Protein AF-0000000083549547 (afdb_homodimer)

Radius of gyration: 22.33 Å; Cα contacts (8 Å, |Δi|>4): 1405; chains: 2; bounding box: 42×66×58 Å

Structure (mmCIF, N/CA/C/O backbone):
data_AF-0000000083549547-model_v1
#
loop_
_entity.id
_entity.type
_entity.pdbx_description
1 polymer Phosphodiesterase
#
loop_
_atom_site.group_PDB
_atom_site.id
_atom_site.type_symbol
_atom_site.label_atom_id
_atom_site.label_alt_id
_atom_site.label_comp_id
_atom_site.label_asym_id
_atom_site.label_entity_id
_atom_site.label_seq_id
_atom_site.pdbx_PDB_ins_code
_atom_site.Cartn_x
_atom_site.Cartn_y
_atom_site.Cartn_z
_atom_site.occupancy
_atom_site.B_iso_or_equiv
_atom_site.auth_seq_id
_atom_site.auth_comp_id
_atom_site.auth_asym_id
_atom_site.auth_atom_id
_atom_site.pdbx_PDB_model_num
ATOM 1 N N . MET A 1 1 ? 18.062 -7.895 0.42 1 97.94 1 MET A N 1
ATOM 2 C CA . MET A 1 1 ? 17.484 -8.594 -0.729 1 97.94 1 MET A CA 1
ATOM 3 C C . MET A 1 1 ? 16.484 -7.715 -1.467 1 97.94 1 MET A C 1
ATOM 5 O O . MET A 1 1 ? 15.672 -7.035 -0.841 1 97.94 1 MET A O 1
ATOM 9 N N . LYS A 1 2 ? 16.641 -7.633 -2.719 1 98.44 2 LYS A N 1
ATOM 10 C CA . LYS A 1 2 ? 15.719 -6.895 -3.576 1 98.44 2 LYS A CA 1
ATOM 11 C C . LYS A 1 2 ? 14.852 -7.844 -4.398 1 98.44 2 LYS A C 1
ATOM 13 O O . LYS A 1 2 ? 15.367 -8.633 -5.195 1 98.44 2 LYS A O 1
ATOM 18 N N . ILE A 1 3 ? 13.508 -7.703 -4.223 1 98.81 3 ILE A N 1
ATOM 19 C CA . ILE A 1 3 ? 12.531 -8.531 -4.93 1 98.81 3 ILE A CA 1
ATOM 20 C C . ILE A 1 3 ? 11.617 -7.648 -5.773 1 98.81 3 ILE A C 1
ATOM 22 O O . ILE A 1 3 ? 11.141 -6.613 -5.301 1 98.81 3 ILE A O 1
ATOM 26 N N . ILE A 1 4 ? 11.406 -8.008 -7 1 98.88 4 ILE A N 1
ATOM 27 C CA . ILE A 1 4 ? 10.383 -7.371 -7.828 1 98.88 4 ILE A CA 1
ATOM 28 C C . ILE A 1 4 ? 9.133 -8.242 -7.867 1 98.88 4 ILE A C 1
ATOM 30 O O . ILE A 1 4 ? 9.227 -9.461 -8.039 1 98.88 4 ILE A O 1
ATOM 34 N N . GLN A 1 5 ? 8.008 -7.648 -7.656 1 98.88 5 GLN A N 1
ATOM 35 C CA . GLN A 1 5 ? 6.75 -8.383 -7.754 1 98.88 5 GLN A CA 1
ATOM 36 C C . GLN A 1 5 ? 5.945 -7.922 -8.969 1 98.88 5 GLN A C 1
ATOM 38 O O . GLN A 1 5 ? 5.73 -6.727 -9.164 1 98.88 5 GLN A O 1
ATOM 43 N N . LEU A 1 6 ? 5.535 -8.805 -9.797 1 98.81 6 LEU A N 1
ATOM 44 C CA . LEU A 1 6 ? 4.457 -8.672 -10.766 1 98.81 6 LEU A CA 1
ATOM 45 C C . LEU A 1 6 ? 3.275 -9.562 -10.398 1 98.81 6 LEU A C 1
ATOM 47 O O . LEU A 1 6 ? 3.459 -10.641 -9.82 1 98.81 6 LEU A O 1
ATOM 51 N N . THR A 1 7 ? 2.117 -9.148 -10.703 1 98.69 7 THR A N 1
ATOM 52 C CA . THR A 1 7 ? 0.97 -9.984 -10.383 1 98.69 7 THR A CA 1
ATOM 53 C C . THR A 1 7 ? -0.143 -9.797 -11.406 1 98.69 7 THR A C 1
ATOM 55 O O . THR A 1 7 ? -0.254 -8.734 -12.023 1 98.69 7 THR A O 1
ATOM 58 N N . ASP A 1 8 ? -0.901 -10.836 -11.656 1 98.56 8 ASP A N 1
ATOM 59 C CA . ASP A 1 8 ? -2.135 -10.797 -12.438 1 98.56 8 ASP A CA 1
ATOM 60 C C . ASP A 1 8 ? -1.881 -10.242 -13.844 1 98.56 8 ASP A C 1
ATOM 62 O O . ASP A 1 8 ? -2.518 -9.273 -14.258 1 98.56 8 ASP A O 1
ATOM 66 N N . THR A 1 9 ? -1.014 -10.945 -14.539 1 98.56 9 THR A N 1
ATOM 67 C CA . THR A 1 9 ? -0.629 -10.508 -15.875 1 98.56 9 THR A CA 1
ATOM 68 C C . THR A 1 9 ? -1.666 -10.945 -16.906 1 98.56 9 THR A C 1
ATOM 70 O O . THR A 1 9 ? -1.799 -10.328 -17.969 1 98.56 9 THR A O 1
ATOM 73 N N . HIS A 1 10 ? -2.322 -12.086 -16.719 1 98.56 10 HIS A N 1
ATOM 74 C CA . HIS A 1 10 ? -3.465 -12.539 -17.5 1 98.56 10 HIS A CA 1
ATOM 75 C C . HIS A 1 10 ? -3.115 -12.617 -18.984 1 98.56 10 HIS A C 1
ATOM 77 O O . HIS A 1 10 ? -3.896 -12.18 -19.844 1 98.56 10 HIS A O 1
ATOM 83 N N . LEU A 1 11 ? -1.992 -13.148 -19.266 1 98.62 11 LEU A N 1
ATOM 84 C CA . LEU A 1 11 ? -1.595 -13.289 -20.656 1 98.62 11 LEU A CA 1
ATOM 85 C C . LEU A 1 11 ? -2.602 -14.133 -21.438 1 98.62 11 LEU A C 1
ATOM 87 O O . LEU A 1 11 ? -3.119 -15.125 -20.906 1 98.62 11 LEU A O 1
ATOM 91 N N . MET A 1 12 ? -2.842 -13.734 -22.625 1 97.81 12 MET A N 1
ATOM 92 C CA . MET A 1 12 ? -3.596 -14.445 -23.641 1 97.81 12 MET A CA 1
ATOM 93 C C . MET A 1 12 ? -2.682 -14.883 -24.781 1 97.81 12 MET A C 1
ATOM 95 O O . MET A 1 12 ? -1.53 -14.453 -24.859 1 97.81 12 MET A O 1
ATOM 99 N N . PRO A 1 13 ? -3.199 -15.836 -25.562 1 95.06 13 PRO A N 1
ATOM 100 C CA . PRO A 1 13 ? -2.424 -16.016 -26.797 1 95.06 13 PRO A CA 1
ATOM 101 C C . PRO A 1 13 ? -2.123 -14.688 -27.5 1 95.06 13 PRO A C 1
ATOM 103 O O . PRO A 1 13 ? -2.879 -13.727 -27.359 1 95.06 13 PRO A O 1
ATOM 106 N N . PRO A 1 14 ? -1.021 -14.539 -28.219 1 92.5 14 PRO A N 1
ATOM 107 C CA . PRO A 1 14 ? -0.527 -13.266 -28.75 1 92.5 14 PRO A CA 1
ATOM 108 C C . PRO A 1 14 ? -1.604 -12.477 -29.484 1 92.5 14 PRO A C 1
ATOM 110 O O . PRO A 1 14 ? -2.383 -13.055 -30.25 1 92.5 14 PRO A O 1
ATOM 113 N N . GLY A 1 15 ? -1.67 -11.188 -29.172 1 88.5 15 GLY A N 1
ATOM 114 C CA . GLY A 1 15 ? -2.512 -10.258 -29.906 1 88.5 15 GLY A CA 1
ATOM 115 C C . GLY A 1 15 ? -3.93 -10.188 -29.375 1 88.5 15 GLY A C 1
ATOM 116 O O . GLY A 1 15 ? -4.797 -9.555 -29.984 1 88.5 15 GLY A O 1
ATOM 117 N N . THR A 1 16 ? -4.203 -10.758 -28.25 1 94.25 16 THR A N 1
ATOM 118 C CA . THR A 1 16 ? -5.566 -10.812 -27.719 1 94.25 16 THR A CA 1
ATOM 119 C C . THR A 1 16 ? -5.742 -9.828 -26.578 1 94.25 16 THR A C 1
ATOM 121 O O . THR A 1 16 ? -4.887 -9.734 -25.688 1 94.25 16 THR A O 1
ATOM 124 N N . VAL A 1 17 ? -6.816 -9.078 -26.578 1 96.25 17 VAL A N 1
ATOM 125 C CA . VAL A 1 17 ? -7.191 -8.109 -25.547 1 96.25 17 VAL A CA 1
ATOM 126 C C . VAL A 1 17 ? -8.148 -8.758 -24.547 1 96.25 17 VAL A C 1
ATOM 128 O O . VAL A 1 17 ? -9.047 -9.5 -24.938 1 96.25 17 VAL A O 1
ATOM 131 N N . VAL A 1 18 ? -7.918 -8.461 -23.312 1 96.69 18 VAL A N 1
ATOM 132 C CA . VAL A 1 18 ? -8.797 -8.938 -22.25 1 96.69 18 VAL A CA 1
ATOM 133 C C . VAL A 1 18 ? -9.219 -7.773 -21.359 1 96.69 18 VAL A C 1
ATOM 135 O O . VAL A 1 18 ? -8.375 -6.992 -20.922 1 96.69 18 VAL A O 1
ATOM 138 N N . ASN A 1 19 ? -10.477 -7.668 -21.125 1 96.75 19 ASN A N 1
ATOM 139 C CA . ASN A 1 19 ? -11.047 -6.613 -20.297 1 96.75 19 ASN A CA 1
ATOM 140 C C . ASN A 1 19 ? -10.523 -5.234 -20.688 1 96.75 19 ASN A C 1
ATOM 142 O O . ASN A 1 19 ? -10.242 -4.402 -19.828 1 96.75 19 ASN A O 1
ATOM 146 N N . GLY A 1 20 ? -10.297 -5.066 -21.953 1 96.44 20 GLY A N 1
ATOM 147 C CA . GLY A 1 20 ? -9.961 -3.768 -22.516 1 96.44 20 GLY A CA 1
ATOM 148 C C . GLY A 1 20 ? -8.469 -3.49 -22.531 1 96.44 20 GLY A C 1
ATOM 149 O O . GLY A 1 20 ? -8.047 -2.396 -22.906 1 96.44 20 GLY A O 1
ATOM 150 N N . VAL A 1 21 ? -7.637 -4.465 -22.156 1 97.06 21 VAL A N 1
ATOM 151 C CA . VAL A 1 21 ? -6.195 -4.266 -22.078 1 97.06 21 VAL A CA 1
ATOM 152 C C . VAL A 1 21 ? -5.469 -5.371 -22.844 1 97.06 21 VAL A C 1
ATOM 154 O O . VAL A 1 21 ? -5.906 -6.527 -22.828 1 97.06 21 VAL A O 1
ATOM 157 N N . ASP A 1 22 ? -4.414 -5.016 -23.547 1 97.81 22 ASP A N 1
ATOM 158 C CA . ASP A 1 22 ? -3.508 -5.996 -24.141 1 97.81 22 ASP A CA 1
ATOM 159 C C . ASP A 1 22 ? -2.447 -6.445 -23.141 1 97.81 22 ASP A C 1
ATOM 161 O O . ASP A 1 22 ? -1.469 -5.734 -22.906 1 97.81 22 ASP A O 1
ATOM 165 N N . PRO A 1 23 ? -2.617 -7.609 -22.609 1 98.25 23 PRO A N 1
ATOM 166 C CA . PRO A 1 23 ? -1.722 -8.016 -21.531 1 98.25 23 PRO A CA 1
ATOM 167 C C . PRO A 1 23 ? -0.28 -8.211 -21.984 1 98.25 23 PRO A C 1
ATOM 169 O O . PRO A 1 23 ? 0.657 -7.988 -21.219 1 98.25 23 PRO A O 1
ATOM 172 N N . GLU A 1 24 ? -0.091 -8.664 -23.203 1 98.69 24 GLU A N 1
ATOM 173 C CA . GLU A 1 24 ? 1.266 -8.828 -23.719 1 98.69 24 GLU A CA 1
ATOM 174 C C . GLU A 1 24 ? 2.01 -7.5 -23.75 1 98.69 24 GLU A C 1
ATOM 176 O O . GLU A 1 24 ? 3.152 -7.41 -23.297 1 98.69 24 GLU A O 1
ATOM 181 N N . LYS A 1 25 ? 1.345 -6.508 -24.312 1 98.19 25 LYS A N 1
ATOM 182 C CA . LYS A 1 25 ? 1.956 -5.184 -24.375 1 98.19 25 LYS A CA 1
ATOM 183 C C . LYS A 1 25 ? 2.305 -4.676 -22.984 1 98.19 25 LYS A C 1
ATOM 185 O O . LYS A 1 25 ? 3.387 -4.121 -22.766 1 98.19 25 LYS A O 1
ATOM 190 N N . GLN A 1 26 ? 1.407 -4.859 -22.047 1 98.19 26 GLN A N 1
ATOM 191 C CA . GLN A 1 26 ? 1.624 -4.43 -20.672 1 98.19 26 GLN A CA 1
ATOM 192 C C . GLN A 1 26 ? 2.846 -5.113 -20.078 1 98.19 26 GLN A C 1
ATOM 194 O O . GLN A 1 26 ? 3.752 -4.445 -19.562 1 98.19 26 GLN A O 1
ATOM 199 N N . LEU A 1 27 ? 2.881 -6.41 -20.156 1 98.81 27 LEU A N 1
ATOM 200 C CA . LEU A 1 27 ? 3.941 -7.164 -19.5 1 98.81 27 LEU A CA 1
ATOM 201 C C . LEU A 1 27 ? 5.289 -6.906 -20.156 1 98.81 27 LEU A C 1
ATOM 203 O O . LEU A 1 27 ? 6.312 -6.805 -19.484 1 98.81 27 LEU A O 1
ATOM 207 N N . ARG A 1 28 ? 5.352 -6.828 -21.453 1 98.75 28 ARG A N 1
ATOM 208 C CA . ARG A 1 28 ? 6.602 -6.523 -22.156 1 98.75 28 ARG A CA 1
ATOM 209 C C . ARG A 1 28 ? 7.156 -5.176 -21.703 1 98.75 28 ARG A C 1
ATOM 211 O O . ARG A 1 28 ? 8.367 -5.031 -21.5 1 98.75 28 ARG A O 1
ATOM 218 N N . ALA A 1 29 ? 6.277 -4.203 -21.578 1 98.69 29 ALA A N 1
ATOM 219 C CA . ALA A 1 29 ? 6.715 -2.889 -21.125 1 98.69 29 ALA A CA 1
ATOM 220 C C . ALA A 1 29 ? 7.258 -2.957 -19.703 1 98.69 29 ALA A C 1
ATOM 222 O O . ALA A 1 29 ? 8.297 -2.363 -19.391 1 98.69 29 ALA A O 1
ATOM 223 N N . ALA A 1 30 ? 6.574 -3.66 -18.828 1 98.75 30 ALA A N 1
ATOM 224 C CA . ALA A 1 30 ? 7.016 -3.805 -17.453 1 98.75 30 ALA A CA 1
ATOM 225 C C . ALA A 1 30 ? 8.367 -4.508 -17.375 1 98.75 30 ALA A C 1
ATOM 227 O O . ALA A 1 30 ? 9.281 -4.043 -16.688 1 98.75 30 ALA A O 1
ATOM 228 N N . VAL A 1 31 ? 8.5 -5.59 -18.078 1 98.88 31 VAL A N 1
ATOM 229 C CA . VAL A 1 31 ? 9.727 -6.371 -18.062 1 98.88 31 VAL A CA 1
ATOM 230 C C . VAL A 1 31 ? 10.883 -5.539 -18.609 1 98.88 31 VAL A C 1
ATOM 232 O O . VAL A 1 31 ? 11.984 -5.547 -18.062 1 98.88 31 VAL A O 1
ATOM 235 N N . ALA A 1 32 ? 10.617 -4.84 -19.703 1 98.75 32 ALA A N 1
ATOM 236 C CA . ALA A 1 32 ? 11.656 -3.979 -20.266 1 98.75 32 ALA A CA 1
ATOM 237 C C . ALA A 1 32 ? 12.117 -2.936 -19.25 1 98.75 32 ALA A C 1
ATOM 239 O O . ALA A 1 32 ? 13.32 -2.697 -19.094 1 98.75 32 ALA A O 1
ATOM 240 N N . ASP A 1 33 ? 11.203 -2.33 -18.594 1 98.69 33 ASP A N 1
ATOM 241 C CA . ASP A 1 33 ? 11.523 -1.33 -17.578 1 98.69 33 ASP A CA 1
ATOM 242 C C . ASP A 1 33 ? 12.312 -1.948 -16.422 1 98.69 33 ASP A C 1
ATOM 244 O O . ASP A 1 33 ? 13.312 -1.386 -15.977 1 98.69 33 ASP A O 1
ATOM 248 N N . ILE A 1 34 ? 11.906 -3.096 -15.898 1 98.75 34 ILE A N 1
ATOM 249 C CA . ILE A 1 34 ? 12.531 -3.797 -14.789 1 98.75 34 ILE A CA 1
ATOM 250 C C . ILE A 1 34 ? 13.977 -4.141 -15.141 1 98.75 34 ILE A C 1
ATOM 252 O O . ILE A 1 34 ? 14.891 -3.904 -14.352 1 98.75 34 ILE A O 1
ATOM 256 N N . VAL A 1 35 ? 14.172 -4.68 -16.328 1 98.62 35 VAL A N 1
ATOM 257 C CA . VAL A 1 35 ? 15.5 -5.082 -16.75 1 98.62 35 VAL A CA 1
ATOM 258 C C . VAL A 1 35 ? 16.406 -3.852 -16.875 1 98.62 35 VAL A C 1
ATOM 260 O O . VAL A 1 35 ? 17.578 -3.895 -16.516 1 98.62 35 VAL A O 1
ATOM 263 N N . ALA A 1 36 ? 15.875 -2.781 -17.328 1 98.12 36 ALA A N 1
ATOM 264 C CA . ALA A 1 36 ? 16.656 -1.562 -17.547 1 98.12 36 ALA A CA 1
ATOM 265 C C . ALA A 1 36 ? 16.984 -0.883 -16.234 1 98.12 36 ALA A C 1
ATOM 267 O O . ALA A 1 36 ? 18.078 -0.341 -16.062 1 98.12 36 ALA A O 1
ATOM 268 N N . ARG A 1 37 ? 16.141 -0.928 -15.258 1 97.69 37 ARG A N 1
ATOM 269 C CA . ARG A 1 37 ? 16.266 -0.063 -14.094 1 97.69 37 ARG A CA 1
ATOM 270 C C . ARG A 1 37 ? 16.703 -0.86 -12.867 1 97.69 37 ARG A C 1
ATOM 272 O O . ARG A 1 37 ? 17.172 -0.288 -11.883 1 97.69 37 ARG A O 1
ATOM 279 N N . HIS A 1 38 ? 16.469 -2.135 -12.883 1 98.25 38 HIS A N 1
ATOM 280 C CA . HIS A 1 38 ? 16.625 -2.916 -11.664 1 98.25 38 HIS A CA 1
ATOM 281 C C . HIS A 1 38 ? 17.516 -4.133 -11.891 1 98.25 38 HIS A C 1
ATOM 283 O O . HIS A 1 38 ? 17.156 -5.25 -11.516 1 98.25 38 HIS A O 1
ATOM 289 N N . ALA A 1 39 ? 18.625 -3.936 -12.469 1 95.62 39 ALA A N 1
ATOM 290 C CA . ALA A 1 39 ? 19.562 -5.008 -12.773 1 95.62 39 ALA A CA 1
ATOM 291 C C . ALA A 1 39 ? 20.078 -5.668 -11.492 1 95.62 39 ALA A C 1
ATOM 293 O O . ALA A 1 39 ? 20.578 -6.801 -11.531 1 95.62 39 ALA A O 1
ATOM 294 N N . ASP A 1 40 ? 19.922 -5.004 -10.359 1 97.38 40 ASP A N 1
ATOM 295 C CA . ASP A 1 40 ? 20.422 -5.488 -9.078 1 97.38 40 ASP A CA 1
ATOM 296 C C . ASP A 1 40 ? 19.359 -6.312 -8.352 1 97.38 40 ASP A C 1
ATOM 298 O O . ASP A 1 40 ? 19.5 -6.617 -7.168 1 97.38 40 ASP A O 1
ATOM 302 N N . THR A 1 41 ? 18.328 -6.695 -9.039 1 98.5 41 THR A N 1
ATOM 303 C CA . THR A 1 41 ? 17.266 -7.5 -8.453 1 98.5 41 THR A CA 1
ATOM 304 C C . THR A 1 41 ? 17.781 -8.891 -8.086 1 98.5 41 THR A C 1
ATOM 306 O O . THR A 1 41 ? 18.516 -9.508 -8.852 1 98.5 41 THR A O 1
ATOM 309 N N . ASP A 1 42 ? 17.406 -9.359 -6.891 1 98.75 42 ASP A N 1
ATOM 310 C CA . ASP A 1 42 ? 17.797 -10.695 -6.457 1 98.75 42 ASP A CA 1
ATOM 311 C C . ASP A 1 42 ? 16.781 -11.742 -6.918 1 98.75 42 ASP A C 1
ATOM 313 O O . ASP A 1 42 ? 17.141 -12.906 -7.117 1 98.75 42 ASP A O 1
ATOM 317 N N . LEU A 1 43 ? 15.516 -11.312 -7.047 1 98.75 43 LEU A N 1
ATOM 318 C CA . LEU A 1 43 ? 14.438 -12.25 -7.363 1 98.75 43 LEU A CA 1
ATOM 319 C C . LEU A 1 43 ? 13.242 -11.516 -7.969 1 98.75 43 LEU A C 1
ATOM 321 O O . LEU A 1 43 ? 12.836 -10.461 -7.473 1 98.75 43 LEU A O 1
ATOM 325 N N . LEU A 1 44 ? 12.742 -11.969 -9.055 1 98.88 44 LEU A N 1
ATOM 326 C CA . LEU A 1 44 ? 11.445 -11.57 -9.586 1 98.88 44 LEU A CA 1
ATOM 327 C C . LEU A 1 44 ? 10.367 -12.586 -9.211 1 98.88 44 LEU A C 1
ATOM 329 O O . LEU A 1 44 ? 10.523 -13.781 -9.469 1 98.88 44 LEU A O 1
ATOM 333 N N . VAL A 1 45 ? 9.344 -12.156 -8.539 1 98.88 45 VAL A N 1
ATOM 334 C CA . VAL A 1 45 ? 8.227 -13.023 -8.172 1 98.88 45 VAL A CA 1
ATOM 335 C C . VAL A 1 45 ? 6.973 -12.602 -8.922 1 98.88 45 VAL A C 1
ATOM 337 O O . VAL A 1 45 ? 6.574 -11.438 -8.875 1 98.88 45 VAL A O 1
ATOM 340 N N . MET A 1 46 ? 6.344 -13.469 -9.656 1 98.88 46 MET A N 1
ATOM 341 C CA . MET A 1 46 ? 5.012 -13.258 -10.219 1 98.88 46 MET A CA 1
ATOM 342 C C . MET A 1 46 ? 3.961 -14.031 -9.422 1 98.88 46 MET A C 1
ATOM 344 O O . MET A 1 46 ? 3.984 -15.266 -9.383 1 98.88 46 MET A O 1
ATOM 348 N N . THR A 1 47 ? 3.014 -13.297 -8.82 1 98.62 47 THR A N 1
ATOM 349 C CA . THR A 1 47 ? 2.184 -13.883 -7.77 1 98.62 47 THR A CA 1
ATOM 350 C C . THR A 1 47 ? 0.881 -14.43 -8.352 1 98.62 47 THR A C 1
ATOM 352 O O . THR A 1 47 ? -0.173 -14.336 -7.719 1 98.62 47 THR A O 1
ATOM 355 N N . GLY A 1 48 ? 0.875 -14.938 -9.531 1 98.38 48 GLY A N 1
ATOM 356 C CA . GLY A 1 48 ? -0.23 -15.742 -10.031 1 98.38 48 GLY A CA 1
ATOM 357 C C . GLY A 1 48 ? -1.104 -15 -11.023 1 98.38 48 GLY A C 1
ATOM 358 O O . GLY A 1 48 ? -0.881 -13.82 -11.297 1 98.38 48 GLY A O 1
ATOM 359 N N . ASP A 1 49 ? -2.064 -15.836 -11.641 1 98.56 49 ASP A N 1
ATOM 360 C CA . ASP A 1 49 ? -2.852 -15.383 -12.781 1 98.56 49 ASP A CA 1
ATOM 361 C C . ASP A 1 49 ? -1.949 -14.914 -13.922 1 98.56 49 ASP A C 1
ATOM 363 O O . ASP A 1 49 ? -2.127 -13.812 -14.453 1 98.56 49 ASP A O 1
ATOM 367 N N . LEU A 1 50 ? -0.992 -15.797 -14.18 1 98.81 50 LEU A N 1
ATOM 368 C CA . LEU A 1 50 ? -0.02 -15.555 -15.234 1 98.81 50 LEU A CA 1
ATOM 369 C C . LEU A 1 50 ? -0.71 -15.453 -16.594 1 98.81 50 LEU A C 1
ATOM 371 O O . LEU A 1 50 ? -0.396 -14.57 -17.391 1 98.81 50 LEU A O 1
ATOM 375 N N . CYS A 1 51 ? -1.649 -16.375 -16.734 1 97.69 51 CYS A N 1
ATOM 376 C CA . CYS A 1 51 ? -2.469 -16.438 -17.953 1 97.69 51 CYS A CA 1
ATOM 377 C C . CYS A 1 51 ? -3.943 -16.25 -17.609 1 97.69 51 CYS A C 1
ATOM 379 O O . CYS A 1 51 ? -4.348 -16.391 -16.453 1 97.69 51 CYS A O 1
ATOM 381 N N . ASN A 1 52 ? -4.68 -15.898 -18.641 1 97.88 52 ASN A N 1
ATOM 382 C CA . ASN A 1 52 ? -6.098 -15.664 -18.406 1 97.88 52 ASN A CA 1
ATOM 383 C C . ASN A 1 52 ? -6.898 -16.969 -18.453 1 97.88 52 ASN A C 1
ATOM 385 O O . ASN A 1 52 ? -7.895 -17.109 -17.75 1 97.88 52 ASN A O 1
ATOM 389 N N . ASP A 1 53 ? -6.426 -17.969 -19.297 1 96.81 53 ASP A N 1
ATOM 390 C CA . ASP A 1 53 ? -7.195 -19.188 -19.5 1 96.81 53 ASP A CA 1
ATOM 391 C C . ASP A 1 53 ? -6.305 -20.422 -19.375 1 96.81 53 ASP A C 1
ATOM 393 O O . ASP A 1 53 ? -6.707 -21.531 -19.766 1 96.81 53 ASP A O 1
ATOM 397 N N . GLY A 1 54 ? -5.082 -20.234 -18.969 1 96.62 54 GLY A N 1
ATOM 398 C CA . GLY A 1 54 ? -4.152 -21.344 -18.797 1 96.62 54 GLY A CA 1
ATOM 399 C C . GLY A 1 54 ? -3.764 -22 -20.109 1 96.62 54 GLY A C 1
ATOM 400 O O . GLY A 1 54 ? -3.43 -23.188 -20.141 1 96.62 54 GLY A O 1
ATOM 401 N N . ASP A 1 55 ? -3.771 -21.25 -21.203 1 96.44 55 ASP A N 1
ATOM 402 C CA . ASP A 1 55 ? -3.439 -21.75 -22.531 1 96.44 55 ASP A CA 1
ATOM 403 C C . ASP A 1 55 ? -1.938 -22 -22.656 1 96.44 55 ASP A C 1
ATOM 405 O O . ASP A 1 55 ? -1.128 -21.141 -22.297 1 96.44 55 ASP A O 1
ATOM 409 N N . PRO A 1 56 ? -1.598 -23.188 -23.266 1 98 56 PRO A N 1
ATOM 410 C CA . PRO A 1 56 ? -0.173 -23.438 -23.5 1 98 56 PRO A CA 1
ATOM 411 C C . PRO A 1 56 ? 0.509 -22.312 -24.281 1 98 56 PRO A C 1
ATOM 413 O O . PRO A 1 56 ? 1.654 -21.969 -24 1 98 56 PRO A O 1
ATOM 416 N N . ALA A 1 57 ? -0.22 -21.766 -25.219 1 98.12 57 ALA A N 1
ATOM 417 C CA . ALA A 1 57 ? 0.356 -20.703 -26.047 1 98.12 57 ALA A CA 1
ATOM 418 C C . ALA A 1 57 ? 0.656 -19.469 -25.188 1 98.12 57 ALA A C 1
ATOM 420 O O . ALA A 1 57 ? 1.624 -18.75 -25.453 1 98.12 57 ALA A O 1
ATOM 421 N N . ALA A 1 58 ? -0.144 -19.188 -24.219 1 98.44 58 ALA A N 1
ATOM 422 C CA . ALA A 1 58 ? 0.079 -18.062 -23.328 1 98.44 58 ALA A CA 1
ATOM 423 C C . ALA A 1 58 ? 1.301 -18.297 -22.453 1 98.44 58 ALA A C 1
ATOM 425 O O . ALA A 1 58 ? 2.074 -17.359 -22.203 1 98.44 58 ALA A O 1
ATOM 426 N N . TYR A 1 59 ? 1.472 -19.484 -21.969 1 98.56 59 TYR A N 1
ATOM 427 C CA . TYR A 1 59 ? 2.658 -19.812 -21.188 1 98.56 59 TYR A CA 1
ATOM 428 C C . TYR A 1 59 ? 3.92 -19.703 -22.031 1 98.56 59 TYR A C 1
ATOM 430 O O . TYR A 1 59 ? 4.961 -19.25 -21.547 1 98.56 59 TYR A O 1
ATOM 438 N N . ALA A 1 60 ? 3.83 -20.188 -23.266 1 98.38 60 ALA A N 1
ATOM 439 C CA . ALA A 1 60 ? 4.965 -20.047 -24.172 1 98.38 60 ALA A CA 1
ATOM 440 C C . ALA A 1 60 ? 5.32 -18.578 -24.375 1 98.38 60 ALA A C 1
ATOM 442 O O . ALA A 1 60 ? 6.5 -18.219 -24.406 1 98.38 60 ALA A O 1
ATOM 443 N N . LEU A 1 61 ? 4.289 -17.797 -24.578 1 98.62 61 LEU A N 1
ATOM 444 C CA . LEU A 1 61 ? 4.484 -16.359 -24.688 1 98.62 61 LEU A CA 1
ATOM 445 C C . LEU A 1 61 ? 5.156 -15.789 -23.438 1 98.62 61 LEU A C 1
ATOM 447 O O . LEU A 1 61 ? 6.055 -14.953 -23.547 1 98.62 61 LEU A O 1
ATOM 451 N N . LEU A 1 62 ? 4.707 -16.203 -22.281 1 98.81 62 LEU A N 1
ATOM 452 C CA . LEU A 1 62 ? 5.316 -15.773 -21.031 1 98.81 62 LEU A CA 1
ATOM 453 C C . LEU A 1 62 ? 6.805 -16.109 -21 1 98.81 62 LEU A C 1
ATOM 455 O O . LEU A 1 62 ? 7.625 -15.273 -20.609 1 98.81 62 LEU A O 1
ATOM 459 N N . ARG A 1 63 ? 7.129 -17.281 -21.344 1 98.44 63 ARG A N 1
ATOM 460 C CA . ARG A 1 63 ? 8.531 -17.703 -21.406 1 98.44 63 ARG A CA 1
ATOM 461 C C . ARG A 1 63 ? 9.336 -16.766 -22.297 1 98.44 63 ARG A C 1
ATOM 463 O O . ARG A 1 63 ? 10.445 -16.359 -21.938 1 98.44 63 ARG A O 1
ATOM 470 N N . ASP A 1 64 ? 8.773 -16.453 -23.453 1 98.5 64 ASP A N 1
ATOM 471 C CA . ASP A 1 64 ? 9.43 -15.547 -24.391 1 98.5 64 ASP A CA 1
ATOM 472 C C . ASP A 1 64 ? 9.648 -14.172 -23.766 1 98.5 64 ASP A C 1
ATOM 474 O O . ASP A 1 64 ? 10.719 -13.586 -23.906 1 98.5 64 ASP A O 1
ATOM 478 N N . ILE A 1 65 ? 8.633 -13.664 -23.109 1 98.75 65 ILE A N 1
ATOM 479 C CA . ILE A 1 65 ? 8.672 -12.328 -22.531 1 98.75 65 ILE A CA 1
ATOM 480 C C . ILE A 1 65 ? 9.719 -12.273 -21.406 1 98.75 65 ILE A C 1
ATOM 482 O O . ILE A 1 65 ? 10.398 -11.266 -21.234 1 98.75 65 ILE A O 1
ATOM 486 N N . LEU A 1 66 ? 9.898 -13.359 -20.656 1 98.69 66 LEU A N 1
ATOM 487 C CA . LEU A 1 66 ? 10.781 -13.383 -19.484 1 98.69 66 LEU A CA 1
ATOM 488 C C . LEU A 1 66 ? 12.203 -13.742 -19.891 1 98.69 66 LEU A C 1
ATOM 490 O O . LEU A 1 66 ? 13.125 -13.648 -19.078 1 98.69 66 LEU A O 1
ATOM 494 N N . ALA A 1 67 ? 12.422 -14.133 -21.094 1 98.38 67 ALA A N 1
ATOM 495 C CA . ALA A 1 67 ? 13.711 -14.633 -21.578 1 98.38 67 ALA A CA 1
ATOM 496 C C . ALA A 1 67 ? 14.828 -13.633 -21.312 1 98.38 67 ALA A C 1
ATOM 498 O O . ALA A 1 67 ? 15.93 -14.008 -20.906 1 98.38 67 ALA A O 1
ATOM 499 N N . PRO A 1 68 ? 14.555 -12.344 -21.453 1 97.94 68 PRO A N 1
ATOM 500 C CA . PRO A 1 68 ? 15.641 -11.375 -21.266 1 97.94 68 PRO A CA 1
ATOM 501 C C . PRO A 1 68 ? 15.938 -11.102 -19.781 1 97.94 68 PRO A C 1
ATOM 503 O O . PRO A 1 68 ? 16.891 -10.383 -19.469 1 97.94 68 PRO A O 1
ATOM 506 N N . VAL A 1 69 ? 15.156 -11.578 -18.859 1 98.56 69 VAL A N 1
ATOM 507 C CA . VAL A 1 69 ? 15.344 -11.312 -17.438 1 98.56 69 VAL A CA 1
ATOM 508 C C . VAL A 1 69 ? 16.594 -12.047 -16.938 1 98.56 69 VAL A C 1
ATOM 510 O O . VAL A 1 69 ? 16.656 -13.273 -17 1 98.56 69 VAL A O 1
ATOM 513 N N . PRO A 1 70 ? 17.547 -11.289 -16.344 1 98 70 PRO A N 1
ATOM 514 C CA . PRO A 1 70 ? 18.844 -11.906 -16.031 1 98 70 PRO A CA 1
ATOM 515 C C . PRO A 1 70 ? 18.906 -12.445 -14.609 1 98 70 PRO A C 1
ATOM 517 O O . PRO A 1 70 ? 19.938 -12.992 -14.195 1 98 70 PRO A O 1
ATOM 520 N N . PHE A 1 71 ? 18 -12.273 -13.781 1 97.81 71 PHE A N 1
ATOM 521 C CA . PHE A 1 71 ? 18 -12.719 -12.391 1 97.81 71 PHE A CA 1
ATOM 522 C C . PHE A 1 71 ? 16.938 -13.789 -12.164 1 97.81 71 PHE A C 1
ATOM 524 O O . PHE A 1 71 ? 16.062 -13.992 -13.016 1 97.81 71 PHE A O 1
ATOM 531 N N . PRO A 1 72 ? 17.016 -14.484 -11.039 1 98.31 72 PRO A N 1
ATOM 532 C CA . PRO A 1 72 ? 16.078 -15.586 -10.773 1 98.31 72 PRO A CA 1
ATOM 533 C C . PRO A 1 72 ? 14.617 -15.133 -10.773 1 98.31 72 PRO A C 1
ATOM 535 O O . PRO A 1 72 ? 14.305 -14.039 -10.305 1 98.31 72 PRO A O 1
ATOM 538 N N . VAL A 1 73 ? 13.766 -16.047 -11.289 1 98.69 73 VAL A N 1
ATOM 539 C CA . VAL A 1 73 ? 12.328 -15.797 -11.359 1 98.69 73 VAL A CA 1
ATOM 540 C C . VAL A 1 73 ? 11.578 -16.906 -10.633 1 98.69 73 VAL A C 1
ATOM 542 O O . VAL A 1 73 ? 11.898 -18.094 -10.781 1 98.69 73 VAL A O 1
ATOM 545 N N . ARG A 1 74 ? 10.664 -16.531 -9.812 1 98.88 74 ARG A N 1
ATOM 546 C CA . ARG A 1 74 ? 9.727 -17.438 -9.172 1 98.88 74 ARG A CA 1
ATOM 547 C C . ARG A 1 74 ? 8.297 -17.188 -9.656 1 98.88 74 ARG A C 1
ATOM 549 O O . ARG A 1 74 ? 7.758 -16.094 -9.453 1 98.88 74 ARG A O 1
ATOM 556 N N . LEU A 1 75 ? 7.73 -18.188 -10.281 1 98.88 75 LEU A N 1
ATOM 557 C CA . LEU A 1 75 ? 6.375 -18.094 -10.812 1 98.88 75 LEU A CA 1
ATOM 558 C C . LEU A 1 75 ? 5.387 -18.844 -9.938 1 98.88 75 LEU A C 1
ATOM 560 O O . LEU A 1 75 ? 5.633 -20 -9.555 1 98.88 75 LEU A O 1
ATOM 564 N N . MET A 1 76 ? 4.32 -18.172 -9.586 1 98.81 76 MET A N 1
ATOM 565 C CA . MET A 1 76 ? 3.262 -18.766 -8.781 1 98.81 76 MET A CA 1
ATOM 566 C C . MET A 1 76 ? 1.976 -18.906 -9.586 1 98.81 76 MET A C 1
ATOM 568 O O . MET A 1 76 ? 1.873 -18.375 -10.695 1 98.81 76 MET A O 1
ATOM 572 N N . LEU A 1 77 ? 0.993 -19.609 -9.039 1 98.81 77 LEU A N 1
ATOM 573 C CA . LEU A 1 77 ? -0.263 -19.844 -9.75 1 98.81 77 LEU A CA 1
ATOM 574 C C . LEU A 1 77 ? -1.398 -19.047 -9.102 1 98.81 77 LEU A C 1
ATOM 576 O O . LEU A 1 77 ? -1.434 -18.891 -7.879 1 98.81 77 LEU A O 1
ATOM 580 N N . GLY A 1 78 ? -2.275 -18.547 -9.891 1 98.31 78 GLY A N 1
ATOM 581 C CA . GLY A 1 78 ? -3.584 -18.078 -9.469 1 98.31 78 GLY A CA 1
ATOM 582 C C . GLY A 1 78 ? -4.727 -18.906 -10.023 1 98.31 78 GLY A C 1
ATOM 583 O O . GLY A 1 78 ? -4.508 -19.969 -10.594 1 98.31 78 GLY A O 1
ATOM 584 N N . ASN A 1 79 ? -5.949 -18.484 -9.867 1 97.19 79 ASN A N 1
ATOM 585 C CA . ASN A 1 79 ? -7.125 -19.266 -10.227 1 97.19 79 ASN A CA 1
ATOM 586 C C . ASN A 1 79 ? -7.293 -19.359 -11.742 1 97.19 79 ASN A C 1
ATOM 588 O O . ASN A 1 79 ? -7.988 -20.25 -12.242 1 97.19 79 ASN A O 1
ATOM 592 N N . HIS A 1 80 ? -6.664 -18.547 -12.539 1 97.75 80 HIS A N 1
ATOM 593 C CA . HIS A 1 80 ? -6.77 -18.562 -13.992 1 97.75 80 HIS A CA 1
ATOM 594 C C . HIS A 1 80 ? -5.711 -19.484 -14.609 1 97.75 80 HIS A C 1
ATOM 596 O O . HIS A 1 80 ? -5.773 -19.797 -15.797 1 97.75 80 HIS A O 1
ATOM 602 N N . ASP A 1 81 ? -4.855 -19.922 -13.781 1 98.38 81 ASP A N 1
ATOM 603 C CA . ASP A 1 81 ? -3.762 -20.75 -14.266 1 98.38 81 ASP A CA 1
ATOM 604 C C . ASP A 1 81 ? -4.148 -22.219 -14.258 1 98.38 81 ASP A C 1
ATOM 606 O O . ASP A 1 81 ? -5.168 -22.594 -13.664 1 98.38 81 ASP A O 1
ATOM 610 N N . ARG A 1 82 ? -3.371 -23.031 -14.992 1 98.25 82 ARG A N 1
ATOM 611 C CA . ARG A 1 82 ? -3.52 -24.469 -15.055 1 98.25 82 ARG A CA 1
ATOM 612 C C . ARG A 1 82 ? -2.201 -25.172 -14.734 1 98.25 82 ARG A C 1
ATOM 614 O O . ARG A 1 82 ? -1.246 -25.078 -15.508 1 98.25 82 ARG A O 1
ATOM 621 N N . ARG A 1 83 ? -2.219 -25.891 -13.633 1 98.12 83 ARG A N 1
ATOM 622 C CA . ARG A 1 83 ? -0.983 -26.438 -13.078 1 98.12 83 ARG A CA 1
ATOM 623 C C . ARG A 1 83 ? -0.303 -27.375 -14.086 1 98.12 83 ARG A C 1
ATOM 625 O O . ARG A 1 83 ? 0.905 -27.266 -14.312 1 98.12 83 ARG A O 1
ATOM 632 N N . PRO A 1 84 ? -1.029 -28.297 -14.852 1 98 84 PRO A N 1
ATOM 633 C CA . PRO A 1 84 ? -0.333 -29.172 -15.781 1 98 84 PRO A CA 1
ATOM 634 C C . PRO A 1 84 ? 0.333 -28.422 -16.938 1 98 84 PRO A C 1
ATOM 636 O O . PRO A 1 84 ? 1.488 -28.688 -17.266 1 98 84 PRO A O 1
ATOM 639 N N . GLU A 1 85 ? -0.378 -27.547 -17.516 1 98.44 85 GLU A N 1
ATOM 640 C CA . GLU A 1 85 ? 0.163 -26.75 -18.609 1 98.44 85 GLU A CA 1
ATOM 641 C C . GLU A 1 85 ? 1.326 -25.875 -18.141 1 98.44 85 GLU A C 1
ATOM 643 O O . GLU A 1 85 ? 2.301 -25.688 -18.875 1 98.44 85 GLU A O 1
ATOM 648 N N . PHE A 1 86 ? 1.166 -25.344 -16.938 1 98.75 86 PHE A N 1
ATOM 649 C CA . PHE A 1 86 ? 2.236 -24.547 -16.359 1 98.75 86 PHE A CA 1
ATOM 650 C C . PHE A 1 86 ? 3.502 -25.391 -16.188 1 98.75 86 PHE A C 1
ATOM 652 O O . PHE A 1 86 ? 4.594 -24.953 -16.562 1 98.75 86 PHE A O 1
ATOM 659 N N . VAL A 1 87 ? 3.395 -26.562 -15.617 1 98.56 87 VAL A N 1
ATOM 660 C CA . VAL A 1 87 ? 4.531 -27.438 -15.367 1 98.56 87 VAL A CA 1
ATOM 661 C C . VAL A 1 87 ? 5.199 -27.812 -16.688 1 98.56 87 VAL A C 1
ATOM 663 O O . VAL A 1 87 ? 6.426 -27.906 -16.766 1 98.56 87 VAL A O 1
ATOM 666 N N . ALA A 1 88 ? 4.371 -28.031 -17.688 1 98.5 88 ALA A N 1
ATOM 667 C CA . ALA A 1 88 ? 4.914 -28.344 -19 1 98.5 88 ALA A CA 1
ATOM 668 C C . ALA A 1 88 ? 5.754 -27.203 -19.547 1 98.5 88 ALA A C 1
ATOM 670 O O . ALA A 1 88 ? 6.801 -27.422 -20.172 1 98.5 88 ALA A O 1
ATOM 671 N N . ALA A 1 89 ? 5.32 -26.031 -19.312 1 98.44 89 ALA A N 1
ATOM 672 C CA . ALA A 1 89 ? 5.98 -24.844 -19.844 1 98.44 89 ALA A CA 1
ATOM 673 C C . ALA A 1 89 ? 7.191 -24.453 -19 1 98.44 89 ALA A C 1
ATOM 675 O O . ALA A 1 89 ? 8.172 -23.922 -19.516 1 98.44 89 ALA A O 1
ATOM 676 N N . PHE A 1 90 ? 7.109 -24.672 -17.703 1 98.56 90 PHE A N 1
ATOM 677 C CA . PHE A 1 90 ? 8.141 -24.266 -16.766 1 98.56 90 PHE A CA 1
ATOM 678 C C . PHE A 1 90 ? 8.531 -25.422 -15.844 1 98.56 90 PHE A C 1
ATOM 680 O O . PHE A 1 90 ? 8.398 -25.312 -14.625 1 98.56 90 PHE A O 1
ATOM 687 N N . PRO A 1 91 ? 9.102 -26.406 -16.391 1 98.12 91 PRO A N 1
ATOM 688 C CA . PRO A 1 91 ? 9.422 -27.594 -15.586 1 98.12 91 PRO A CA 1
ATOM 689 C C . PRO A 1 91 ? 10.469 -27.328 -14.516 1 98.12 91 PRO A C 1
ATOM 691 O O . PRO A 1 91 ? 10.617 -28.109 -13.578 1 98.12 91 PRO A O 1
ATOM 694 N N . GLU A 1 92 ? 11.188 -26.219 -14.656 1 97.81 92 GLU A N 1
ATOM 695 C CA . GLU A 1 92 ? 12.289 -25.922 -13.742 1 97.81 92 GLU A CA 1
ATOM 696 C C . GLU A 1 92 ? 11.781 -25.25 -12.461 1 97.81 92 GLU A C 1
ATOM 698 O O . GLU A 1 92 ? 12.523 -25.141 -11.484 1 97.81 92 GLU A O 1
ATOM 703 N N . GLN A 1 93 ? 10.539 -24.797 -12.438 1 98.62 93 GLN A N 1
ATOM 704 C CA . GLN A 1 93 ? 10.008 -24.141 -11.25 1 98.62 93 GLN A CA 1
ATOM 705 C C . GLN A 1 93 ? 9.828 -25.141 -10.109 1 98.62 93 GLN A C 1
ATOM 707 O O . GLN A 1 93 ? 9.375 -26.266 -10.336 1 98.62 93 GLN A O 1
ATOM 712 N N . PRO A 1 94 ? 10.18 -24.75 -8.922 1 98.31 94 PRO A N 1
ATOM 713 C CA . PRO A 1 94 ? 10.102 -25.688 -7.797 1 98.31 94 PRO A CA 1
ATOM 714 C C . PRO A 1 94 ? 8.672 -26.125 -7.492 1 98.31 94 PRO A C 1
ATOM 716 O O . PRO A 1 94 ? 7.738 -25.328 -7.629 1 98.31 94 PRO A O 1
ATOM 719 N N . ARG A 1 95 ? 8.516 -27.344 -7.043 1 98.06 95 ARG A N 1
ATOM 720 C CA . ARG A 1 95 ? 7.277 -27.953 -6.586 1 98.06 95 ARG A CA 1
ATOM 721 C C . ARG A 1 95 ? 7.512 -28.797 -5.336 1 98.06 95 ARG A C 1
ATOM 723 O O . ARG A 1 95 ? 8.625 -29.281 -5.098 1 98.06 95 ARG A O 1
ATOM 730 N N . ASP A 1 96 ? 6.469 -28.859 -4.562 1 98.06 96 ASP A N 1
ATOM 731 C CA . ASP A 1 96 ? 6.605 -29.734 -3.41 1 98.06 96 ASP A CA 1
ATOM 732 C C . ASP A 1 96 ? 6.41 -31.203 -3.809 1 98.06 96 ASP A C 1
ATOM 734 O O . ASP A 1 96 ? 6.238 -31.516 -4.988 1 98.06 96 ASP A O 1
ATOM 738 N N . ASP A 1 97 ? 6.473 -32.094 -2.869 1 96.69 97 ASP A N 1
ATOM 739 C CA . ASP A 1 97 ? 6.441 -33.531 -3.137 1 96.69 97 ASP A CA 1
ATOM 740 C C . ASP A 1 97 ? 5.082 -33.969 -3.682 1 96.69 97 ASP A C 1
ATOM 742 O O . ASP A 1 97 ? 4.969 -35.031 -4.324 1 96.69 97 ASP A O 1
ATOM 746 N N . ASN A 1 98 ? 4.086 -33.156 -3.432 1 97.12 98 ASN A N 1
ATOM 747 C CA . ASN A 1 98 ? 2.742 -33.5 -3.898 1 97.12 98 ASN A CA 1
ATOM 748 C C . ASN A 1 98 ? 2.447 -32.844 -5.246 1 97.12 98 ASN A C 1
ATOM 750 O O . ASN A 1 98 ? 1.342 -32.969 -5.773 1 97.12 98 ASN A O 1
ATOM 754 N N . GLY A 1 99 ? 3.393 -32.094 -5.801 1 97.69 99 GLY A N 1
ATOM 755 C CA . GLY A 1 99 ? 3.27 -31.5 -7.129 1 97.69 99 GLY A CA 1
ATOM 756 C C . GLY A 1 99 ? 2.748 -30.078 -7.109 1 97.69 99 GLY A C 1
ATOM 757 O O . GLY A 1 99 ? 2.553 -29.469 -8.164 1 97.69 99 GLY A O 1
ATOM 758 N N . TYR A 1 100 ? 2.459 -29.5 -5.945 1 98.56 100 TYR A N 1
ATOM 759 C CA . TYR A 1 100 ? 2.004 -28.125 -5.855 1 98.56 100 TYR A CA 1
ATOM 760 C C . TYR A 1 100 ? 3.158 -27.156 -6.078 1 98.56 100 TYR A C 1
ATOM 762 O O . TYR A 1 100 ? 4.285 -27.406 -5.648 1 98.56 100 TYR A O 1
ATOM 770 N N . ILE A 1 101 ? 2.857 -26.016 -6.738 1 98.62 101 ILE A N 1
ATOM 771 C CA . ILE A 1 101 ? 3.867 -25 -7.027 1 98.62 101 ILE A CA 1
ATOM 772 C C . ILE A 1 101 ? 4.133 -24.172 -5.781 1 98.62 101 ILE A C 1
ATOM 774 O O . ILE A 1 101 ? 3.77 -22.984 -5.727 1 98.62 101 ILE A O 1
ATOM 778 N N . GLN A 1 102 ? 4.684 -24.703 -4.773 1 98.38 102 GLN A N 1
ATOM 779 C CA . GLN A 1 102 ? 5.066 -23.984 -3.559 1 98.38 102 GLN A CA 1
ATOM 780 C C . GLN A 1 102 ? 6.477 -24.359 -3.115 1 98.38 102 GLN A C 1
ATOM 782 O O . GLN A 1 102 ? 6.965 -25.453 -3.445 1 98.38 102 GLN A O 1
ATOM 787 N N . SER A 1 103 ? 7.121 -23.484 -2.516 1 98.69 103 SER A N 1
ATOM 788 C CA . SER A 1 103 ? 8.523 -23.594 -2.127 1 98.69 103 SER A CA 1
ATOM 789 C C . SER A 1 103 ? 8.906 -22.516 -1.12 1 98.69 103 SER A C 1
ATOM 791 O O . SER A 1 103 ? 8.047 -21.75 -0.665 1 98.69 103 SER A O 1
ATOM 793 N N . PHE A 1 104 ? 10.148 -22.578 -0.647 1 98.62 104 PHE A N 1
ATOM 794 C CA . PHE A 1 104 ? 10.68 -21.484 0.171 1 98.62 104 PHE A CA 1
ATOM 795 C C . PHE A 1 104 ? 12.148 -21.25 -0.142 1 98.62 104 PHE A C 1
ATOM 797 O O . PHE A 1 104 ? 12.812 -22.094 -0.738 1 98.62 104 PHE A O 1
ATOM 804 N N . ILE A 1 105 ? 12.633 -20.094 0.088 1 98.44 105 ILE A N 1
ATOM 805 C CA . ILE A 1 105 ? 14.047 -19.734 0.054 1 98.44 105 ILE A CA 1
ATOM 806 C C . ILE A 1 105 ? 14.445 -19.109 1.386 1 98.44 105 ILE A C 1
ATOM 808 O O . ILE A 1 105 ? 13.688 -18.328 1.968 1 98.44 105 ILE A O 1
ATOM 812 N N . ASP A 1 106 ? 15.641 -19.5 1.895 1 98.19 106 ASP A N 1
ATOM 813 C CA . ASP A 1 106 ? 16.203 -18.875 3.09 1 98.19 106 ASP A CA 1
ATOM 814 C C . ASP A 1 106 ? 17.094 -17.688 2.725 1 98.19 106 ASP A C 1
ATOM 816 O O . ASP A 1 106 ? 17.922 -17.781 1.815 1 98.19 106 ASP A O 1
ATOM 820 N N . THR A 1 107 ? 16.844 -16.609 3.365 1 97.25 107 THR A N 1
ATOM 821 C CA . THR A 1 107 ? 17.672 -15.422 3.186 1 97.25 107 THR A CA 1
ATOM 822 C C . THR A 1 107 ? 18.266 -14.969 4.52 1 97.25 107 THR A C 1
ATOM 824 O O . THR A 1 107 ? 17.906 -15.5 5.57 1 97.25 107 THR A O 1
ATOM 827 N N . ASP A 1 108 ? 19.141 -13.977 4.496 1 95.94 108 ASP A N 1
ATOM 828 C CA . ASP A 1 108 ? 19.719 -13.414 5.711 1 95.94 108 ASP A CA 1
ATOM 829 C C . ASP A 1 108 ? 18.656 -12.68 6.539 1 95.94 108 ASP A C 1
ATOM 831 O O . ASP A 1 108 ? 18.875 -12.391 7.715 1 95.94 108 ASP A O 1
ATOM 835 N N . PHE A 1 109 ? 17.547 -12.516 5.941 1 96.19 109 PHE A N 1
ATOM 836 C CA . PHE A 1 109 ? 16.531 -11.711 6.609 1 96.19 109 PHE A CA 1
ATOM 837 C C . PHE A 1 109 ? 15.258 -12.523 6.844 1 96.19 109 PHE A C 1
ATOM 839 O O . PHE A 1 109 ? 14.188 -11.961 7.062 1 96.19 109 PHE A O 1
ATOM 846 N N . GLY A 1 110 ? 15.43 -13.82 6.715 1 97.38 110 GLY A N 1
ATOM 847 C CA . GLY A 1 110 ? 14.305 -14.703 6.988 1 97.38 110 GLY A CA 1
ATOM 848 C C . GLY A 1 110 ? 14 -15.648 5.844 1 97.38 110 GLY A C 1
ATOM 849 O O . GLY A 1 110 ? 14.703 -15.656 4.828 1 97.38 110 GLY A O 1
ATOM 850 N N . ARG A 1 111 ? 13.016 -16.5 6.078 1 98.62 111 ARG A N 1
ATOM 851 C CA . ARG A 1 111 ? 12.547 -17.422 5.047 1 98.62 111 ARG A CA 1
ATOM 852 C C . ARG A 1 111 ? 11.43 -16.797 4.227 1 98.62 111 ARG A C 1
ATOM 854 O O . ARG A 1 111 ? 10.539 -16.141 4.777 1 98.62 111 ARG A O 1
ATOM 861 N N . VAL A 1 112 ? 11.492 -16.875 2.979 1 98.88 112 VAL A N 1
ATOM 862 C CA . VAL A 1 112 ? 10.445 -16.453 2.059 1 98.88 112 VAL A CA 1
ATOM 863 C C . VAL A 1 112 ? 9.664 -17.656 1.562 1 98.88 112 VAL A C 1
ATOM 865 O O . VAL A 1 112 ? 10.25 -18.578 0.986 1 98.88 112 VAL A O 1
ATOM 868 N N . LEU A 1 113 ? 8.383 -17.641 1.807 1 98.88 113 LEU A N 1
ATOM 869 C CA . LEU A 1 113 ? 7.504 -18.719 1.377 1 98.88 113 LEU A CA 1
ATOM 870 C C . LEU A 1 113 ? 6.75 -18.344 0.108 1 98.88 113 LEU A C 1
ATOM 872 O O . LEU A 1 113 ? 6.297 -17.203 -0.033 1 98.88 113 LEU A O 1
ATOM 876 N N . PHE A 1 114 ? 6.59 -19.25 -0.773 1 98.94 114 PHE A N 1
ATOM 877 C CA . PHE A 1 114 ? 5.711 -19.188 -1.936 1 98.94 114 PHE A CA 1
ATOM 878 C C . PHE A 1 114 ? 4.617 -20.25 -1.855 1 98.94 114 PHE A C 1
ATOM 880 O O . PHE A 1 114 ? 4.883 -21.438 -2.043 1 98.94 114 PHE A O 1
ATOM 887 N N . LEU A 1 115 ? 3.428 -19.812 -1.576 1 98.88 115 LEU A N 1
ATOM 888 C CA . LEU A 1 115 ? 2.346 -20.75 -1.292 1 98.88 115 LEU A CA 1
ATOM 889 C C . LEU A 1 115 ? 1.446 -20.938 -2.51 1 98.88 115 LEU A C 1
ATOM 891 O O . LEU A 1 115 ? 1.042 -19.953 -3.139 1 98.88 115 LEU A O 1
ATOM 895 N N . ASP A 1 116 ? 1.082 -22.141 -2.822 1 98.81 116 ASP A N 1
ATOM 896 C CA . ASP A 1 116 ? 0.194 -22.469 -3.932 1 98.81 116 ASP A CA 1
ATOM 897 C C . ASP A 1 116 ? -1.243 -22.656 -3.451 1 98.81 116 ASP A C 1
ATOM 899 O O . ASP A 1 116 ? -1.617 -23.734 -2.994 1 98.81 116 ASP A O 1
ATOM 903 N N . SER A 1 117 ? -2.02 -21.656 -3.643 1 98.44 117 SER A N 1
ATOM 904 C CA . SER A 1 117 ? -3.408 -21.688 -3.193 1 98.44 117 SER A CA 1
ATOM 905 C C . SER A 1 117 ? -4.348 -22.062 -4.336 1 98.44 117 SER A C 1
ATOM 907 O O . SER A 1 117 ? -5.57 -22.047 -4.172 1 98.44 117 SER A O 1
ATOM 909 N N . HIS A 1 118 ? -3.863 -22.359 -5.492 1 98.19 118 HIS A N 1
ATOM 910 C CA . HIS A 1 118 ? -4.645 -22.672 -6.68 1 98.19 118 HIS A CA 1
ATOM 911 C C . HIS A 1 118 ? -5.316 -24.031 -6.551 1 98.19 118 HIS A C 1
ATOM 913 O O . HIS A 1 118 ? -4.68 -25.016 -6.137 1 98.19 118 HIS A O 1
ATOM 919 N N . GLU A 1 119 ? -6.566 -24.078 -6.852 1 96.81 119 GLU A N 1
ATOM 920 C CA . GLU A 1 119 ? -7.34 -25.312 -6.957 1 96.81 119 GLU A CA 1
ATOM 921 C C . GLU A 1 119 ? -8.133 -25.359 -8.258 1 96.81 119 GLU A C 1
ATOM 923 O O . GLU A 1 119 ? -8.93 -24.453 -8.531 1 96.81 119 GLU A O 1
ATOM 928 N N . PRO A 1 120 ? -7.898 -26.438 -9.086 1 95.19 120 PRO A N 1
ATOM 929 C CA . PRO A 1 120 ? -8.617 -26.531 -10.359 1 95.19 120 PRO A CA 1
ATOM 930 C C . PRO A 1 120 ? -10.133 -26.422 -10.188 1 95.19 120 PRO A C 1
ATOM 932 O O . PRO A 1 120 ? -10.711 -27.078 -9.328 1 95.19 120 PRO A O 1
ATOM 935 N N . GLY A 1 121 ? -10.734 -25.516 -11.008 1 92.5 121 GLY A N 1
ATOM 936 C CA . GLY A 1 121 ? -12.18 -25.391 -11.031 1 92.5 121 GLY A CA 1
ATOM 937 C C . GLY A 1 121 ? -12.711 -24.453 -9.969 1 92.5 121 GLY A C 1
ATOM 938 O O . GLY A 1 121 ? -13.922 -24.234 -9.859 1 92.5 121 GLY A O 1
ATOM 939 N N . VAL A 1 122 ? -11.836 -23.891 -9.195 1 93.75 122 VAL A N 1
ATOM 940 C CA . VAL A 1 122 ? -12.242 -22.984 -8.133 1 93.75 122 VAL A CA 1
ATOM 941 C C . VAL A 1 122 ? -11.656 -21.609 -8.383 1 93.75 122 VAL A C 1
ATOM 943 O O . VAL A 1 122 ? -10.453 -21.453 -8.586 1 93.75 122 VAL A O 1
ATOM 946 N N . ILE A 1 123 ? -12.469 -20.562 -8.406 1 94.19 123 ILE A N 1
ATOM 947 C CA . ILE A 1 123 ? -12.023 -19.203 -8.672 1 94.19 123 ILE A CA 1
ATOM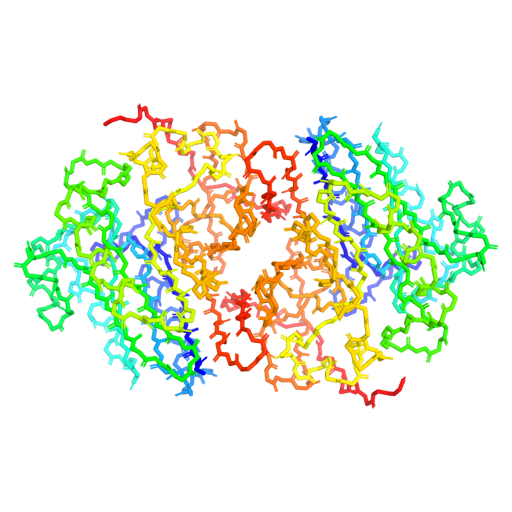 948 C C . ILE A 1 123 ? -11.352 -18.625 -7.422 1 94.19 123 ILE A C 1
ATOM 950 O O . ILE A 1 123 ? -10.43 -17.828 -7.523 1 94.19 123 ILE A O 1
ATOM 954 N N . GLY A 1 124 ? -11.805 -19.062 -6.262 1 95.06 124 GLY A N 1
ATOM 955 C CA . GLY A 1 124 ? -11.117 -18.75 -5.016 1 95.06 124 GLY A CA 1
ATOM 956 C C . GLY A 1 124 ? -9.93 -19.656 -4.738 1 95.06 124 GLY A C 1
ATOM 957 O O . GLY A 1 124 ? -9.484 -20.391 -5.621 1 95.06 124 GLY A O 1
ATOM 958 N N . GLY A 1 125 ? -9.289 -19.469 -3.539 1 96.81 125 GLY A N 1
ATOM 959 C CA . GLY A 1 125 ? -8.156 -20.297 -3.145 1 96.81 125 GLY A CA 1
ATOM 960 C C . GLY A 1 125 ? -8.539 -21.422 -2.213 1 96.81 125 GLY A C 1
ATOM 961 O O . GLY A 1 125 ? -9.477 -21.297 -1.418 1 96.81 125 GLY A O 1
ATOM 962 N N . ILE A 1 126 ? -7.941 -22.516 -2.389 1 97.19 126 ILE A N 1
ATOM 963 C CA . ILE A 1 126 ? -8.031 -23.625 -1.457 1 97.19 126 ILE A CA 1
ATOM 964 C C . ILE A 1 126 ? -6.625 -24.062 -1.034 1 97.19 126 ILE A C 1
ATOM 966 O O . ILE A 1 126 ? -5.727 -24.172 -1.87 1 97.19 126 ILE A O 1
ATOM 970 N N . TYR A 1 127 ? -6.422 -24.156 0.213 1 97.94 127 TYR A N 1
ATOM 971 C CA . TYR A 1 127 ? -5.176 -24.656 0.781 1 97.94 127 TYR A CA 1
ATOM 972 C C . TYR A 1 127 ? -5.43 -25.891 1.656 1 97.94 127 TYR A C 1
ATOM 974 O O . TYR A 1 127 ? -5.531 -25.766 2.881 1 97.94 127 TYR A O 1
ATOM 982 N N . GLY A 1 128 ? -5.488 -27 1.04 1 96.25 128 GLY A N 1
ATOM 983 C CA . GLY A 1 128 ? -5.953 -28.234 1.65 1 96.25 128 GLY A CA 1
ATOM 984 C C . GLY A 1 128 ? -4.973 -28.812 2.65 1 96.25 128 GLY A C 1
ATOM 985 O O . GLY A 1 128 ? -3.92 -28.219 2.906 1 96.25 128 GLY A O 1
ATOM 986 N N . ALA A 1 129 ? -5.293 -30 3.166 1 96.5 129 ALA A N 1
ATOM 987 C CA . ALA A 1 129 ? -4.57 -30.656 4.262 1 96.5 129 ALA A CA 1
ATOM 988 C C . ALA A 1 129 ? -3.127 -30.953 3.865 1 96.5 129 ALA A C 1
ATOM 990 O O . ALA A 1 129 ? -2.209 -30.781 4.672 1 96.5 129 ALA A O 1
ATOM 991 N N . ASP A 1 130 ? -2.91 -31.438 2.693 1 96.75 130 ASP A N 1
ATOM 992 C CA . ASP A 1 130 ? -1.562 -31.75 2.229 1 96.75 130 ASP A CA 1
ATOM 993 C C . ASP A 1 130 ? -0.696 -30.484 2.166 1 96.75 130 ASP A C 1
ATOM 995 O O . ASP A 1 130 ? 0.454 -30.5 2.609 1 96.75 130 ASP A O 1
ATOM 999 N N . ARG A 1 131 ? -1.217 -29.453 1.651 1 98.06 131 ARG A N 1
ATOM 1000 C CA . ARG A 1 131 ? -0.492 -28.188 1.585 1 98.06 131 ARG A CA 1
ATOM 1001 C C . ARG A 1 131 ? -0.263 -27.609 2.979 1 98.06 131 ARG A C 1
ATOM 1003 O O . ARG A 1 131 ? 0.774 -27 3.242 1 98.06 131 ARG A O 1
ATOM 1010 N N . MET A 1 132 ? -1.23 -27.844 3.873 1 98.19 132 MET A N 1
ATOM 1011 C CA . MET A 1 132 ? -1.074 -27.391 5.25 1 98.19 132 MET A CA 1
ATOM 1012 C C . MET A 1 132 ? 0.072 -28.125 5.941 1 98.19 132 MET A C 1
ATOM 1014 O O . MET A 1 132 ? 0.827 -27.516 6.707 1 98.19 132 MET A O 1
ATOM 1018 N N . VAL A 1 133 ? 0.202 -29.406 5.664 1 98.38 133 VAL A N 1
ATOM 1019 C CA . VAL A 1 133 ? 1.312 -30.172 6.211 1 98.38 133 VAL A CA 1
ATOM 1020 C C . VAL A 1 133 ? 2.637 -29.594 5.73 1 98.38 133 VAL A C 1
ATOM 1022 O O . VAL A 1 133 ? 3.572 -29.438 6.516 1 98.38 133 VAL A O 1
ATOM 1025 N N . TRP A 1 134 ? 2.678 -29.312 4.488 1 98.56 134 TRP A N 1
ATOM 1026 C CA . TRP A 1 134 ? 3.875 -28.688 3.934 1 98.56 134 TRP A CA 1
ATOM 1027 C C . TRP A 1 134 ? 4.168 -27.359 4.621 1 98.56 134 TRP A C 1
ATOM 1029 O O . TRP A 1 134 ? 5.316 -27.062 4.961 1 98.56 134 TRP A O 1
ATOM 1039 N N . LEU A 1 135 ? 3.162 -26.516 4.82 1 98.69 135 LEU A N 1
ATOM 1040 C CA . LEU A 1 135 ? 3.316 -25.234 5.488 1 98.69 135 LEU A CA 1
ATOM 1041 C C . LEU A 1 135 ? 3.869 -25.406 6.898 1 98.69 135 LEU A C 1
ATOM 1043 O O . LEU A 1 135 ? 4.77 -24.688 7.316 1 98.69 135 LEU A O 1
ATOM 1047 N N . ASP A 1 136 ? 3.324 -26.359 7.57 1 98.5 136 ASP A N 1
ATOM 1048 C CA . ASP A 1 136 ? 3.807 -26.672 8.914 1 98.5 136 ASP A CA 1
ATOM 1049 C C . ASP A 1 136 ? 5.301 -26.984 8.906 1 98.5 136 ASP A C 1
ATOM 1051 O O . ASP A 1 136 ? 6.055 -26.469 9.734 1 98.5 136 ASP A O 1
ATOM 1055 N N . GLN A 1 137 ? 5.656 -27.797 7.969 1 98.31 137 GLN A N 1
ATOM 1056 C CA . GLN A 1 137 ? 7.062 -28.172 7.859 1 98.31 137 GLN A CA 1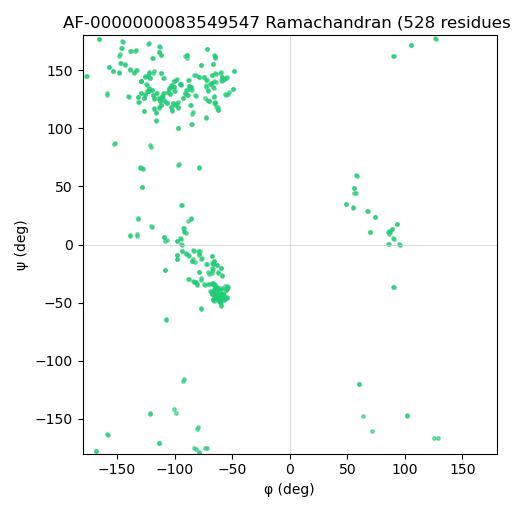
ATOM 1057 C C . GLN A 1 137 ? 7.934 -26.969 7.516 1 98.31 137 GLN A C 1
ATOM 1059 O O . GLN A 1 137 ? 9.016 -26.797 8.078 1 98.31 137 GLN A O 1
ATOM 1064 N N . ALA A 1 138 ? 7.488 -26.188 6.59 1 98.5 138 ALA A N 1
ATOM 1065 C CA . ALA A 1 138 ? 8.234 -25 6.172 1 98.5 138 ALA A CA 1
ATOM 1066 C C . ALA A 1 138 ? 8.406 -24.031 7.328 1 98.5 138 ALA A C 1
ATOM 1068 O O . ALA A 1 138 ? 9.484 -23.469 7.516 1 98.5 138 ALA A O 1
ATOM 1069 N N . LEU A 1 139 ? 7.359 -23.781 8.133 1 98.56 139 LEU A N 1
ATOM 1070 C CA . LEU A 1 139 ? 7.41 -22.875 9.273 1 98.56 139 LEU A CA 1
ATOM 1071 C C . LEU A 1 139 ? 8.336 -23.422 10.359 1 98.56 139 LEU A C 1
ATOM 1073 O O . LEU A 1 139 ? 9.172 -22.688 10.891 1 98.56 139 LEU A O 1
ATOM 1077 N N . ASN A 1 140 ? 8.156 -24.672 10.656 1 98.12 140 ASN A N 1
ATOM 1078 C CA . ASN A 1 140 ? 9.023 -25.297 11.648 1 98.12 140 ASN A CA 1
ATOM 1079 C C . ASN A 1 140 ? 10.492 -25.203 11.242 1 98.12 140 ASN A C 1
ATOM 1081 O O . ASN A 1 140 ? 11.352 -24.922 12.078 1 98.12 140 ASN A O 1
ATOM 1085 N N . GLY A 1 141 ? 10.703 -25.438 10.023 1 98.25 141 GLY A N 1
ATOM 1086 C CA . GLY A 1 141 ? 12.062 -25.406 9.5 1 98.25 141 GLY A CA 1
ATOM 1087 C C . GLY A 1 141 ? 12.664 -24.016 9.516 1 98.25 141 GLY A C 1
ATOM 1088 O O . GLY A 1 141 ? 13.883 -23.859 9.484 1 98.25 141 GLY A O 1
ATOM 1089 N N . ALA A 1 142 ? 11.859 -23.016 9.5 1 97.94 142 ALA A N 1
ATOM 1090 C CA . ALA A 1 142 ? 12.344 -21.625 9.539 1 97.94 142 ALA A CA 1
ATOM 1091 C C . ALA A 1 142 ? 12.93 -21.297 10.898 1 97.94 142 ALA A C 1
ATOM 1093 O O . ALA A 1 142 ? 13.719 -20.359 11.031 1 97.94 142 ALA A O 1
ATOM 1094 N N . GLY A 1 143 ? 12.508 -22 11.961 1 96.12 143 GLY A N 1
ATOM 1095 C CA . GLY A 1 143 ? 13.055 -21.797 13.289 1 96.12 143 GLY A CA 1
ATOM 1096 C C . GLY A 1 143 ? 12.859 -20.391 13.812 1 96.12 143 GLY A C 1
ATOM 1097 O O . GLY A 1 143 ? 11.727 -19.891 13.844 1 96.12 143 GLY A O 1
ATOM 1098 N N . ALA A 1 144 ? 13.961 -19.766 14.086 1 95.5 144 ALA A N 1
ATOM 1099 C CA . ALA A 1 144 ? 13.898 -18.453 14.734 1 95.5 144 ALA A CA 1
ATOM 1100 C C . ALA A 1 144 ? 13.883 -17.328 13.703 1 95.5 144 ALA A C 1
ATOM 1102 O O . ALA A 1 144 ? 13.992 -16.156 14.055 1 95.5 144 ALA A O 1
ATOM 1103 N N . MET A 1 145 ? 13.711 -17.641 12.492 1 95.62 145 MET A N 1
ATOM 1104 C CA . MET A 1 145 ? 13.703 -16.641 11.438 1 95.62 145 MET A CA 1
ATOM 1105 C C . MET A 1 145 ? 12.281 -16.188 11.133 1 95.62 145 MET A C 1
ATOM 1107 O O . MET A 1 145 ? 11.352 -17 11.109 1 95.62 145 MET A O 1
ATOM 1111 N N . PRO A 1 146 ? 12.156 -14.844 10.961 1 97.38 146 PRO A N 1
ATOM 1112 C CA . PRO A 1 146 ? 10.844 -14.398 10.492 1 97.38 146 PRO A CA 1
ATOM 1113 C C . PRO A 1 146 ? 10.516 -14.898 9.086 1 97.38 146 PRO A C 1
ATOM 1115 O O . PRO A 1 146 ? 11.406 -15.336 8.359 1 97.38 146 PRO A O 1
ATOM 1118 N N . VAL A 1 147 ? 9.258 -14.852 8.789 1 98.5 147 VAL A N 1
ATOM 1119 C CA . VAL A 1 147 ? 8.82 -15.414 7.512 1 98.5 147 VAL A CA 1
ATOM 1120 C C . VAL A 1 147 ? 8.094 -14.352 6.699 1 98.5 147 VAL A C 1
ATOM 1122 O O . VAL A 1 147 ? 7.297 -13.578 7.242 1 98.5 147 VAL A O 1
ATOM 1125 N N . THR A 1 148 ? 8.43 -14.211 5.477 1 98.81 148 THR A N 1
ATOM 1126 C CA . THR A 1 148 ? 7.676 -13.453 4.48 1 98.81 148 THR A CA 1
ATOM 1127 C C . THR A 1 148 ? 6.91 -14.398 3.553 1 98.81 148 THR A C 1
ATOM 1129 O O . THR A 1 148 ? 7.457 -15.398 3.088 1 98.81 148 THR A O 1
ATOM 1132 N N . VAL A 1 149 ? 5.664 -14.07 3.281 1 98.94 149 VAL A N 1
ATOM 1133 C CA . VAL A 1 149 ? 4.809 -15 2.551 1 98.94 149 VAL A CA 1
ATOM 1134 C C . VAL A 1 149 ? 4.355 -14.367 1.237 1 98.94 149 VAL A C 1
ATOM 1136 O O . VAL A 1 149 ? 3.875 -13.227 1.221 1 98.94 149 VAL A O 1
ATOM 1139 N N . PHE A 1 150 ? 4.547 -15.07 0.163 1 98.94 150 PHE A N 1
ATOM 1140 C CA . PHE A 1 150 ? 3.902 -14.781 -1.111 1 98.94 150 PHE A CA 1
ATOM 1141 C C . PHE A 1 150 ? 2.789 -15.781 -1.399 1 98.94 150 PHE A C 1
ATOM 1143 O O . PHE A 1 150 ? 2.992 -16.984 -1.289 1 98.94 150 PHE A O 1
ATOM 1150 N N . ILE A 1 151 ? 1.65 -15.312 -1.752 1 98.88 151 ILE A N 1
ATOM 1151 C CA . ILE A 1 151 ? 0.482 -16.141 -2.053 1 98.88 151 ILE A CA 1
ATOM 1152 C C . ILE A 1 151 ? -0.434 -15.391 -3.021 1 98.88 151 ILE A C 1
ATOM 1154 O O . ILE A 1 151 ? -0.447 -14.156 -3.051 1 98.88 151 ILE A O 1
ATOM 1158 N N . HIS A 1 152 ? -1.13 -16.078 -3.85 1 98.69 152 HIS A N 1
ATOM 1159 C CA . HIS A 1 152 ? -1.992 -15.398 -4.805 1 98.69 152 HIS A CA 1
ATOM 1160 C C . HIS A 1 152 ? -3.27 -14.906 -4.137 1 98.69 152 HIS A C 1
ATOM 1162 O O . HIS A 1 152 ? -3.598 -13.719 -4.219 1 98.69 152 HIS A O 1
ATOM 1168 N N . HIS A 1 153 ? -4.004 -15.836 -3.482 1 98.31 153 HIS A N 1
ATOM 1169 C CA . HIS A 1 153 ? -5.266 -15.508 -2.826 1 98.31 153 HIS A CA 1
ATOM 1170 C C . HIS A 1 153 ? -5.035 -15 -1.407 1 98.31 153 HIS A C 1
ATOM 1172 O O . HIS A 1 153 ? -4.445 -15.703 -0.582 1 98.31 153 HIS A O 1
ATOM 1178 N N . PRO A 1 154 ? -5.457 -13.797 -1.109 1 97.69 154 PRO A N 1
ATOM 1179 C CA . PRO A 1 154 ? -5.289 -13.344 0.273 1 97.69 154 PRO A CA 1
ATOM 1180 C C . PRO A 1 154 ? -5.941 -14.281 1.286 1 97.69 154 PRO A C 1
ATOM 1182 O O . PRO A 1 154 ? -7.133 -14.578 1.179 1 97.69 154 PRO A O 1
ATOM 1185 N N . PRO A 1 155 ? -5.227 -14.695 2.299 1 97.44 155 PRO A N 1
ATOM 1186 C CA . PRO A 1 155 ? -5.781 -15.633 3.275 1 97.44 155 PRO A CA 1
ATOM 1187 C C . PRO A 1 155 ? -6.559 -14.938 4.387 1 97.44 155 PRO A C 1
ATOM 1189 O O . PRO A 1 155 ? -6.621 -15.438 5.512 1 97.44 155 PRO A O 1
ATOM 1192 N N . PHE A 1 156 ? -7.051 -13.75 4.18 1 96.25 156 PHE A N 1
ATOM 1193 C CA . PHE A 1 156 ? -7.84 -12.914 5.074 1 96.25 156 PHE A CA 1
ATOM 1194 C C . PHE A 1 156 ? -8.977 -12.234 4.32 1 96.25 156 PHE A C 1
ATOM 1196 O O . PHE A 1 156 ? -9.039 -12.305 3.092 1 96.25 156 PHE A O 1
ATOM 1203 N N . ASP A 1 157 ? -9.906 -11.688 5.059 1 95.25 157 ASP A N 1
ATOM 1204 C CA . ASP A 1 157 ? -10.977 -10.906 4.449 1 95.25 157 ASP A CA 1
ATOM 1205 C C . ASP A 1 157 ? -10.461 -9.562 3.945 1 95.25 157 ASP A C 1
ATOM 1207 O O . ASP A 1 157 ? -10.195 -8.656 4.738 1 95.25 157 ASP A O 1
ATOM 1211 N N . ALA A 1 158 ? -10.375 -9.414 2.645 1 95.75 158 ALA A N 1
ATOM 1212 C CA . ALA A 1 158 ? -9.844 -8.195 2.035 1 95.75 158 ALA A CA 1
ATOM 1213 C C . ALA A 1 158 ? -10.875 -7.062 2.094 1 95.75 158 ALA A C 1
ATOM 1215 O O . ALA A 1 158 ? -10.547 -5.906 1.829 1 95.75 158 ALA A O 1
ATOM 1216 N N . GLY A 1 159 ? -12.102 -7.383 2.436 1 96.94 159 GLY A N 1
ATOM 1217 C CA . GLY A 1 159 ? -13.133 -6.371 2.576 1 96.94 159 GLY A CA 1
ATOM 1218 C C . GLY A 1 159 ? -13.625 -5.828 1.246 1 96.94 159 GLY A C 1
ATOM 1219 O O . GLY A 1 159 ? -14.047 -4.676 1.157 1 96.94 159 GLY A O 1
ATOM 1220 N N . ILE A 1 160 ? -13.477 -6.586 0.178 1 97.31 160 ILE A N 1
ATOM 1221 C CA . ILE A 1 160 ? -13.914 -6.191 -1.156 1 97.31 160 ILE A CA 1
ATOM 1222 C C . ILE A 1 160 ? -15.078 -7.07 -1.596 1 97.31 160 ILE A C 1
ATOM 1224 O O . ILE A 1 160 ? -14.938 -8.289 -1.724 1 97.31 160 ILE A O 1
ATOM 1228 N N . ALA A 1 161 ? -16.203 -6.488 -1.872 1 97.31 161 ALA A N 1
ATOM 1229 C CA . ALA A 1 161 ? -17.469 -7.191 -2.098 1 97.31 161 ALA A CA 1
ATOM 1230 C C . ALA A 1 161 ? -17.344 -8.172 -3.262 1 97.31 161 ALA A C 1
ATOM 1232 O O . ALA A 1 161 ? -17.891 -9.281 -3.205 1 97.31 161 ALA A O 1
ATOM 1233 N N . HIS A 1 162 ? -16.625 -7.801 -4.32 1 97.19 162 HIS A N 1
ATOM 1234 C CA . HIS A 1 162 ? -16.484 -8.609 -5.523 1 97.19 162 HIS A CA 1
ATOM 1235 C C . HIS A 1 162 ? -15.797 -9.938 -5.215 1 97.19 162 HIS A C 1
ATOM 1237 O O . HIS A 1 162 ? -16.031 -10.938 -5.898 1 97.19 162 HIS A O 1
ATOM 1243 N N . PHE A 1 163 ? -15.016 -9.992 -4.129 1 96.12 163 PHE A N 1
ATOM 1244 C CA . PHE A 1 163 ? -14.18 -11.164 -3.869 1 96.12 163 PHE A CA 1
ATOM 1245 C C . PHE A 1 163 ? -14.719 -11.953 -2.684 1 96.12 163 PHE A C 1
ATOM 1247 O O . PHE A 1 163 ? -14.086 -12.914 -2.229 1 96.12 163 PHE A O 1
ATOM 1254 N N . LEU A 1 164 ? -15.859 -11.594 -2.156 1 93.12 164 LEU A N 1
ATOM 1255 C CA . LEU A 1 164 ? -16.438 -12.203 -0.967 1 93.12 164 LEU A CA 1
ATOM 1256 C C . LEU A 1 164 ? -16.547 -13.719 -1.13 1 93.12 164 LEU A C 1
ATOM 1258 O O . LEU A 1 164 ? -16.297 -14.461 -0.182 1 93.12 164 LEU A O 1
ATOM 1262 N N . LYS A 1 165 ? -16.859 -14.156 -2.371 1 93.69 165 LYS A N 1
ATOM 1263 C CA . LYS A 1 165 ? -17.094 -15.578 -2.582 1 93.69 165 LYS A CA 1
ATOM 1264 C C . LYS A 1 165 ? -15.938 -16.234 -3.326 1 93.69 165 LYS A C 1
ATOM 1266 O O . LYS A 1 165 ? -16 -17.406 -3.676 1 93.69 165 LYS A O 1
ATOM 1271 N N . ILE A 1 166 ? -14.891 -15.445 -3.586 1 94.56 166 ILE A N 1
ATOM 1272 C CA . ILE A 1 166 ? -13.812 -15.984 -4.398 1 94.56 166 ILE A CA 1
ATOM 1273 C C . ILE A 1 166 ? -12.469 -15.695 -3.738 1 94.56 166 ILE A C 1
ATOM 1275 O O . ILE A 1 166 ? -11.445 -15.562 -4.418 1 94.56 166 ILE A O 1
ATOM 1279 N N . GLY A 1 167 ? -12.461 -15.461 -2.432 1 94.38 167 GLY A N 1
ATOM 1280 C CA . GLY A 1 167 ? -11.242 -15.414 -1.64 1 94.38 167 GLY A CA 1
ATOM 1281 C C . GLY A 1 167 ? -10.711 -16.781 -1.271 1 94.38 167 GLY A C 1
ATOM 1282 O O . GLY A 1 167 ? -10.906 -17.75 -2.018 1 94.38 167 GLY A O 1
ATOM 1283 N N . MET A 1 168 ? -9.945 -16.844 -0.239 1 95.75 168 MET A N 1
ATOM 1284 C CA . MET A 1 168 ? -9.461 -18.125 0.275 1 95.75 168 MET A CA 1
ATOM 1285 C C . MET A 1 168 ? -10.578 -18.891 0.977 1 95.75 168 MET A C 1
ATOM 1287 O O . MET A 1 168 ? -11.258 -18.344 1.847 1 95.75 168 MET A O 1
ATOM 1291 N N . HIS A 1 169 ? -10.82 -20.125 0.573 1 94.62 169 HIS A N 1
ATOM 1292 C CA . HIS A 1 169 ? -11.852 -20.969 1.164 1 94.62 169 HIS A CA 1
ATOM 1293 C C . HIS A 1 169 ? -11.266 -21.906 2.211 1 94.62 169 HIS A C 1
ATOM 1295 O O . HIS A 1 169 ? -11.273 -23.125 2.029 1 94.62 169 HIS A O 1
ATOM 1301 N N . ASP A 1 170 ? -10.836 -21.391 3.271 1 93.19 170 ASP A N 1
ATOM 1302 C CA . ASP A 1 170 ? -10.188 -22.25 4.258 1 93.19 170 ASP A CA 1
ATOM 1303 C C . ASP A 1 170 ? -10.617 -21.875 5.676 1 93.19 170 ASP A C 1
ATOM 1305 O O . ASP A 1 170 ? -9.984 -22.297 6.648 1 93.19 170 ASP A O 1
ATOM 1309 N N . ASP A 1 171 ? -11.641 -20.938 5.809 1 92.81 171 ASP A N 1
ATOM 1310 C CA . ASP A 1 171 ? -12.172 -20.5 7.102 1 92.81 171 ASP A CA 1
ATOM 1311 C C . ASP A 1 171 ? -11.062 -19.984 8 1 92.81 171 ASP A C 1
ATOM 1313 O O . ASP A 1 171 ? -11.047 -20.25 9.203 1 92.81 171 ASP A O 1
ATOM 1317 N N . GLY A 1 172 ? -10.031 -19.375 7.344 1 96 172 GLY A N 1
ATOM 1318 C CA . GLY A 1 172 ? -8.984 -18.703 8.094 1 96 172 GLY A CA 1
ATOM 1319 C C . GLY A 1 172 ? -7.875 -19.641 8.539 1 96 172 GLY A C 1
ATOM 1320 O O . GLY A 1 172 ? -7 -19.25 9.32 1 96 172 GLY A O 1
ATOM 1321 N N . ALA A 1 173 ? -7.789 -20.859 8.094 1 97.56 173 ALA A N 1
ATOM 1322 C CA . ALA A 1 173 ? -6.836 -21.875 8.547 1 97.56 173 ALA A CA 1
ATOM 1323 C C . ALA A 1 173 ? -5.402 -21.438 8.258 1 97.56 173 ALA A C 1
ATOM 1325 O O . ALA A 1 173 ? -4.527 -21.578 9.117 1 97.56 173 ALA A O 1
ATOM 1326 N N . VAL A 1 174 ? -5.145 -20.906 7.078 1 98.38 174 VAL A N 1
ATOM 1327 C CA . VAL A 1 174 ? -3.797 -20.5 6.703 1 98.38 174 VAL A CA 1
ATOM 1328 C C . VAL A 1 174 ? -3.32 -19.375 7.633 1 98.38 174 VAL A C 1
ATOM 1330 O O . VAL A 1 174 ? -2.215 -19.453 8.18 1 98.38 174 VAL A O 1
ATOM 1333 N N . MET A 1 175 ? -4.16 -18.391 7.887 1 98 175 MET A N 1
ATOM 1334 C CA . MET A 1 175 ? -3.785 -17.266 8.734 1 98 175 MET A CA 1
ATOM 1335 C C . MET A 1 175 ? -3.541 -17.719 10.172 1 98 175 MET A C 1
ATOM 1337 O O . MET A 1 175 ? -2.602 -17.25 10.82 1 98 175 MET A O 1
ATOM 1341 N N . ARG A 1 176 ? -4.434 -18.562 10.633 1 97.5 176 ARG A N 1
ATOM 1342 C CA . ARG A 1 176 ? -4.25 -19.078 11.984 1 97.5 176 ARG A CA 1
ATOM 1343 C C . ARG A 1 176 ? -2.91 -19.797 12.117 1 97.5 176 ARG A C 1
ATOM 1345 O O . ARG A 1 176 ? -2.223 -19.656 13.125 1 97.5 176 ARG A O 1
ATOM 1352 N N . ARG A 1 177 ? -2.58 -20.578 11.117 1 98 177 ARG A N 1
ATOM 1353 C CA . ARG A 1 177 ? -1.312 -21.297 11.156 1 98 177 ARG A CA 1
ATOM 1354 C C . ARG A 1 177 ? -0.133 -20.328 11.109 1 98 177 ARG A C 1
ATOM 1356 O O . ARG A 1 177 ? 0.824 -20.469 11.875 1 98 177 ARG A O 1
ATOM 1363 N N . LEU A 1 178 ? -0.155 -19.391 10.195 1 98.38 178 LEU A N 1
ATOM 1364 C CA . LEU A 1 178 ? 0.903 -18.391 10.086 1 98.38 178 LEU A CA 1
ATOM 1365 C C . LEU A 1 178 ? 1.095 -17.656 11.406 1 98.38 178 LEU A C 1
ATOM 1367 O O . LEU A 1 178 ? 2.229 -17.406 11.828 1 98.38 178 LEU A O 1
ATOM 1371 N N . ALA A 1 179 ? 0.019 -17.375 12.07 1 97.19 179 ALA A N 1
ATOM 1372 C CA . ALA A 1 179 ? 0.042 -16.578 13.297 1 97.19 179 ALA A CA 1
ATOM 1373 C C . ALA A 1 179 ? 0.744 -17.328 14.422 1 97.19 179 ALA A C 1
ATOM 1375 O O . ALA A 1 179 ? 1.124 -16.734 15.438 1 97.19 179 ALA A O 1
ATOM 1376 N N . THR A 1 180 ? 0.935 -18.594 14.312 1 96.94 180 THR A N 1
ATOM 1377 C CA . THR A 1 180 ? 1.547 -19.406 15.367 1 96.94 180 THR A CA 1
ATOM 1378 C C . THR A 1 180 ? 3.068 -19.359 15.258 1 96.94 180 THR A C 1
ATOM 1380 O O . THR A 1 180 ? 3.771 -19.797 16.172 1 96.94 180 THR A O 1
ATOM 1383 N N . HIS A 1 181 ? 3.629 -18.875 14.133 1 97.81 181 HIS A N 1
ATOM 1384 C CA . HIS A 1 181 ? 5.078 -18.875 13.969 1 97.81 181 HIS A CA 1
ATOM 1385 C C . HIS A 1 181 ? 5.742 -17.969 15.008 1 97.81 181 HIS A C 1
ATOM 1387 O O . HIS A 1 181 ? 5.527 -16.766 15.016 1 97.81 181 HIS A O 1
ATOM 1393 N N . PRO A 1 182 ? 6.57 -18.516 15.867 1 96.12 182 PRO A N 1
ATOM 1394 C CA . PRO A 1 182 ? 7.074 -17.75 17.016 1 96.12 182 PRO A CA 1
ATOM 1395 C C . PRO A 1 182 ? 7.906 -16.547 16.609 1 96.12 182 PRO A C 1
ATOM 1397 O O . PRO A 1 182 ? 7.871 -15.516 17.281 1 96.12 182 PRO A O 1
ATOM 1400 N N . ALA A 1 183 ? 8.672 -16.703 15.547 1 96.19 183 ALA A N 1
ATOM 1401 C CA . ALA A 1 183 ? 9.539 -15.609 15.117 1 96.19 183 ALA A CA 1
ATOM 1402 C C . ALA A 1 183 ? 8.742 -14.562 14.344 1 96.19 183 ALA A C 1
ATOM 1404 O O . ALA A 1 183 ? 9.289 -13.523 13.953 1 96.19 183 ALA A O 1
ATOM 1405 N N . GLY A 1 184 ? 7.465 -14.836 14.086 1 96.75 184 GLY A N 1
ATOM 1406 C CA . GLY A 1 184 ? 6.555 -13.883 13.477 1 96.75 184 GLY A CA 1
ATOM 1407 C C . GLY A 1 184 ? 6.539 -13.953 11.961 1 96.75 184 GLY A C 1
ATOM 1408 O O . GLY A 1 184 ? 7.43 -14.555 11.352 1 96.75 184 GLY A O 1
ATOM 1409 N N . ILE A 1 185 ? 5.52 -13.398 11.414 1 98.38 185 ILE A N 1
ATOM 1410 C CA . ILE A 1 185 ? 5.383 -13.188 9.977 1 98.38 185 ILE A CA 1
ATOM 1411 C C . ILE A 1 185 ? 5.746 -11.742 9.633 1 98.38 185 ILE A C 1
ATOM 1413 O O . ILE A 1 185 ? 5.113 -10.805 10.117 1 98.38 185 ILE A O 1
ATOM 1417 N N . ARG A 1 186 ? 6.762 -11.648 8.797 1 98.31 186 ARG A N 1
ATOM 1418 C CA . ARG A 1 186 ? 7.234 -10.32 8.422 1 98.31 186 ARG A CA 1
ATOM 1419 C C . ARG A 1 186 ? 6.195 -9.586 7.582 1 98.31 186 ARG A C 1
ATOM 1421 O O . ARG A 1 186 ? 5.945 -8.398 7.797 1 98.31 186 ARG A O 1
ATOM 1428 N N . HIS A 1 187 ? 5.609 -10.273 6.676 1 98.81 187 HIS A N 1
ATOM 1429 C CA . HIS A 1 187 ? 4.695 -9.648 5.727 1 98.81 187 HIS A CA 1
ATOM 1430 C C . HIS A 1 187 ? 4.062 -10.688 4.805 1 98.81 187 HIS A C 1
ATOM 1432 O O . HIS A 1 187 ? 4.695 -11.688 4.465 1 98.81 187 HIS A O 1
ATOM 1438 N N . ILE A 1 188 ? 2.85 -10.461 4.449 1 98.88 188 ILE A N 1
ATOM 1439 C CA . ILE A 1 188 ? 2.203 -11.266 3.414 1 98.88 188 ILE A CA 1
ATOM 1440 C C . ILE A 1 188 ? 2.025 -10.422 2.15 1 98.88 188 ILE A C 1
ATOM 1442 O O . ILE A 1 188 ? 1.415 -9.352 2.189 1 98.88 188 ILE A O 1
ATOM 1446 N N . VAL A 1 189 ? 2.561 -10.906 1.044 1 98.94 189 VAL A N 1
ATOM 1447 C CA . VAL A 1 189 ? 2.436 -10.281 -0.268 1 98.94 189 VAL A CA 1
ATOM 1448 C C . VAL A 1 189 ? 1.533 -11.125 -1.162 1 98.94 189 VAL A C 1
ATOM 1450 O O . VAL A 1 189 ? 1.718 -12.344 -1.267 1 98.94 189 VAL A O 1
ATOM 1453 N N . PHE A 1 190 ? 0.532 -10.469 -1.815 1 98.75 190 PHE A N 1
ATOM 1454 C CA . PHE A 1 190 ? -0.433 -11.297 -2.529 1 98.75 190 PHE A CA 1
ATOM 1455 C C . PHE A 1 190 ? -0.927 -10.586 -3.787 1 98.75 190 PHE A C 1
ATOM 1457 O O . PHE A 1 190 ? -0.509 -9.469 -4.078 1 98.75 190 PHE A O 1
ATOM 1464 N N . GLY A 1 191 ? -1.676 -11.305 -4.707 1 98.06 191 GLY A N 1
ATOM 1465 C CA . GLY A 1 191 ? -2.33 -10.789 -5.898 1 98.06 191 GLY A CA 1
ATOM 1466 C C . GLY A 1 191 ? -3.826 -11.031 -5.91 1 98.06 191 GLY A C 1
ATOM 1467 O O . GLY A 1 191 ? -4.512 -10.773 -4.918 1 98.06 191 GLY A O 1
ATOM 1468 N N . HIS A 1 192 ? -4.441 -11.258 -6.91 1 98.06 192 HIS A N 1
ATOM 1469 C CA . HIS A 1 192 ? -5.797 -11.766 -7.09 1 98.06 192 HIS A CA 1
ATOM 1470 C C . HIS A 1 192 ? -6.809 -10.625 -7.16 1 98.06 192 HIS A C 1
ATOM 1472 O O . HIS A 1 192 ? -7.707 -10.641 -8 1 98.06 192 HIS A O 1
ATOM 1478 N N . ILE A 1 193 ? -6.605 -9.562 -6.383 1 97.62 193 ILE A N 1
ATOM 1479 C CA . ILE A 1 193 ? -7.715 -8.641 -6.172 1 97.62 193 ILE A CA 1
ATOM 1480 C C . ILE A 1 193 ? -7.582 -7.445 -7.117 1 97.62 193 ILE A C 1
ATOM 1482 O O . ILE A 1 193 ? -8.5 -6.629 -7.227 1 97.62 193 ILE A O 1
ATOM 1486 N N . HIS A 1 194 ? -6.438 -7.191 -7.816 1 97.5 194 HIS A N 1
ATOM 1487 C CA . HIS A 1 194 ? -6.242 -6.23 -8.898 1 97.5 194 HIS A CA 1
ATOM 1488 C C . HIS A 1 194 ? -6.297 -4.801 -8.375 1 97.5 194 HIS A C 1
ATOM 1490 O O . HIS A 1 194 ? -6.473 -3.859 -9.156 1 97.5 194 HIS A O 1
ATOM 1496 N N . VAL A 1 195 ? -6.285 -4.645 -7.047 1 96 195 VAL A N 1
ATOM 1497 C CA . VAL A 1 195 ? -6.27 -3.322 -6.43 1 96 195 VAL A CA 1
ATOM 1498 C C . VAL A 1 195 ? -5.141 -3.246 -5.402 1 96 195 VAL A C 1
ATOM 1500 O O . VAL A 1 195 ? -4.883 -4.211 -4.68 1 96 195 VAL A O 1
ATOM 1503 N N . PRO A 1 196 ? -4.441 -2.082 -5.344 1 96.44 196 PRO A N 1
ATOM 1504 C CA . PRO A 1 196 ? -3.475 -1.944 -4.254 1 96.44 196 PRO A CA 1
ATOM 1505 C C . PRO A 1 196 ? -4.141 -1.901 -2.879 1 96.44 196 PRO A C 1
ATOM 1507 O O . PRO A 1 196 ? -5.09 -1.145 -2.674 1 96.44 196 PRO A O 1
ATOM 1510 N N . LEU A 1 197 ? -3.725 -2.693 -2.025 1 98.06 197 LEU A N 1
ATOM 1511 C CA . LEU A 1 197 ? -4.238 -2.832 -0.667 1 98.06 197 LEU A CA 1
ATOM 1512 C C . LEU A 1 197 ? -3.102 -3.057 0.323 1 98.06 197 LEU A C 1
ATOM 1514 O O . LEU A 1 197 ? -2.182 -3.832 0.054 1 98.06 197 LEU A O 1
ATOM 1518 N N . ALA A 1 198 ? -3 -2.303 1.373 1 98.62 198 ALA A N 1
ATOM 1519 C CA . ALA A 1 198 ? -2.131 -2.549 2.52 1 98.62 198 ALA A CA 1
ATOM 1520 C C . ALA A 1 198 ? -2.939 -2.648 3.811 1 98.62 198 ALA A C 1
ATOM 1522 O O . ALA A 1 198 ? -3.906 -1.905 4.004 1 98.62 198 ALA A O 1
ATOM 1523 N N . GLY A 1 199 ? -2.5 -3.545 4.684 1 98.56 199 GLY A N 1
ATOM 1524 C CA . GLY A 1 199 ? -3.285 -3.654 5.902 1 98.56 199 GLY A CA 1
ATOM 1525 C C . GLY A 1 199 ? -2.604 -4.477 6.98 1 98.56 199 GLY A C 1
ATOM 1526 O O . GLY A 1 199 ? -1.426 -4.82 6.855 1 98.56 199 GLY A O 1
ATOM 1527 N N . THR A 1 200 ? -3.326 -4.602 8.031 1 98.62 200 THR A N 1
ATOM 1528 C CA . THR A 1 200 ? -2.949 -5.391 9.203 1 98.62 200 THR A CA 1
ATOM 1529 C C . THR A 1 200 ? -4.098 -6.297 9.641 1 98.62 200 THR A C 1
ATOM 1531 O O . THR A 1 200 ? -5.219 -5.824 9.852 1 98.62 200 THR A O 1
ATOM 1534 N N . SER A 1 201 ? -3.816 -7.555 9.773 1 97.69 201 SER A N 1
ATOM 1535 C CA . SER A 1 201 ? -4.828 -8.492 10.258 1 97.69 201 SER A CA 1
ATOM 1536 C C . SER A 1 201 ? -5.098 -8.289 11.75 1 97.69 201 SER A C 1
ATOM 1538 O O . SER A 1 201 ? -4.367 -7.566 12.422 1 97.69 201 SER A O 1
ATOM 1540 N N . PRO A 1 202 ? -6.184 -8.914 12.258 1 94.12 202 PRO A N 1
ATOM 1541 C CA . PRO A 1 202 ? -6.453 -8.828 13.695 1 94.12 202 PRO A CA 1
ATOM 1542 C C . PRO A 1 202 ? -5.305 -9.367 14.539 1 94.12 202 PRO A C 1
ATOM 1544 O O . PRO A 1 202 ? -5.086 -8.898 15.664 1 94.12 202 PRO A O 1
ATOM 1547 N N . GLU A 1 203 ? -4.516 -10.297 13.992 1 91.94 203 GLU A N 1
ATOM 1548 C CA . GLU A 1 203 ? -3.404 -10.906 14.719 1 91.94 203 GLU A CA 1
ATOM 1549 C C . GLU A 1 203 ? -2.154 -10.039 14.648 1 91.94 203 GLU A C 1
ATOM 1551 O O . GLU A 1 203 ? -1.142 -10.344 15.281 1 91.94 203 GLU A O 1
ATOM 1556 N N . GLY A 1 204 ? -2.273 -8.984 13.875 1 95.25 204 GLY A N 1
ATOM 1557 C CA . GLY A 1 204 ? -1.146 -8.062 13.805 1 95.25 204 GLY A CA 1
ATOM 1558 C C . GLY A 1 204 ? -0.208 -8.359 12.656 1 95.25 204 GLY A C 1
ATOM 1559 O O . GLY A 1 204 ? 0.921 -7.867 12.625 1 95.25 204 GLY A O 1
ATOM 1560 N N . ILE A 1 205 ? -0.62 -9.125 11.664 1 97.94 205 ILE A N 1
ATOM 1561 C CA . ILE A 1 205 ? 0.214 -9.477 10.523 1 97.94 205 ILE A CA 1
ATOM 1562 C C . ILE A 1 205 ? -0.006 -8.469 9.391 1 97.94 205 ILE A C 1
ATOM 1564 O O . ILE A 1 205 ? -1.144 -8.227 8.984 1 97.94 205 ILE A O 1
ATOM 1568 N N . ALA A 1 206 ? 1.08 -7.922 8.953 1 98.75 206 ALA A N 1
ATOM 1569 C CA . ALA A 1 206 ? 1.031 -6.957 7.863 1 98.75 206 ALA A CA 1
ATOM 1570 C C . ALA A 1 206 ? 0.891 -7.656 6.516 1 98.75 206 ALA A C 1
ATOM 1572 O O . ALA A 1 206 ? 1.482 -8.719 6.297 1 98.75 206 ALA A O 1
ATOM 1573 N N . TYR A 1 207 ? 0.127 -7.016 5.617 1 98.81 207 TYR A N 1
ATOM 1574 C CA . TYR A 1 207 ? 0.006 -7.551 4.27 1 98.81 207 TYR A CA 1
ATOM 1575 C C . TYR A 1 207 ? -0.157 -6.43 3.248 1 98.81 207 TYR A C 1
ATOM 1577 O O . TYR A 1 207 ? -0.561 -5.32 3.6 1 98.81 207 TYR A O 1
ATOM 1585 N N . SER A 1 208 ? 0.192 -6.703 2.008 1 98.81 208 SER A N 1
ATOM 1586 C CA . SER A 1 208 ? -0.042 -5.738 0.939 1 98.81 208 SER A CA 1
ATOM 1587 C C . SER A 1 208 ? -0.094 -6.418 -0.423 1 98.81 208 SER A C 1
ATOM 1589 O O . SER A 1 208 ? 0.475 -7.5 -0.605 1 98.81 208 SER A O 1
ATOM 1591 N N . SER A 1 209 ? -0.79 -5.805 -1.265 1 96.56 209 SER A N 1
ATOM 1592 C CA . SER A 1 209 ? -0.955 -6.254 -2.643 1 96.56 209 SER A CA 1
ATOM 1593 C C . SER A 1 209 ? -0.428 -5.215 -3.629 1 96.56 209 SER A C 1
ATOM 1595 O O . SER A 1 209 ? -0.485 -4.016 -3.363 1 96.56 209 SER A O 1
ATOM 1597 N N . GLY A 1 210 ? 0.06 -5.672 -4.695 1 86.88 210 GLY A N 1
ATOM 1598 C CA . GLY A 1 210 ? 0.306 -4.777 -5.812 1 86.88 210 GLY A CA 1
ATOM 1599 C C . GLY A 1 210 ? -0.889 -4.637 -6.738 1 86.88 210 GLY A C 1
ATOM 1600 O O . GLY A 1 210 ? -1.803 -5.465 -6.711 1 86.88 210 GLY A O 1
ATOM 1601 N N . GLN A 1 211 ? -0.855 -3.566 -7.504 1 92.56 211 GLN A N 1
ATOM 1602 C CA . GLN A 1 211 ? -1.804 -3.432 -8.609 1 92.56 211 GLN A CA 1
ATOM 1603 C C . GLN A 1 211 ? -1.472 -4.398 -9.742 1 92.56 211 GLN A C 1
ATOM 1605 O O . GLN A 1 211 ? -0.299 -4.656 -10.023 1 92.56 211 GLN A O 1
ATOM 1610 N N . ALA A 1 212 ? -2.494 -4.941 -10.32 1 97.38 212 ALA A N 1
ATOM 1611 C CA . ALA A 1 212 ? -2.279 -5.836 -11.453 1 97.38 212 ALA A CA 1
ATOM 1612 C C . ALA A 1 212 ? -1.454 -5.156 -12.539 1 97.38 212 ALA A C 1
ATOM 1614 O O . ALA A 1 212 ? -1.643 -3.971 -12.82 1 97.38 212 ALA A O 1
ATOM 1615 N N . CYS A 1 213 ? -0.599 -5.91 -13.195 1 97.81 213 CYS A N 1
ATOM 1616 C CA . CYS A 1 213 ? 0.205 -5.426 -14.305 1 97.81 213 CYS A CA 1
ATOM 1617 C C . CYS A 1 213 ? -0.662 -5.172 -15.539 1 97.81 213 CYS A C 1
ATOM 1619 O O . CYS A 1 213 ? -0.394 -4.25 -16.312 1 97.81 213 CYS A O 1
ATOM 1621 N N . SER A 1 214 ? -1.697 -5.984 -15.727 1 96.75 214 SER A N 1
ATOM 1622 C CA . SER A 1 214 ? -2.586 -5.879 -16.875 1 96.75 214 SER A CA 1
ATOM 1623 C C . SER A 1 214 ? -3.781 -4.98 -16.578 1 96.75 214 SER A C 1
ATOM 1625 O O . SER A 1 214 ? -3.633 -3.764 -16.453 1 96.75 214 SER A O 1
ATOM 1627 N N . HIS A 1 215 ? -4.977 -5.574 -16.594 1 97.44 215 HIS A N 1
ATOM 1628 C CA . HIS A 1 215 ? -6.176 -4.82 -16.234 1 97.44 215 HIS A CA 1
ATOM 1629 C C . HIS A 1 215 ? -6.379 -4.766 -14.734 1 97.44 215 HIS A C 1
ATOM 1631 O O . HIS A 1 215 ? -6.027 -5.711 -14.016 1 97.44 215 HIS A O 1
ATOM 1637 N N . ARG A 1 216 ? -6.887 -3.701 -14.242 1 97.38 216 ARG A N 1
ATOM 1638 C CA . ARG A 1 216 ? -7.121 -3.502 -12.82 1 97.38 216 ARG A CA 1
ATOM 1639 C C . ARG A 1 216 ? -8.516 -2.941 -12.562 1 97.38 216 ARG A C 1
ATOM 1641 O O . ARG A 1 216 ? -9.195 -2.504 -13.5 1 97.38 216 ARG A O 1
ATOM 1648 N N . PHE A 1 217 ? -8.961 -2.941 -11.391 1 97.81 217 PHE A N 1
ATOM 1649 C CA . PHE A 1 217 ? -10.266 -2.395 -11.031 1 97.81 217 PHE A CA 1
ATOM 1650 C C . PHE A 1 217 ? -10.156 -0.907 -10.719 1 97.81 217 PHE A C 1
ATOM 1652 O O . PHE A 1 217 ? -9.195 -0.464 -10.094 1 97.81 217 PHE A O 1
ATOM 1659 N N . ILE A 1 218 ? -11.148 -0.19 -11.133 1 98 218 ILE A N 1
ATOM 1660 C CA . ILE A 1 218 ? -11.414 1.072 -10.453 1 98 218 ILE A CA 1
ATOM 1661 C C . ILE A 1 218 ? -11.859 0.801 -9.016 1 98 218 ILE A C 1
ATOM 1663 O O . ILE A 1 218 ? -12.852 0.107 -8.789 1 98 218 ILE A O 1
ATOM 1667 N N . THR A 1 219 ? -11.164 1.312 -8.047 1 97.88 219 THR A N 1
ATOM 1668 C CA . THR A 1 219 ? -11.312 0.946 -6.645 1 97.88 219 THR A CA 1
ATOM 1669 C C . THR A 1 219 ? -12.719 1.29 -6.148 1 97.88 219 THR A C 1
ATOM 1671 O O . THR A 1 219 ? -13.102 2.461 -6.125 1 97.88 219 THR A O 1
ATOM 1674 N N . ASP A 1 220 ? -13.422 0.342 -5.801 1 97.62 220 ASP A N 1
ATOM 1675 C CA . ASP A 1 220 ? -14.742 0.406 -5.172 1 97.62 220 ASP A CA 1
ATOM 1676 C C . ASP A 1 220 ? -15 -0.832 -4.312 1 97.62 220 ASP A C 1
ATOM 1678 O O . ASP A 1 220 ? -15.617 -1.792 -4.773 1 97.62 220 ASP A O 1
ATOM 1682 N N . PRO A 1 221 ? -14.57 -0.794 -3.059 1 97.19 221 PRO A N 1
ATOM 1683 C CA . PRO A 1 221 ? -14.633 -1.993 -2.221 1 97.19 221 PRO A CA 1
ATOM 1684 C C . PRO A 1 221 ? -16.062 -2.52 -2.055 1 97.19 221 PRO A C 1
ATOM 1686 O O . PRO A 1 221 ? -16.25 -3.699 -1.751 1 97.19 221 PRO A O 1
ATOM 1689 N N . ASP A 1 222 ? -17.062 -1.744 -2.277 1 97.38 222 ASP A N 1
ATOM 1690 C CA . ASP A 1 222 ? -18.438 -2.137 -1.981 1 97.38 222 ASP A CA 1
ATOM 1691 C C . ASP A 1 222 ? -19.141 -2.65 -3.232 1 97.38 222 ASP A C 1
ATOM 1693 O O . ASP A 1 222 ? -20.25 -3.186 -3.152 1 97.38 222 ASP A O 1
ATOM 1697 N N . ALA A 1 223 ? -18.516 -2.49 -4.379 1 97.69 223 ALA A N 1
ATOM 1698 C CA . ALA A 1 223 ? -19.156 -2.904 -5.625 1 97.69 223 ALA A CA 1
ATOM 1699 C C . ALA A 1 223 ? -18.984 -4.406 -5.855 1 97.69 223 ALA A C 1
ATOM 1701 O O . ALA A 1 223 ? -17.875 -4.922 -5.812 1 97.69 223 ALA A O 1
ATOM 1702 N N . ARG A 1 224 ? -20.062 -5.141 -6.121 1 97.19 224 ARG A N 1
ATOM 1703 C CA . ARG A 1 224 ? -20 -6.559 -6.453 1 97.19 224 ARG A CA 1
ATOM 1704 C C . ARG A 1 224 ? -19.594 -6.766 -7.91 1 97.19 224 ARG A C 1
ATOM 1706 O O . ARG A 1 224 ? -19.109 -7.836 -8.281 1 97.19 224 ARG A O 1
ATOM 1713 N N . ASP A 1 225 ? -19.828 -5.742 -8.758 1 98.06 225 ASP A N 1
ATOM 1714 C CA . ASP A 1 225 ? -19.484 -5.75 -10.18 1 98.06 225 ASP A CA 1
ATOM 1715 C C . ASP A 1 225 ? -18.688 -4.512 -10.555 1 98.06 225 ASP A C 1
ATOM 1717 O O . ASP A 1 225 ? -19.109 -3.707 -11.375 1 98.06 225 ASP A O 1
ATOM 1721 N N . PRO A 1 226 ? -17.469 -4.355 -10.031 1 98 226 PRO A N 1
ATOM 1722 C CA . PRO A 1 226 ? -16.656 -3.158 -10.281 1 98 226 PRO A CA 1
ATOM 1723 C C . PRO A 1 226 ? -16.25 -3.016 -11.75 1 98 226 PRO A C 1
ATOM 1725 O O . PRO A 1 226 ? -16.375 -3.971 -12.523 1 98 226 PRO A O 1
ATOM 1728 N N . TRP A 1 227 ? -15.836 -1.815 -12.141 1 98.44 227 TRP A N 1
ATOM 1729 C CA . TRP A 1 227 ? -15.359 -1.527 -13.484 1 98.44 227 TRP A CA 1
ATOM 1730 C C . TRP A 1 227 ? -13.875 -1.851 -13.625 1 98.44 227 TRP A C 1
ATOM 1732 O O . TRP A 1 227 ? -13.078 -1.538 -12.727 1 98.44 227 TRP A O 1
ATOM 1742 N N . TRP A 1 228 ? -13.523 -2.479 -14.703 1 98.19 228 TRP A N 1
ATOM 1743 C CA . TRP A 1 228 ? -12.125 -2.613 -15.109 1 98.19 228 TRP A CA 1
ATOM 1744 C C . TRP A 1 228 ? -11.609 -1.317 -15.719 1 98.19 228 TRP A C 1
ATOM 1746 O O . TRP A 1 228 ? -12.391 -0.502 -16.219 1 98.19 228 TRP A O 1
ATOM 1756 N N . THR A 1 229 ? -10.375 -1.141 -15.641 1 97.88 229 THR A N 1
ATOM 1757 C CA . THR A 1 229 ? -9.672 -0.057 -16.312 1 97.88 229 THR A CA 1
ATOM 1758 C C . THR A 1 229 ? -8.258 -0.488 -16.703 1 97.88 229 THR A C 1
ATOM 1760 O O . THR A 1 229 ? -7.793 -1.548 -16.281 1 97.88 229 THR A O 1
ATOM 1763 N N . GLY A 1 230 ? -7.648 0.206 -17.594 1 96 230 GLY A N 1
ATOM 1764 C CA . GLY A 1 230 ? -6.246 0.019 -17.922 1 96 230 GLY A CA 1
ATOM 1765 C C . GLY A 1 230 ? -5.332 1.018 -17.25 1 96 230 GLY A C 1
ATOM 1766 O O . GLY A 1 230 ? -5.598 1.443 -16.109 1 96 230 GLY A O 1
ATOM 1767 N N . GLY A 1 231 ? -4.355 1.404 -17.875 1 93.81 231 GLY A N 1
ATOM 1768 C CA . GLY A 1 231 ? -3.35 2.332 -17.391 1 93.81 231 GLY A CA 1
ATOM 1769 C C . GLY A 1 231 ? -1.932 1.827 -17.562 1 93.81 231 GLY A C 1
ATOM 1770 O O . GLY A 1 231 ? -1.694 0.895 -18.344 1 93.81 231 GLY A O 1
ATOM 1771 N N . ASN A 1 232 ? -0.974 2.506 -16.875 1 96.25 232 ASN A N 1
ATOM 1772 C CA . ASN A 1 232 ? 0.421 2.088 -16.969 1 96.25 232 ASN A CA 1
ATOM 1773 C C . ASN A 1 232 ? 0.627 0.703 -16.359 1 96.25 232 ASN A C 1
ATOM 1775 O O . ASN A 1 232 ? 0.028 0.375 -15.328 1 96.25 232 ASN A O 1
ATOM 1779 N N . PRO A 1 233 ? 1.463 -0.095 -17.016 1 97.56 233 PRO A N 1
ATOM 1780 C CA . PRO A 1 233 ? 1.848 -1.324 -16.312 1 97.56 233 PRO A CA 1
ATOM 1781 C C . PRO A 1 233 ? 2.484 -1.055 -14.945 1 97.56 233 PRO A C 1
ATOM 1783 O O . PRO A 1 233 ? 3.238 -0.089 -14.797 1 97.56 233 PRO A O 1
ATOM 1786 N N . CYS A 1 234 ? 2.166 -1.913 -14.016 1 97.38 234 CYS A N 1
ATOM 1787 C CA . CYS A 1 234 ? 2.645 -1.707 -12.648 1 97.38 234 CYS A CA 1
ATOM 1788 C C . CYS A 1 234 ? 3.457 -2.904 -12.172 1 97.38 234 CYS A C 1
ATOM 1790 O O . CYS A 1 234 ? 3.262 -4.023 -12.648 1 97.38 234 CYS A O 1
ATOM 1792 N N . TYR A 1 235 ? 4.398 -2.682 -11.367 1 98.5 235 TYR A N 1
ATOM 1793 C CA . TYR A 1 235 ? 5.09 -3.676 -10.555 1 98.5 235 TYR A CA 1
ATOM 1794 C C . TYR A 1 235 ?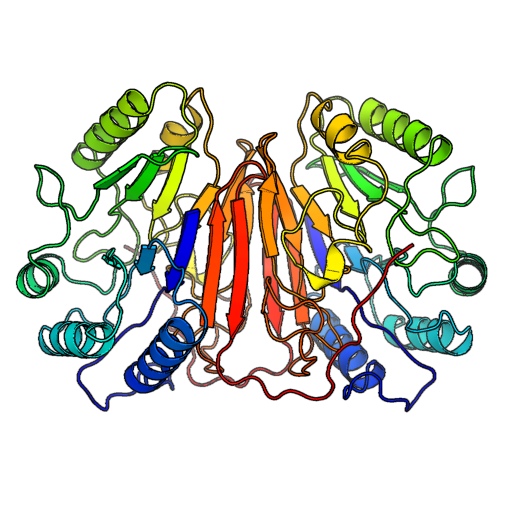 5.488 -3.094 -9.203 1 98.5 235 TYR A C 1
ATOM 1796 O O . TYR A 1 235 ? 5.23 -1.92 -8.922 1 98.5 235 TYR A O 1
ATOM 1804 N N . ARG A 1 236 ? 6.027 -3.926 -8.328 1 98.69 236 ARG A N 1
ATOM 1805 C CA . ARG A 1 236 ? 6.48 -3.436 -7.027 1 98.69 236 ARG A CA 1
ATOM 1806 C C . ARG A 1 236 ? 7.953 -3.758 -6.809 1 98.69 236 ARG A C 1
ATOM 1808 O O . ARG A 1 236 ? 8.445 -4.793 -7.262 1 98.69 236 ARG A O 1
ATOM 1815 N N . ILE A 1 237 ? 8.594 -2.844 -6.148 1 98.88 237 ILE A N 1
ATOM 1816 C CA . ILE A 1 237 ? 9.961 -3.018 -5.668 1 98.88 237 ILE A CA 1
ATOM 1817 C C . ILE A 1 237 ? 9.945 -3.322 -4.172 1 98.88 237 ILE A C 1
ATOM 1819 O O . ILE A 1 237 ? 9.562 -2.473 -3.361 1 98.88 237 ILE A O 1
ATOM 1823 N N . ILE A 1 238 ? 10.375 -4.496 -3.814 1 98.81 238 ILE A N 1
ATOM 1824 C CA . ILE A 1 238 ? 10.344 -4.93 -2.422 1 98.81 238 ILE A CA 1
ATOM 1825 C C . ILE A 1 238 ? 11.773 -5.094 -1.9 1 98.81 238 ILE A C 1
ATOM 1827 O O . ILE A 1 238 ? 12.586 -5.793 -2.512 1 98.81 238 ILE A O 1
ATOM 1831 N N . ARG A 1 239 ? 12.047 -4.441 -0.842 1 98.69 239 ARG A N 1
ATOM 1832 C CA . ARG A 1 239 ? 13.328 -4.574 -0.158 1 98.69 239 ARG A CA 1
ATOM 1833 C C . ARG A 1 239 ? 13.164 -5.281 1.183 1 98.69 239 ARG A C 1
ATOM 1835 O O . ARG A 1 239 ? 12.281 -4.934 1.971 1 98.69 239 ARG A O 1
ATOM 1842 N N . LEU A 1 240 ? 13.898 -6.254 1.377 1 98.06 240 LEU A N 1
ATOM 1843 C CA . LEU A 1 240 ? 14 -6.984 2.635 1 98.06 240 LEU A CA 1
ATOM 1844 C C . LEU A 1 240 ? 15.398 -6.855 3.225 1 98.06 240 LEU A C 1
ATOM 1846 O O . LEU A 1 240 ? 16.375 -7.367 2.656 1 98.06 240 LEU A O 1
ATOM 1850 N N . ASP A 1 241 ? 15.555 -6.195 4.355 1 97.5 241 ASP A N 1
ATOM 1851 C CA . ASP A 1 241 ? 16.859 -5.965 4.984 1 97.5 241 ASP A CA 1
ATOM 1852 C C . ASP A 1 241 ? 16.703 -5.676 6.473 1 97.5 241 ASP A C 1
ATOM 1854 O O . ASP A 1 241 ? 15.68 -6.02 7.074 1 97.5 241 ASP A O 1
ATOM 1858 N N . ALA A 1 242 ? 17.688 -5.141 7.113 1 95.56 242 ALA A N 1
ATOM 1859 C CA . ALA A 1 242 ? 17.703 -4.93 8.555 1 95.56 242 ALA A CA 1
ATOM 1860 C C . ALA A 1 242 ? 16.641 -3.918 8.977 1 95.56 242 ALA A C 1
ATOM 1862 O O . ALA A 1 242 ? 16.281 -3.832 10.148 1 95.56 242 ALA A O 1
ATOM 1863 N N . HIS A 1 243 ? 16.109 -3.191 8 1 95.19 243 HIS A N 1
ATOM 1864 C CA . HIS A 1 243 ? 15.086 -2.191 8.289 1 95.19 243 HIS A CA 1
ATOM 1865 C C . HIS A 1 243 ? 13.68 -2.762 8.109 1 95.19 243 HIS A C 1
ATOM 1867 O O . HIS A 1 243 ? 12.688 -2.049 8.273 1 95.19 243 HIS A O 1
ATOM 1873 N N . GLY A 1 244 ? 13.586 -4.07 7.824 1 97.38 244 GLY A N 1
ATOM 1874 C CA . GLY A 1 244 ? 12.297 -4.707 7.637 1 97.38 244 GLY A CA 1
ATOM 1875 C C . GLY A 1 244 ? 11.945 -4.938 6.176 1 97.38 244 GLY A C 1
ATOM 1876 O O . GLY A 1 244 ? 12.805 -5.332 5.383 1 97.38 244 GLY A O 1
ATOM 1877 N N . LEU A 1 245 ? 10.719 -4.863 5.891 1 98.69 245 LEU A N 1
ATOM 1878 C CA . LEU A 1 245 ? 10.25 -5.004 4.52 1 98.69 245 LEU A CA 1
ATOM 1879 C C . LEU A 1 245 ? 9.617 -3.707 4.027 1 98.69 245 LEU A C 1
ATOM 1881 O O . LEU A 1 245 ? 8.805 -3.098 4.73 1 98.69 245 LEU A O 1
ATOM 1885 N N . ARG A 1 246 ? 10.016 -3.244 2.881 1 98.69 246 ARG A N 1
ATOM 1886 C CA . ARG A 1 246 ? 9.438 -2.092 2.197 1 98.69 246 ARG A CA 1
ATOM 1887 C C . ARG A 1 246 ? 9.031 -2.447 0.77 1 98.69 246 ARG A C 1
ATOM 1889 O O . ARG A 1 246 ? 9.844 -2.982 0.006 1 98.69 246 ARG A O 1
ATOM 1896 N N . ALA A 1 247 ? 7.832 -2.197 0.461 1 98.81 247 ALA A N 1
ATOM 1897 C CA . ALA A 1 247 ? 7.32 -2.436 -0.886 1 98.81 247 ALA A CA 1
ATOM 1898 C C . ALA A 1 247 ? 6.863 -1.135 -1.539 1 98.81 247 ALA A C 1
ATOM 1900 O O . ALA A 1 247 ? 5.918 -0.496 -1.071 1 98.81 247 ALA A O 1
ATOM 1901 N N . TYR A 1 248 ? 7.52 -0.763 -2.631 1 98.31 248 TYR A N 1
ATOM 1902 C CA . TYR A 1 248 ? 7.199 0.442 -3.387 1 98.31 248 TYR A CA 1
ATOM 1903 C C . TYR A 1 248 ? 6.418 0.099 -4.648 1 98.31 248 TYR A C 1
ATOM 1905 O O . TYR A 1 248 ? 6.742 -0.864 -5.348 1 98.31 248 TYR A O 1
ATOM 1913 N N . SER A 1 249 ? 5.395 0.885 -4.914 1 97.69 249 SER A N 1
ATOM 1914 C CA . SER A 1 249 ? 4.684 0.699 -6.176 1 97.69 249 SER A CA 1
ATOM 1915 C C . SER A 1 249 ? 5.324 1.511 -7.297 1 97.69 249 SER A C 1
ATOM 1917 O O . SER A 1 249 ? 5.656 2.682 -7.109 1 97.69 249 SER A O 1
ATOM 1919 N N . ALA A 1 250 ? 5.477 0.9 -8.461 1 97.25 250 ALA A N 1
ATOM 1920 C CA . ALA A 1 250 ? 6.055 1.557 -9.633 1 97.25 250 ALA A CA 1
ATOM 1921 C C . ALA A 1 250 ? 5.117 1.459 -10.836 1 97.25 250 ALA A C 1
ATOM 1923 O O . ALA A 1 250 ? 4.414 0.459 -11 1 97.25 250 ALA A O 1
ATOM 1924 N N . GLU A 1 251 ? 5.082 2.471 -11.648 1 96.44 251 GLU A N 1
ATOM 1925 C CA . GLU A 1 251 ? 4.344 2.521 -12.906 1 96.44 251 GLU A CA 1
ATOM 1926 C C . GLU A 1 251 ? 5.277 2.809 -14.078 1 96.44 251 GLU A C 1
ATOM 1928 O O . GLU A 1 251 ? 6.098 3.727 -14.023 1 96.44 251 GLU A O 1
ATOM 1933 N N . VAL A 1 252 ? 5.062 2.049 -15.094 1 97.88 252 VAL A N 1
ATOM 1934 C CA . VAL A 1 252 ? 5.914 2.191 -16.266 1 97.88 252 VAL A CA 1
ATOM 1935 C C . VAL A 1 252 ? 5.355 3.285 -17.172 1 97.88 252 VAL A C 1
ATOM 1937 O O . VAL A 1 252 ? 4.148 3.338 -17.422 1 97.88 252 VAL A O 1
ATOM 1940 N N . GLY A 1 253 ? 6.195 4.145 -17.625 1 97 253 GLY A N 1
ATOM 1941 C CA . GLY A 1 253 ? 5.816 5.062 -18.672 1 97 253 GLY A CA 1
ATOM 1942 C C . GLY A 1 253 ? 5.207 6.352 -18.156 1 97 253 GLY A C 1
ATOM 1943 O O . GLY A 1 253 ? 4.535 7.07 -18.906 1 97 253 GLY A O 1
ATOM 1944 N N . GLN A 1 254 ? 5.316 6.645 -16.875 1 96.88 254 GLN A N 1
ATOM 1945 C CA . GLN A 1 254 ? 4.879 7.941 -16.359 1 96.88 254 GLN A CA 1
ATOM 1946 C C . GLN A 1 254 ? 5.66 9.078 -17.016 1 96.88 254 GLN A C 1
ATOM 1948 O O . GLN A 1 254 ? 6.855 8.945 -17.281 1 96.88 254 GLN A O 1
ATOM 1953 N N . VAL A 1 255 ? 5.039 10.203 -17.188 1 97 255 VAL A N 1
ATOM 1954 C CA . VAL A 1 255 ? 5.641 11.344 -17.875 1 97 255 VAL A CA 1
ATOM 1955 C C . VAL A 1 255 ? 6.227 12.312 -16.844 1 97 255 VAL A C 1
ATOM 1957 O O . VAL A 1 255 ? 5.496 12.875 -16.031 1 97 255 VAL A O 1
ATOM 1960 N N . PRO A 1 256 ? 7.5 12.508 -16.891 1 97.75 256 PRO A N 1
ATOM 1961 C CA . PRO A 1 256 ? 8.102 13.453 -15.953 1 97.75 256 PRO A CA 1
ATOM 1962 C C . PRO A 1 256 ? 7.68 14.898 -16.203 1 97.75 256 PRO A C 1
ATOM 1964 O O . PRO A 1 256 ? 7.465 15.289 -17.359 1 97.75 256 PRO A O 1
ATOM 1967 N N . THR A 1 257 ? 7.539 15.719 -15.227 1 97.25 257 THR A N 1
ATOM 1968 C CA . THR A 1 257 ? 7.27 17.141 -15.336 1 97.25 257 THR A CA 1
ATOM 1969 C C . THR A 1 257 ? 8.508 17.953 -14.969 1 97.25 257 THR A C 1
ATOM 1971 O O . THR A 1 257 ? 9.102 18.625 -15.828 1 97.25 257 THR A O 1
ATOM 1974 N N . THR A 1 258 ? 8.969 17.875 -13.688 1 96.25 258 THR A N 1
ATOM 1975 C CA . THR A 1 258 ? 10.164 18.547 -13.195 1 96.25 258 THR A CA 1
ATOM 1976 C C . THR A 1 258 ? 11 17.609 -12.336 1 96.25 258 THR A C 1
ATOM 1978 O O . THR A 1 258 ? 10.461 16.688 -11.711 1 96.25 258 THR A O 1
ATOM 1981 N N . GLN A 1 259 ? 12.312 17.828 -12.375 1 97.5 259 GLN A N 1
ATOM 1982 C CA . GLN A 1 259 ? 13.195 17.031 -11.523 1 97.5 259 GLN A CA 1
ATOM 1983 C C . GLN A 1 259 ? 13.375 17.688 -10.156 1 97.5 259 GLN A C 1
ATOM 1985 O O . GLN A 1 259 ? 13.617 18.891 -10.07 1 97.5 259 GLN A O 1
ATOM 1990 N N . ALA A 1 260 ? 13.164 16.953 -9.141 1 96.88 260 ALA A N 1
ATOM 1991 C CA . ALA A 1 260 ? 13.352 17.484 -7.797 1 96.88 260 ALA A CA 1
ATOM 1992 C C . ALA A 1 260 ? 14.828 17.766 -7.52 1 96.88 260 ALA A C 1
ATOM 1994 O O . ALA A 1 260 ? 15.703 17.016 -7.945 1 96.88 260 ALA A O 1
ATOM 1995 N N . PRO A 1 261 ? 15.141 18.906 -6.848 1 95.25 261 PRO A N 1
ATOM 1996 C CA . PRO A 1 261 ? 16.531 19.109 -6.406 1 95.25 261 PRO A CA 1
ATOM 1997 C C . PRO A 1 261 ? 16.953 18.094 -5.332 1 95.25 261 PRO A C 1
ATOM 1999 O O . PRO A 1 261 ? 16.094 17.531 -4.641 1 95.25 261 PRO A O 1
ATOM 2002 N N . ILE A 1 262 ? 18.203 17.859 -5.238 1 95.06 262 ILE A N 1
ATOM 2003 C CA . ILE A 1 262 ? 18.719 17.062 -4.137 1 95.06 262 ILE A CA 1
ATOM 2004 C C . ILE A 1 262 ? 18.484 17.781 -2.814 1 95.06 262 ILE A C 1
ATOM 2006 O O . ILE A 1 262 ? 18.828 18.953 -2.676 1 95.06 262 ILE A O 1
ATOM 2010 N N . CYS A 1 263 ? 17.781 17.125 -1.952 1 89.81 263 CYS A N 1
ATOM 2011 C CA . CYS A 1 263 ? 17.531 17.719 -0.645 1 89.81 263 CYS A CA 1
ATOM 2012 C C . CYS A 1 263 ? 18.688 17.469 0.307 1 89.81 263 CYS A C 1
ATOM 2014 O O . CYS A 1 263 ? 18.969 16.328 0.678 1 89.81 263 CYS A O 1
ATOM 2016 N N . GLU A 1 264 ? 19.422 18.484 0.732 1 85.44 264 GLU A N 1
ATOM 2017 C CA . GLU A 1 264 ? 20.625 18.359 1.55 1 85.44 264 GLU A CA 1
ATOM 2018 C C . GLU A 1 264 ? 20.281 18.406 3.037 1 85.44 264 GLU A C 1
ATOM 2020 O O . GLU A 1 264 ? 21.141 18.141 3.883 1 85.44 264 GLU A O 1
ATOM 2025 N N . GLY A 1 265 ? 19.266 18.359 3.287 1 74.19 265 GLY A N 1
ATOM 2026 C CA . GLY A 1 265 ? 18.906 18.281 4.691 1 74.19 265 GLY A CA 1
ATOM 2027 C C . GLY A 1 265 ? 19.141 19.562 5.449 1 74.19 265 GLY A C 1
ATOM 2028 O O . GLY A 1 265 ? 19.297 20.625 4.844 1 74.19 265 GLY A O 1
ATOM 2029 N N . PRO A 1 266 ? 19.266 19.859 6.652 1 62.12 266 PRO A N 1
ATOM 2030 C CA . PRO A 1 266 ? 18.672 19.922 7.988 1 62.12 266 PRO A CA 1
ATOM 2031 C C . PRO A 1 266 ? 17.266 20.516 7.984 1 62.12 266 PRO A C 1
ATOM 2033 O O . PRO A 1 266 ? 16.922 21.266 7.078 1 62.12 266 PRO A O 1
ATOM 2036 N N . MET B 1 1 ? -15.227 1.56 11.281 1 97.94 1 MET B N 1
ATOM 2037 C CA . MET B 1 1 ? -14.93 2.963 11.008 1 97.94 1 MET B CA 1
ATOM 2038 C C . MET B 1 1 ? -14.328 3.127 9.617 1 97.94 1 MET B C 1
ATOM 2040 O O . MET B 1 1 ? -13.461 2.346 9.211 1 97.94 1 MET B O 1
ATOM 2044 N N . LYS B 1 2 ? -14.852 4.016 8.883 1 98.44 2 LYS B N 1
ATOM 2045 C CA . LYS B 1 2 ? -14.344 4.348 7.559 1 98.44 2 LYS B CA 1
ATOM 2046 C C . LYS B 1 2 ? -13.625 5.695 7.566 1 98.44 2 LYS B C 1
ATOM 2048 O O . LYS B 1 2 ? -14.227 6.727 7.875 1 98.44 2 LYS B O 1
ATOM 2053 N N . ILE B 1 3 ? -12.32 5.664 7.164 1 98.88 3 ILE B N 1
ATOM 2054 C CA . ILE B 1 3 ? -11.484 6.863 7.117 1 98.88 3 ILE B CA 1
ATOM 2055 C C . ILE B 1 3 ? -11 7.094 5.691 1 98.88 3 ILE B C 1
ATOM 2057 O O . ILE B 1 3 ? -10.555 6.16 5.016 1 98.88 3 ILE B O 1
ATOM 2061 N N . ILE B 1 4 ? -11.102 8.289 5.207 1 98.88 4 ILE B N 1
ATOM 2062 C CA . ILE B 1 4 ? -10.477 8.68 3.947 1 98.88 4 ILE B CA 1
ATOM 2063 C C . ILE B 1 4 ? -9.18 9.438 4.23 1 98.88 4 ILE B C 1
ATOM 2065 O O . ILE B 1 4 ? -9.141 10.312 5.098 1 98.88 4 ILE B O 1
ATOM 2069 N N . GLN B 1 5 ? -8.141 9.062 3.568 1 98.88 5 GLN B N 1
ATOM 2070 C CA . GLN B 1 5 ? -6.879 9.773 3.703 1 98.88 5 GLN B CA 1
ATOM 2071 C C . GLN B 1 5 ? -6.539 10.547 2.43 1 98.88 5 GLN B C 1
ATOM 2073 O O . GLN B 1 5 ? -6.57 9.977 1.333 1 98.88 5 GLN B O 1
ATOM 2078 N N . LEU B 1 6 ? -6.262 11.797 2.521 1 98.81 6 LEU B N 1
ATOM 2079 C CA . LEU B 1 6 ? -5.543 12.617 1.55 1 98.81 6 LEU B CA 1
ATOM 2080 C C . LEU B 1 6 ? -4.191 13.047 2.1 1 98.81 6 LEU B C 1
ATOM 2082 O O . LEU B 1 6 ? -4.039 13.242 3.309 1 98.81 6 LEU B O 1
ATOM 2086 N N . THR B 1 7 ? -3.24 13.188 1.266 1 98.75 7 THR B N 1
ATOM 2087 C CA . THR B 1 7 ? -1.939 13.617 1.762 1 98.75 7 THR B CA 1
ATOM 2088 C C . THR B 1 7 ? -1.212 14.453 0.713 1 98.75 7 THR B C 1
ATOM 2090 O O . THR B 1 7 ? -1.443 14.297 -0.487 1 98.75 7 THR B O 1
ATOM 2093 N N . ASP B 1 8 ? -0.424 15.406 1.148 1 98.56 8 ASP B N 1
ATOM 2094 C CA . ASP B 1 8 ? 0.509 16.156 0.316 1 98.56 8 ASP B CA 1
ATOM 2095 C C . ASP B 1 8 ? -0.219 16.859 -0.829 1 98.56 8 ASP B C 1
ATOM 2097 O O . ASP B 1 8 ? 0.122 16.672 -1.998 1 98.56 8 ASP B O 1
ATOM 2101 N N . THR B 1 9 ? -1.146 17.703 -0.435 1 98.62 9 THR B N 1
ATOM 2102 C CA . THR B 1 9 ? -1.962 18.406 -1.417 1 98.62 9 THR B CA 1
ATOM 2103 C C . THR B 1 9 ? -1.219 19.625 -1.964 1 98.62 9 THR B C 1
ATOM 2105 O O . THR B 1 9 ? -1.491 20.062 -3.078 1 98.62 9 THR B O 1
ATOM 2108 N N . HIS B 1 10 ? -0.382 20.266 -1.173 1 98.56 10 HIS B N 1
ATOM 2109 C CA . HIS B 1 10 ? 0.533 21.328 -1.602 1 98.56 10 HIS B CA 1
ATOM 2110 C C . HIS B 1 10 ? -0.218 22.469 -2.279 1 98.56 10 HIS B C 1
ATOM 2112 O O . HIS B 1 10 ? 0.213 22.969 -3.32 1 98.56 10 HIS B O 1
ATOM 2118 N N . LEU B 1 11 ? -1.281 22.844 -1.696 1 98.62 11 LEU B N 1
ATOM 2119 C CA . LEU B 1 11 ? -2.045 23.953 -2.266 1 98.62 11 LEU B CA 1
ATOM 2120 C C . LEU B 1 11 ? -1.196 25.219 -2.344 1 98.62 11 LEU B C 1
ATOM 2122 O O . LEU B 1 11 ? -0.409 25.5 -1.438 1 98.62 11 LEU B O 1
ATOM 2126 N N . MET B 1 12 ? -1.371 25.922 -3.391 1 97.81 12 MET B N 1
ATOM 2127 C CA . MET B 1 12 ? -0.856 27.266 -3.646 1 97.81 12 MET B CA 1
ATOM 2128 C C . MET B 1 12 ? -1.99 28.281 -3.686 1 97.81 12 MET B C 1
ATOM 2130 O O . MET B 1 12 ? -3.164 27.906 -3.727 1 97.81 12 MET B O 1
ATOM 2134 N N . PRO B 1 13 ? -1.589 29.547 -3.549 1 95.12 13 PRO B N 1
ATOM 2135 C CA . PRO B 1 13 ? -2.656 30.484 -3.881 1 95.12 13 PRO B CA 1
ATOM 2136 C C . PRO B 1 13 ? -3.34 30.172 -5.207 1 95.12 13 PRO B C 1
ATOM 2138 O O . PRO B 1 13 ? -2.727 29.562 -6.094 1 95.12 13 PRO B O 1
ATOM 2141 N N . PRO B 1 14 ? -4.613 30.469 -5.406 1 92.5 14 PRO B N 1
ATOM 2142 C CA . PRO B 1 14 ? -5.426 30.016 -6.539 1 92.5 14 PRO B CA 1
ATOM 2143 C C . PRO B 1 14 ? -4.742 30.234 -7.883 1 92.5 14 PRO B C 1
ATOM 2145 O O . PRO B 1 14 ? -4.141 31.297 -8.102 1 92.5 14 PRO B O 1
ATOM 2148 N N . GLY B 1 15 ? -4.781 29.203 -8.719 1 88.69 15 GLY B N 1
ATOM 2149 C CA . GLY B 1 15 ? -4.336 29.297 -10.102 1 88.69 15 GLY B CA 1
ATOM 2150 C C . GLY B 1 15 ? -2.85 29.062 -10.266 1 88.69 15 GLY B C 1
ATOM 2151 O O . GLY B 1 15 ? -2.301 29.266 -11.352 1 88.69 15 GLY B O 1
ATOM 2152 N N . THR B 1 16 ? -2.17 28.594 -9.266 1 94.25 16 THR B N 1
ATOM 2153 C CA . THR B 1 16 ? -0.723 28.422 -9.336 1 94.25 16 THR B CA 1
ATOM 2154 C C . THR B 1 16 ? -0.357 26.953 -9.492 1 94.25 16 THR B C 1
ATOM 2156 O O . THR B 1 16 ? -0.918 26.094 -8.812 1 94.25 16 THR B O 1
ATOM 2159 N N . VAL B 1 17 ? 0.555 26.641 -10.383 1 96.38 17 VAL B N 1
ATOM 2160 C CA . VAL B 1 17 ? 1.073 25.297 -10.656 1 96.38 17 VAL B CA 1
ATOM 2161 C C . VAL B 1 17 ? 2.359 25.078 -9.867 1 96.38 17 VAL B C 1
ATOM 2163 O O . VAL B 1 17 ? 3.203 25.969 -9.773 1 96.38 17 VAL B O 1
ATOM 2166 N N . VAL B 1 18 ? 2.455 23.906 -9.328 1 96.75 18 VAL B N 1
ATOM 2167 C CA . VAL B 1 18 ? 3.664 23.516 -8.609 1 96.75 18 VAL B CA 1
ATOM 2168 C C . VAL B 1 18 ? 4.156 22.156 -9.125 1 96.75 18 VAL B C 1
ATOM 2170 O O . VAL B 1 18 ? 3.379 21.219 -9.234 1 96.75 18 VAL B O 1
ATOM 2173 N N . ASN B 1 19 ? 5.402 22.078 -9.438 1 96.88 19 ASN B N 1
ATOM 2174 C CA . ASN B 1 19 ? 6.035 20.875 -9.953 1 96.88 19 ASN B CA 1
ATOM 2175 C C . ASN B 1 19 ? 5.227 20.266 -11.094 1 96.88 19 ASN B C 1
ATOM 2177 O O . ASN B 1 19 ? 5.086 19.031 -11.164 1 96.88 19 ASN B O 1
ATOM 2181 N N . GLY B 1 20 ? 4.633 21.109 -11.867 1 96.56 20 GLY B N 1
ATOM 2182 C CA . GLY B 1 20 ? 3.975 20.688 -13.094 1 96.56 20 GLY B CA 1
ATOM 2183 C C . GLY B 1 20 ? 2.518 20.328 -12.898 1 96.56 20 GLY B C 1
ATOM 2184 O O . GLY B 1 20 ? 1.854 19.875 -13.828 1 96.56 20 GLY B O 1
ATOM 2185 N N . VAL B 1 21 ? 1.974 20.516 -11.688 1 97.12 21 VAL B N 1
ATOM 2186 C CA . VAL B 1 21 ? 0.605 20.109 -11.375 1 97.12 21 VAL B CA 1
ATOM 2187 C C . VAL B 1 21 ? -0.147 21.281 -10.742 1 97.12 21 VAL B C 1
ATOM 2189 O O . VAL B 1 21 ? 0.429 22.047 -9.969 1 97.12 21 VAL B O 1
ATOM 2192 N N . ASP B 1 22 ? -1.414 21.453 -11.094 1 97.88 22 ASP B N 1
ATOM 2193 C CA . ASP B 1 22 ? -2.305 22.391 -10.414 1 97.88 22 ASP B CA 1
ATOM 2194 C C . ASP B 1 22 ? -2.949 21.734 -9.195 1 97.88 22 ASP B C 1
ATOM 2196 O O . ASP B 1 22 ? -3.908 20.969 -9.32 1 97.88 22 ASP B O 1
ATOM 2200 N N . PRO B 1 23 ? -2.471 22.078 -8.055 1 98.25 23 PRO B N 1
ATOM 2201 C CA . PRO B 1 23 ? -2.941 21.359 -6.859 1 98.25 23 PRO B CA 1
ATOM 2202 C C . PRO B 1 23 ? -4.414 21.641 -6.555 1 98.25 23 PRO B C 1
ATOM 2204 O O . PRO B 1 23 ? -5.105 20.766 -6.016 1 98.25 23 PRO B O 1
ATOM 2207 N N . GLU B 1 24 ? -4.875 22.844 -6.824 1 98.69 24 GLU B N 1
ATOM 2208 C CA . GLU B 1 24 ? -6.281 23.141 -6.59 1 98.69 24 GLU B CA 1
ATOM 2209 C C . GLU B 1 24 ? -7.188 22.234 -7.418 1 98.69 24 GLU B C 1
ATOM 2211 O O . GLU B 1 24 ? -8.148 21.672 -6.895 1 98.69 24 GLU B O 1
ATOM 2216 N N . LYS B 1 25 ? -6.875 22.156 -8.703 1 98.19 25 LYS B N 1
ATOM 2217 C CA . LYS B 1 25 ? -7.664 21.297 -9.578 1 98.19 25 LYS B CA 1
ATOM 2218 C C . LYS B 1 25 ? -7.664 19.859 -9.078 1 98.19 25 LYS B C 1
ATOM 2220 O O . LYS B 1 25 ? -8.703 19.188 -9.07 1 98.19 25 LYS B O 1
ATOM 2225 N N . GLN B 1 26 ? -6.52 19.375 -8.68 1 98.25 26 GLN B N 1
ATOM 2226 C CA . GLN B 1 26 ? -6.387 18.016 -8.172 1 98.25 26 GLN B CA 1
ATOM 2227 C C . GLN B 1 26 ? -7.262 17.797 -6.941 1 98.25 26 GLN B C 1
ATOM 2229 O O . GLN B 1 26 ? -8.07 16.859 -6.902 1 98.25 26 GLN B O 1
ATOM 2234 N N . LEU B 1 27 ? -7.133 18.656 -5.973 1 98.81 27 LEU B N 1
ATOM 2235 C CA . LEU B 1 27 ? -7.832 18.469 -4.707 1 98.81 27 LEU B CA 1
ATOM 2236 C C . LEU B 1 27 ? -9.336 18.625 -4.883 1 98.81 27 LEU B C 1
ATOM 2238 O O . LEU B 1 27 ? -10.125 17.891 -4.277 1 98.81 27 LEU B O 1
ATOM 2242 N N . ARG B 1 28 ? -9.781 19.578 -5.664 1 98.75 28 ARG B N 1
ATOM 2243 C CA . ARG B 1 28 ? -11.211 19.75 -5.922 1 98.75 28 ARG B CA 1
ATOM 2244 C C . ARG B 1 28 ? -11.805 18.484 -6.547 1 98.75 28 ARG B C 1
ATOM 2246 O O . ARG B 1 28 ? -12.898 18.062 -6.18 1 98.75 28 ARG B O 1
ATOM 2253 N N . ALA B 1 29 ? -11.07 17.906 -7.484 1 98.69 29 ALA B N 1
ATOM 2254 C CA . ALA B 1 29 ? -11.547 16.672 -8.109 1 98.69 29 ALA B CA 1
ATOM 2255 C C . ALA B 1 29 ? -11.633 15.547 -7.094 1 98.69 29 ALA B C 1
ATOM 2257 O O . ALA B 1 29 ? -12.609 14.789 -7.074 1 98.69 29 ALA B O 1
ATOM 2258 N N . ALA B 1 30 ? -10.633 15.398 -6.258 1 98.75 30 ALA B N 1
ATOM 2259 C CA . ALA B 1 30 ? -10.617 14.359 -5.234 1 98.75 30 ALA B CA 1
ATOM 2260 C C . ALA B 1 30 ? -11.773 14.539 -4.254 1 98.75 30 ALA B C 1
ATOM 2262 O O . ALA B 1 30 ? -12.5 13.594 -3.957 1 98.75 30 ALA B O 1
ATOM 2263 N N . VAL B 1 31 ? -11.945 15.75 -3.787 1 98.88 31 VAL B N 1
ATOM 2264 C CA . VAL B 1 31 ? -12.992 16.031 -2.807 1 98.88 31 VAL B CA 1
ATOM 2265 C C . VAL B 1 31 ? -14.367 15.781 -3.422 1 98.88 31 VAL B C 1
ATOM 2267 O O . VAL B 1 31 ? -15.242 15.195 -2.779 1 98.88 31 VAL B O 1
ATOM 2270 N N . ALA B 1 32 ? -14.539 16.219 -4.652 1 98.81 32 ALA B N 1
ATOM 2271 C CA . ALA B 1 32 ? -15.805 15.969 -5.328 1 98.81 32 ALA B CA 1
ATOM 2272 C C . ALA B 1 32 ? -16.094 14.477 -5.422 1 98.81 32 ALA B C 1
ATOM 2274 O O . ALA B 1 32 ? -17.219 14.031 -5.168 1 98.81 32 ALA B O 1
ATOM 2275 N N . ASP B 1 33 ? -15.125 13.727 -5.785 1 98.69 33 ASP B N 1
ATOM 2276 C CA . ASP B 1 33 ? -15.266 12.273 -5.887 1 98.69 33 ASP B CA 1
ATOM 2277 C C . ASP B 1 33 ? -15.586 11.656 -4.527 1 98.69 33 ASP B C 1
ATOM 2279 O O . ASP B 1 33 ? -16.484 10.82 -4.414 1 98.69 33 ASP B O 1
ATOM 2283 N N . ILE B 1 34 ? -14.891 12.031 -3.467 1 98.75 34 ILE B N 1
ATOM 2284 C CA . ILE B 1 34 ? -15.055 11.516 -2.111 1 98.75 34 ILE B CA 1
ATOM 2285 C C . ILE B 1 34 ? -16.469 11.797 -1.625 1 98.75 34 ILE B C 1
ATOM 2287 O O . ILE B 1 34 ? -17.141 10.906 -1.092 1 98.75 34 ILE B O 1
ATOM 2291 N N . VAL B 1 35 ? -16.922 13.023 -1.825 1 98.62 35 VAL B N 1
ATOM 2292 C CA . VAL B 1 35 ? -18.25 13.406 -1.366 1 98.62 35 VAL B CA 1
ATOM 2293 C C . VAL B 1 35 ? -19.312 12.609 -2.123 1 98.62 35 VAL B C 1
ATOM 2295 O O . VAL B 1 35 ? -20.312 12.188 -1.539 1 98.62 35 VAL B O 1
ATOM 2298 N N . ALA B 1 36 ? -19.109 12.367 -3.357 1 98.19 36 ALA B N 1
ATOM 2299 C CA . ALA B 1 36 ? -20.078 11.664 -4.195 1 98.19 36 ALA B CA 1
ATOM 2300 C C . ALA B 1 36 ? -20.109 10.18 -3.865 1 98.19 36 ALA B C 1
ATOM 2302 O O . ALA B 1 36 ? -21.172 9.555 -3.869 1 98.19 36 ALA B O 1
ATOM 2303 N N . ARG B 1 37 ? -19.016 9.578 -3.521 1 97.75 37 ARG B N 1
ATOM 2304 C CA . ARG B 1 37 ? -18.922 8.125 -3.488 1 97.75 37 ARG B CA 1
ATOM 2305 C C . ARG B 1 37 ? -18.859 7.613 -2.053 1 97.75 37 ARG B C 1
ATOM 2307 O O . ARG B 1 37 ? -19.109 6.434 -1.796 1 97.75 37 ARG B O 1
ATOM 2314 N N . HIS B 1 38 ? -18.469 8.453 -1.152 1 98.25 38 HIS B N 1
ATOM 2315 C CA . HIS B 1 38 ? -18.141 7.977 0.186 1 98.25 38 HIS B CA 1
ATOM 2316 C C . HIS B 1 38 ? -18.875 8.781 1.253 1 98.25 38 HIS B C 1
ATOM 2318 O O . HIS B 1 38 ? -18.266 9.242 2.219 1 98.25 38 HIS B O 1
ATOM 2324 N N . ALA B 1 39 ? -20.125 8.945 1.111 1 95.75 39 ALA B N 1
ATOM 2325 C CA . ALA B 1 39 ? -20.953 9.711 2.043 1 95.75 39 ALA B CA 1
ATOM 2326 C C . ALA B 1 39 ? -20.953 9.062 3.426 1 95.75 39 ALA B C 1
ATOM 2328 O O . ALA B 1 39 ? -21.25 9.727 4.422 1 95.75 39 ALA B O 1
ATOM 2329 N N . ASP B 1 40 ? -20.562 7.801 3.504 1 97.44 40 ASP B N 1
ATOM 2330 C CA . ASP B 1 40 ? -20.594 7.047 4.754 1 97.44 40 ASP B CA 1
ATOM 2331 C C . ASP B 1 40 ? -19.25 7.148 5.484 1 97.44 40 ASP B C 1
ATOM 2333 O O . ASP B 1 40 ? -19 6.398 6.426 1 97.44 40 ASP B O 1
ATOM 2337 N N . THR B 1 41 ? -18.422 8.055 5.078 1 98.5 41 THR B N 1
ATOM 2338 C CA . THR B 1 41 ? -17.141 8.266 5.719 1 98.5 41 THR B CA 1
ATOM 2339 C C . THR B 1 41 ? -17.312 8.773 7.148 1 98.5 41 THR B C 1
ATOM 2341 O O . THR B 1 41 ? -18.156 9.633 7.406 1 98.5 41 THR B O 1
ATOM 2344 N N . ASP B 1 42 ? -16.547 8.188 8.078 1 98.75 42 ASP B N 1
ATOM 2345 C CA . ASP B 1 42 ? -16.594 8.625 9.477 1 98.75 42 ASP B CA 1
ATOM 2346 C C . ASP B 1 42 ? -15.625 9.773 9.727 1 98.75 42 ASP B C 1
ATOM 2348 O O . ASP B 1 42 ? -15.844 10.602 10.609 1 98.75 42 ASP B O 1
ATOM 2352 N N . LEU B 1 43 ? -14.516 9.797 8.945 1 98.81 43 LEU B N 1
ATOM 2353 C CA . LEU B 1 43 ? -13.453 10.773 9.172 1 98.81 43 LEU B CA 1
ATOM 2354 C C . LEU B 1 43 ? -12.609 10.961 7.914 1 98.81 43 LEU B C 1
ATOM 2356 O O . LEU B 1 43 ? -12.234 9.984 7.266 1 98.81 43 LEU B O 1
ATOM 2360 N N . LEU B 1 44 ? -12.406 12.148 7.492 1 98.88 44 LEU B N 1
ATOM 2361 C CA . LEU B 1 44 ? -11.391 12.492 6.5 1 98.88 44 LEU B CA 1
ATOM 2362 C C . LEU B 1 44 ? -10.117 12.992 7.176 1 98.88 44 LEU B C 1
ATOM 2364 O O . LEU B 1 44 ? -10.164 13.906 7.996 1 98.88 44 LEU B O 1
ATOM 2368 N N . VAL B 1 45 ? -9.016 12.359 6.926 1 98.88 45 VAL B N 1
ATOM 2369 C CA . VAL B 1 45 ? -7.727 12.773 7.477 1 98.88 45 VAL B CA 1
ATOM 2370 C C . VAL B 1 45 ? -6.82 13.266 6.355 1 98.88 45 VAL B C 1
ATOM 2372 O O . VAL B 1 45 ? -6.594 12.562 5.371 1 98.88 45 VAL B O 1
ATOM 2375 N 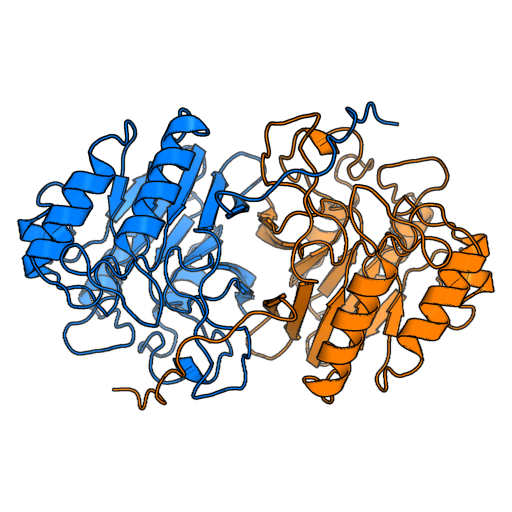N . MET B 1 46 ? -6.32 14.461 6.422 1 98.88 46 MET B N 1
ATOM 2376 C CA . MET B 1 46 ? -5.254 14.953 5.559 1 98.88 46 MET B CA 1
ATOM 2377 C C . MET B 1 46 ? -3.918 14.969 6.297 1 98.88 46 MET B C 1
ATOM 2379 O O . MET B 1 46 ? -3.754 15.695 7.273 1 98.88 46 MET B O 1
ATOM 2383 N N . THR B 1 47 ? -2.945 14.188 5.797 1 98.69 47 THR B N 1
ATOM 2384 C CA . THR B 1 47 ? -1.772 13.859 6.598 1 98.69 47 THR B CA 1
ATOM 2385 C C . THR B 1 47 ? -0.631 14.828 6.312 1 98.69 47 THR B C 1
ATOM 2387 O O . THR B 1 47 ? 0.537 14.438 6.297 1 98.69 47 THR B O 1
ATOM 2390 N N . GLY B 1 48 ? -0.897 16.062 6.031 1 98.38 48 GLY B N 1
ATOM 2391 C CA . GLY B 1 48 ? 0.12 17.094 6.043 1 98.38 48 GLY B CA 1
ATOM 2392 C C . GLY B 1 48 ? 0.549 17.531 4.652 1 98.38 48 GLY B C 1
ATOM 2393 O O . GLY B 1 48 ? 0.092 16.969 3.654 1 98.38 48 GLY B O 1
ATOM 2394 N N . ASP B 1 49 ? 1.388 18.656 4.66 1 98.56 49 ASP B N 1
ATOM 2395 C CA . ASP B 1 49 ? 1.733 19.359 3.434 1 98.56 49 ASP B CA 1
ATOM 2396 C C . ASP B 1 49 ? 0.479 19.812 2.691 1 98.56 49 ASP B C 1
ATOM 2398 O O . ASP B 1 49 ? 0.332 19.562 1.495 1 98.56 49 ASP B O 1
ATOM 2402 N N . LEU B 1 50 ? -0.373 20.422 3.51 1 98.81 50 LEU B N 1
ATOM 2403 C CA . LEU B 1 50 ? -1.634 20.953 3.004 1 98.81 50 LEU B CA 1
ATOM 2404 C C . LEU B 1 50 ? -1.389 22.031 1.96 1 98.81 50 LEU B C 1
ATOM 2406 O O . LEU B 1 50 ? -2.045 22.047 0.916 1 98.81 50 LEU B O 1
ATOM 2410 N N . CYS B 1 51 ? -0.414 22.859 2.316 1 97.75 51 CYS B N 1
ATOM 2411 C CA . CYS B 1 51 ? 0.019 23.938 1.445 1 97.75 51 CYS B CA 1
ATOM 2412 C C . CYS B 1 51 ? 1.485 23.781 1.061 1 97.75 51 CYS B C 1
ATOM 2414 O O . CYS B 1 51 ? 2.229 23.062 1.723 1 97.75 51 CYS B O 1
ATOM 2416 N N . ASN B 1 52 ? 1.833 24.453 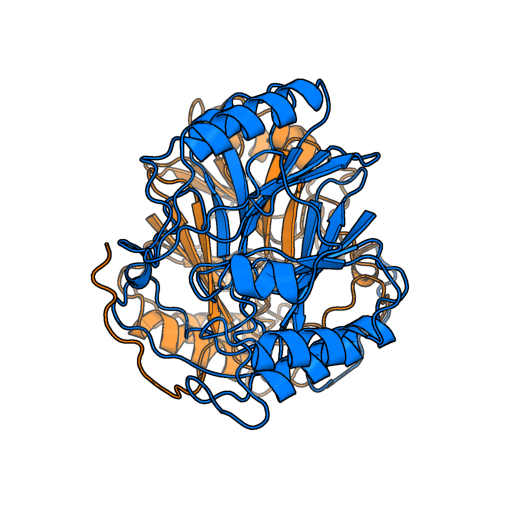-0.003 1 97.88 52 ASN B N 1
ATOM 2417 C CA . ASN B 1 52 ? 3.211 24.344 -0.466 1 97.88 52 ASN B CA 1
ATOM 2418 C C . ASN B 1 52 ? 4.137 25.297 0.281 1 97.88 52 ASN B C 1
ATOM 2420 O O . ASN B 1 52 ? 5.309 24.984 0.507 1 97.88 52 ASN B O 1
ATOM 2424 N N . ASP B 1 53 ? 3.58 26.5 0.704 1 96.88 53 ASP B N 1
ATOM 2425 C CA . ASP B 1 53 ? 4.426 27.516 1.317 1 96.88 53 ASP B CA 1
ATOM 2426 C C . ASP B 1 53 ? 3.787 28.062 2.592 1 96.88 53 ASP B C 1
ATOM 2428 O O . ASP B 1 53 ? 4.211 29.109 3.111 1 96.88 53 ASP B O 1
ATOM 2432 N N . GLY B 1 54 ? 2.736 27.453 3.033 1 96.69 54 GLY B N 1
ATOM 2433 C CA . GLY B 1 54 ? 2.059 27.875 4.25 1 96.69 54 GLY B CA 1
ATOM 2434 C C . GLY B 1 54 ? 1.399 29.234 4.121 1 96.69 54 GLY B C 1
ATOM 2435 O O . GLY B 1 54 ? 1.239 29.953 5.117 1 96.69 54 GLY B O 1
ATOM 2436 N N . ASP B 1 55 ? 0.985 29.625 2.926 1 96.5 55 ASP B N 1
ATOM 2437 C CA . ASP B 1 55 ? 0.357 30.922 2.666 1 96.5 55 ASP B CA 1
ATOM 2438 C C . ASP B 1 55 ? -1.065 30.953 3.219 1 96.5 55 ASP B C 1
ATOM 2440 O O . ASP B 1 55 ? -1.85 30.031 2.998 1 96.5 55 ASP B O 1
ATOM 2444 N N . PRO B 1 56 ? -1.394 32.125 3.873 1 98 56 PRO B N 1
ATOM 2445 C CA . PRO B 1 56 ? -2.77 32.25 4.355 1 98 56 PRO B CA 1
ATOM 2446 C C . PRO B 1 56 ? -3.803 32.062 3.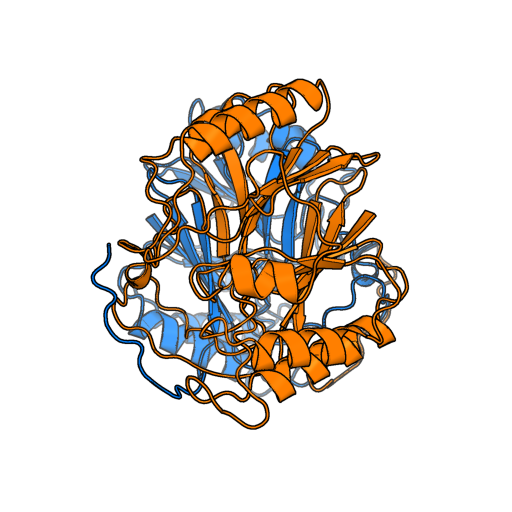246 1 98 56 PRO B C 1
ATOM 2448 O O . PRO B 1 56 ? -4.852 31.438 3.473 1 98 56 PRO B O 1
ATOM 2451 N N . ALA B 1 57 ? -3.463 32.531 2.086 1 98.12 57 ALA B N 1
ATOM 2452 C CA . ALA B 1 57 ? -4.395 32.438 0.969 1 98.12 57 ALA B CA 1
ATOM 2453 C C . ALA B 1 57 ? -4.609 30.969 0.588 1 98.12 57 ALA B C 1
ATOM 2455 O O . ALA B 1 57 ? -5.707 30.578 0.171 1 98.12 57 ALA B O 1
ATOM 2456 N N . ALA B 1 58 ? -3.617 30.156 0.691 1 98.5 58 ALA B N 1
ATOM 2457 C CA . ALA B 1 58 ? -3.732 28.734 0.388 1 98.5 58 ALA B CA 1
ATOM 2458 C C . ALA B 1 58 ? -4.598 28.016 1.425 1 98.5 58 ALA B C 1
ATOM 2460 O O . ALA B 1 58 ? -5.387 27.141 1.083 1 98.5 58 ALA B O 1
ATOM 2461 N N . TYR B 1 59 ? -4.441 28.375 2.664 1 98.62 59 TYR B N 1
ATOM 2462 C CA . TYR B 1 59 ? -5.289 27.797 3.701 1 98.62 59 TYR B CA 1
ATOM 2463 C C . TYR B 1 59 ? -6.742 28.219 3.508 1 98.62 59 TYR B C 1
ATOM 2465 O O . TYR B 1 59 ? -7.656 27.406 3.732 1 98.62 59 TYR B O 1
ATOM 2473 N N . ALA B 1 60 ? -6.945 29.484 3.162 1 98.44 60 ALA B N 1
ATOM 2474 C CA . ALA B 1 60 ? -8.305 29.922 2.867 1 98.44 60 ALA B CA 1
ATOM 2475 C C . ALA B 1 60 ? -8.906 29.109 1.724 1 98.44 60 ALA B C 1
ATOM 2477 O O . ALA B 1 60 ? -10.086 28.75 1.773 1 98.44 60 ALA B O 1
ATOM 2478 N N . LEU B 1 61 ? -8.109 28.922 0.707 1 98.62 61 LEU B N 1
ATOM 2479 C CA . LEU B 1 61 ? -8.531 28.094 -0.413 1 98.62 61 LEU B CA 1
ATOM 2480 C C . LEU B 1 61 ? -8.883 26.688 0.061 1 98.62 61 LEU B C 1
ATOM 2482 O O . LEU B 1 61 ? -9.883 26.109 -0.376 1 98.62 61 LEU B O 1
ATOM 2486 N N . LEU B 1 62 ? -8.062 26.109 0.919 1 98.81 62 LEU B N 1
ATOM 2487 C CA . LEU B 1 62 ? -8.336 24.781 1.472 1 98.81 62 LEU B CA 1
ATOM 2488 C C . LEU B 1 62 ? -9.688 24.766 2.182 1 98.81 62 LEU B C 1
ATOM 2490 O O . LEU B 1 62 ? -10.469 23.828 2.002 1 98.81 62 LEU B O 1
ATOM 2494 N N . ARG B 1 63 ? -9.93 25.719 2.984 1 98.44 63 ARG B N 1
ATOM 2495 C CA . ARG B 1 63 ? -11.203 25.828 3.68 1 98.44 63 ARG B CA 1
ATOM 2496 C C . ARG B 1 63 ? -12.367 25.812 2.691 1 98.44 63 ARG B C 1
ATOM 2498 O O . ARG B 1 63 ? -13.367 25.125 2.908 1 98.44 63 ARG B O 1
ATOM 2505 N N . ASP B 1 64 ? -12.219 26.578 1.635 1 98.56 64 ASP B N 1
ATOM 2506 C CA . ASP B 1 64 ? -13.242 26.641 0.6 1 98.56 64 ASP B CA 1
ATOM 2507 C C . ASP B 1 64 ? -13.469 25.281 -0.045 1 98.56 64 ASP B C 1
ATOM 2509 O O . ASP B 1 64 ? -14.609 24.859 -0.255 1 98.56 64 ASP B O 1
ATOM 2513 N N . ILE B 1 65 ? -12.391 24.609 -0.364 1 98.75 65 ILE B N 1
ATOM 2514 C CA . ILE B 1 65 ? -12.453 23.312 -1.052 1 98.75 65 ILE B CA 1
ATOM 2515 C C . ILE B 1 65 ? -13.117 22.281 -0.153 1 98.75 65 ILE B C 1
ATOM 2517 O O . ILE B 1 65 ? -13.867 21.422 -0.633 1 98.75 65 ILE B O 1
ATOM 2521 N N . LEU B 1 66 ? -12.914 22.344 1.156 1 98.69 66 LEU B N 1
ATOM 2522 C CA . LEU B 1 66 ? -13.398 21.344 2.096 1 98.69 66 LEU B CA 1
ATOM 2523 C C . LEU B 1 66 ? -14.82 21.672 2.557 1 98.69 66 LEU B C 1
ATOM 2525 O O . LEU B 1 66 ? -15.461 20.844 3.215 1 98.69 66 LEU B O 1
ATOM 2529 N N . ALA B 1 67 ? -15.312 22.812 2.248 1 98.38 67 ALA B N 1
ATOM 2530 C CA . ALA B 1 67 ? -16.594 23.312 2.734 1 98.38 67 ALA B CA 1
ATOM 2531 C C . ALA B 1 67 ? -17.719 22.328 2.441 1 98.38 67 ALA B C 1
ATOM 2533 O O . ALA B 1 67 ? -18.594 22.094 3.283 1 98.38 67 ALA B O 1
ATOM 2534 N N . PRO B 1 68 ? -17.688 21.672 1.295 1 98 68 PRO B N 1
ATOM 2535 C CA . PRO B 1 68 ? -18.797 20.766 0.975 1 98 68 PRO B CA 1
ATOM 2536 C C . PRO B 1 68 ? -18.703 19.422 1.686 1 98 68 PRO B C 1
ATOM 2538 O O . PRO B 1 68 ? -19.609 18.594 1.587 1 98 68 PRO B O 1
ATOM 2541 N N . VAL B 1 69 ? -17.625 19.109 2.346 1 98.62 69 VAL B N 1
ATOM 2542 C CA . VAL B 1 69 ? -17.422 17.812 3 1 98.62 69 VAL B CA 1
ATOM 2543 C C . VAL B 1 69 ? -18.344 17.703 4.215 1 98.62 69 VAL B C 1
ATOM 2545 O O . VAL B 1 69 ? -18.25 18.516 5.148 1 98.62 69 VAL B O 1
ATOM 2548 N N . PRO B 1 70 ? -19.188 16.656 4.25 1 98.06 70 PRO B N 1
ATOM 2549 C CA . PRO B 1 70 ? -20.219 16.609 5.281 1 98.06 70 PRO B CA 1
ATOM 2550 C C . PRO B 1 70 ? -19.797 15.836 6.523 1 98.06 70 PRO B C 1
ATOM 2552 O O . PRO B 1 70 ? -20.562 15.719 7.48 1 98.06 70 PRO B O 1
ATOM 2555 N N . PHE B 1 71 ? -18.719 15.211 6.586 1 97.88 71 PHE B N 1
ATOM 2556 C CA . PHE B 1 71 ? -18.25 14.414 7.711 1 97.88 71 PHE B CA 1
ATOM 2557 C C . PHE B 1 71 ? -17.016 15.062 8.344 1 97.88 71 PHE B C 1
ATOM 2559 O O . PHE B 1 71 ? -16.422 15.969 7.77 1 97.88 71 PHE B O 1
ATOM 2566 N N . PRO B 1 72 ? -16.656 14.617 9.547 1 98.31 72 PRO B N 1
ATOM 2567 C CA . PRO B 1 72 ? -15.539 15.227 10.273 1 98.31 72 PRO B CA 1
ATOM 2568 C C . PRO B 1 72 ? -14.227 15.164 9.5 1 98.31 72 PRO B C 1
ATOM 2570 O O . PRO B 1 72 ? -13.953 14.164 8.828 1 98.31 72 PRO B O 1
ATOM 2573 N N . VAL B 1 73 ? -13.438 16.234 9.648 1 98.75 73 VAL B N 1
ATOM 2574 C CA . VAL B 1 73 ? -12.133 16.344 9 1 98.75 73 VAL B CA 1
ATOM 2575 C C . VAL B 1 73 ? -11.047 16.578 10.047 1 98.75 73 VAL B C 1
ATOM 2577 O O . VAL B 1 73 ? -11.227 17.375 10.969 1 98.75 73 VAL B O 1
ATOM 2580 N N . ARG B 1 74 ? -10.008 15.852 9.953 1 98.88 74 ARG B N 1
ATOM 2581 C CA . ARG B 1 74 ? -8.797 16.062 10.75 1 98.88 74 ARG B CA 1
ATOM 2582 C C . ARG B 1 74 ? -7.629 16.484 9.859 1 98.88 74 ARG B C 1
ATOM 2584 O O . ARG B 1 74 ? -7.215 15.727 8.977 1 98.88 74 ARG B O 1
ATOM 2591 N N . LEU B 1 75 ? -7.129 17.672 10.117 1 98.94 75 LEU B N 1
ATOM 2592 C CA . LEU B 1 75 ? -6.02 18.219 9.344 1 98.94 75 LEU B CA 1
ATOM 2593 C C . LEU B 1 75 ? -4.719 18.141 10.133 1 98.94 75 LEU B C 1
ATOM 2595 O O . LEU B 1 75 ? -4.676 18.531 11.305 1 98.94 75 LEU B O 1
ATOM 2599 N N . MET B 1 76 ? -3.707 17.609 9.5 1 98.81 76 MET B N 1
ATOM 2600 C CA . MET B 1 76 ? -2.385 17.516 10.109 1 98.81 76 MET B CA 1
ATOM 2601 C C . MET B 1 76 ? -1.384 18.406 9.383 1 98.81 76 MET B C 1
ATOM 2603 O O . MET B 1 76 ? -1.694 18.953 8.32 1 98.81 76 MET B O 1
ATOM 2607 N N . LEU B 1 77 ? -0.189 18.562 9.945 1 98.81 77 LEU B N 1
ATOM 2608 C CA . LEU B 1 77 ? 0.824 19.422 9.352 1 98.81 77 LEU B CA 1
ATOM 2609 C C . LEU B 1 77 ? 1.974 18.594 8.781 1 98.81 77 LEU B C 1
ATOM 2611 O O . LEU B 1 77 ? 2.344 17.562 9.344 1 98.81 77 LEU B O 1
ATOM 2615 N N . GLY B 1 78 ? 2.502 19.016 7.695 1 98.31 78 GLY B N 1
ATOM 2616 C CA . GLY B 1 78 ? 3.791 18.578 7.18 1 98.31 78 GLY B CA 1
ATOM 2617 C C . GLY B 1 78 ? 4.832 19.672 7.172 1 98.31 78 GLY B C 1
ATOM 2618 O O . GLY B 1 78 ? 4.613 20.75 7.738 1 98.31 78 GLY B O 1
ATOM 2619 N N . ASN B 1 79 ? 5.969 19.484 6.574 1 97.19 79 ASN B N 1
ATOM 2620 C CA . ASN B 1 79 ? 7.09 20.406 6.637 1 97.19 79 ASN B CA 1
ATOM 2621 C C . ASN B 1 79 ? 6.824 21.656 5.805 1 97.19 79 ASN B C 1
ATOM 2623 O O . ASN B 1 79 ? 7.465 22.688 6.008 1 97.19 79 ASN B O 1
ATOM 2627 N N . HIS B 1 80 ? 5.879 21.672 4.906 1 97.75 80 HIS B N 1
ATOM 2628 C CA . HIS B 1 80 ? 5.562 22.828 4.074 1 97.75 80 HIS B CA 1
ATOM 2629 C C . HIS B 1 80 ? 4.512 23.719 4.734 1 97.75 80 HIS B C 1
ATOM 2631 O O . HIS B 1 80 ? 4.273 24.844 4.289 1 97.75 80 HIS B O 1
ATOM 2637 N N . ASP B 1 81 ? 4.008 23.234 5.789 1 98.38 81 ASP B N 1
ATOM 2638 C CA . ASP B 1 81 ? 2.949 23.969 6.473 1 98.38 81 ASP B CA 1
ATOM 2639 C C . ASP B 1 81 ? 3.529 24.938 7.504 1 98.38 81 ASP B C 1
ATOM 2641 O O . ASP B 1 81 ? 4.719 24.875 7.824 1 98.38 81 ASP B O 1
ATOM 2645 N N . ARG B 1 82 ? 2.686 25.891 7.93 1 98.25 82 ARG B N 1
ATOM 2646 C CA . ARG B 1 82 ? 3.016 26.859 8.969 1 98.25 82 ARG B CA 1
ATOM 2647 C C . ARG B 1 82 ? 1.964 26.859 10.07 1 98.25 82 ARG B C 1
ATOM 2649 O O . ARG B 1 82 ? 0.819 27.25 9.844 1 98.25 82 ARG B O 1
ATOM 2656 N N . ARG B 1 83 ? 2.41 26.453 11.25 1 98.12 83 ARG B N 1
ATOM 2657 C CA . ARG B 1 83 ? 1.485 26.203 12.344 1 98.12 83 ARG B CA 1
ATOM 2658 C C . ARG B 1 83 ? 0.679 27.453 12.688 1 98.12 83 ARG B C 1
ATOM 2660 O O . ARG B 1 83 ? -0.543 27.375 12.836 1 98.12 83 ARG B O 1
ATOM 2667 N N . PRO B 1 84 ? 1.278 28.719 12.758 1 98 84 PRO B N 1
ATOM 2668 C CA . PRO B 1 84 ? 0.473 29.891 13.109 1 98 84 PRO B CA 1
ATOM 2669 C C . PRO B 1 84 ? -0.603 30.203 12.078 1 98 84 PRO B C 1
ATOM 2671 O O . PRO B 1 84 ? -1.754 30.469 12.43 1 98 84 PRO B O 1
ATOM 2674 N N . GLU B 1 85 ? -0.223 30.203 10.859 1 98.5 85 GLU B N 1
ATOM 2675 C CA . GLU B 1 85 ? -1.172 30.469 9.781 1 98.5 85 GLU B CA 1
ATOM 2676 C C . GLU B 1 85 ? -2.26 29.406 9.719 1 98.5 85 GLU B C 1
ATOM 2678 O O . GLU B 1 85 ? -3.422 29.719 9.445 1 98.5 85 GLU B O 1
ATOM 2683 N N . PHE B 1 86 ? -1.834 28.172 9.945 1 98.75 86 PHE B N 1
ATOM 2684 C CA . PHE B 1 86 ? -2.787 27.062 9.977 1 98.75 86 PHE B CA 1
ATOM 2685 C C . PHE B 1 86 ? -3.814 27.281 11.086 1 98.75 86 PHE B C 1
ATOM 2687 O O . PHE B 1 86 ? -5.016 27.141 10.859 1 98.75 86 PHE B O 1
ATOM 2694 N N . VAL B 1 87 ? -3.375 27.594 12.281 1 98.56 87 VAL B N 1
ATOM 2695 C CA . VAL B 1 87 ? -4.25 27.781 13.43 1 98.56 87 VAL B CA 1
ATOM 2696 C C . VAL B 1 87 ? -5.211 28.938 13.172 1 98.56 87 VAL B C 1
ATOM 2698 O O . VAL B 1 87 ? -6.383 28.875 13.555 1 98.56 87 VAL B O 1
ATOM 2701 N N . ALA B 1 88 ? -4.695 29.953 12.523 1 98.5 88 ALA B N 1
ATOM 2702 C CA . ALA B 1 88 ? -5.547 31.094 12.188 1 98.5 88 ALA B CA 1
ATOM 2703 C C . ALA B 1 88 ? -6.664 30.672 11.234 1 98.5 88 ALA B C 1
ATOM 2705 O O . ALA B 1 88 ? -7.801 31.125 11.367 1 98.5 88 ALA B O 1
ATOM 2706 N N . ALA B 1 89 ? -6.355 29.828 10.344 1 98.44 89 ALA B N 1
ATOM 2707 C CA . ALA B 1 89 ? -7.309 29.406 9.32 1 98.44 89 ALA B CA 1
ATOM 2708 C C . ALA B 1 89 ? -8.266 28.344 9.859 1 98.44 89 ALA B C 1
ATOM 2710 O O . ALA B 1 89 ? -9.422 28.281 9.445 1 98.44 89 ALA B O 1
ATOM 2711 N N . PHE B 1 90 ? -7.766 27.5 10.727 1 98.56 90 PHE B N 1
ATOM 2712 C CA . PHE B 1 90 ? -8.523 26.375 11.25 1 98.56 90 PHE B CA 1
ATOM 2713 C C . PHE B 1 90 ? -8.461 26.328 12.766 1 98.56 90 PHE B C 1
ATOM 2715 O O . PHE B 1 90 ? -7.988 25.344 13.344 1 98.56 90 PHE B O 1
ATOM 2722 N N . PRO B 1 91 ? -9.023 27.281 13.398 1 98.12 91 PRO B N 1
ATOM 2723 C CA . PRO B 1 91 ? -8.914 27.359 14.859 1 98.12 91 PRO B CA 1
ATOM 2724 C C . PRO B 1 91 ? -9.641 26.203 15.562 1 98.12 91 PRO B C 1
ATOM 2726 O O . PRO B 1 91 ? -9.398 25.953 16.75 1 98.12 91 PRO B O 1
ATOM 2729 N N . GLU B 1 92 ? -10.516 25.531 14.836 1 97.81 92 GLU B N 1
ATOM 2730 C CA . GLU B 1 92 ? -11.336 24.484 15.43 1 97.81 92 GLU B CA 1
ATOM 2731 C C . GLU B 1 92 ? -10.578 23.156 15.508 1 97.81 92 GLU B C 1
ATOM 2733 O O . GLU B 1 92 ? -11.008 22.219 16.188 1 97.81 92 GLU B O 1
ATOM 2738 N N . GLN B 1 93 ? -9.469 23.031 14.797 1 98.62 93 GLN B N 1
ATOM 2739 C CA . GLN B 1 93 ? -8.703 21.781 14.82 1 98.62 93 GLN B CA 1
ATOM 2740 C C . GLN B 1 93 ? -8.055 21.562 16.188 1 98.62 93 GLN B C 1
ATOM 2742 O O . GLN B 1 93 ? -7.539 22.5 16.797 1 98.62 93 GLN B O 1
ATOM 2747 N N . PRO B 1 94 ? -8.094 20.344 16.656 1 98.31 94 PRO B N 1
ATOM 2748 C CA . PRO B 1 94 ? -7.555 20.078 17.984 1 98.31 94 PRO B CA 1
ATOM 2749 C C . PRO B 1 94 ? -6.051 20.312 18.078 1 98.31 94 PRO B C 1
ATOM 2751 O O . PRO B 1 94 ? -5.32 20.062 17.125 1 98.31 94 PRO B O 1
ATOM 2754 N N . ARG B 1 95 ? -5.605 20.734 19.219 1 98.12 95 ARG B N 1
ATOM 2755 C CA . ARG B 1 95 ? -4.211 20.953 19.594 1 98.12 95 ARG B CA 1
ATOM 2756 C C . ARG B 1 95 ? -3.943 20.469 21.016 1 98.12 95 ARG B C 1
ATOM 2758 O O . ARG B 1 95 ? -4.855 20.422 21.844 1 98.12 95 ARG B O 1
ATOM 2765 N N . ASP B 1 96 ? -2.729 20.062 21.203 1 98.06 96 ASP B N 1
ATOM 2766 C CA . ASP B 1 96 ? -2.389 19.703 22.562 1 98.06 96 ASP B CA 1
ATOM 2767 C C . ASP B 1 96 ? -2.109 20.938 23.406 1 98.06 96 ASP B C 1
ATOM 2769 O O . ASP B 1 96 ? -2.242 22.062 22.938 1 98.06 96 ASP B O 1
ATOM 2773 N N . ASP B 1 97 ? -1.77 20.766 24.672 1 96.75 97 ASP B N 1
ATOM 2774 C CA . ASP B 1 97 ? -1.612 21.859 25.609 1 96.75 97 ASP B CA 1
ATOM 2775 C C . ASP B 1 97 ? -0.422 22.734 25.234 1 96.75 97 ASP B C 1
ATOM 2777 O O . ASP B 1 97 ? -0.347 23.906 25.656 1 96.75 97 ASP B O 1
ATOM 2781 N N . ASN B 1 98 ? 0.476 22.188 24.469 1 97 98 ASN B N 1
ATOM 2782 C CA . ASN B 1 98 ? 1.66 22.938 24.062 1 97 98 ASN B CA 1
ATOM 2783 C C . ASN B 1 98 ? 1.454 23.625 22.703 1 97 98 ASN B C 1
ATOM 2785 O O . ASN B 1 98 ? 2.365 24.281 22.188 1 97 98 ASN B O 1
ATOM 2789 N N . GLY B 1 99 ? 0.301 23.453 22.094 1 97.62 99 GLY B N 1
ATOM 2790 C CA . GLY B 1 99 ? -0.053 24.141 20.859 1 97.62 99 GLY B CA 1
ATOM 2791 C C . GLY B 1 99 ? 0.236 23.312 19.625 1 97.62 99 GLY B C 1
ATOM 2792 O O . GLY B 1 99 ? 0.027 23.781 18.5 1 97.62 99 GLY B O 1
ATOM 2793 N N . TYR B 1 100 ? 0.763 22.109 19.75 1 98.56 100 TYR B N 1
ATOM 2794 C CA . TYR B 1 100 ? 1.016 21.25 18.609 1 98.56 100 TYR B CA 1
ATOM 2795 C C . TYR B 1 100 ? -0.282 20.656 18.078 1 98.56 100 TYR B C 1
ATOM 2797 O O . TYR B 1 100 ? -1.186 20.328 18.844 1 98.56 100 TYR B O 1
ATOM 2805 N N . ILE B 1 101 ? -0.357 20.5 16.734 1 98.62 101 ILE B N 1
ATOM 2806 C CA . ILE B 1 101 ? -1.545 19.953 16.078 1 98.62 101 ILE B CA 1
ATOM 2807 C C . ILE B 1 101 ? -1.558 18.438 16.219 1 98.62 101 ILE B C 1
ATOM 2809 O O . ILE B 1 101 ? -1.377 17.719 15.242 1 98.62 101 ILE B O 1
ATOM 2813 N N . GLN B 1 102 ? -1.692 17.906 17.359 1 98.38 102 GLN B N 1
ATOM 2814 C CA . GLN B 1 102 ? -1.804 16.469 17.609 1 98.38 102 GLN B CA 1
ATOM 2815 C C . GLN B 1 102 ? -2.951 16.172 18.562 1 98.38 102 GLN B C 1
ATOM 2817 O O . GLN B 1 102 ? -3.35 17.016 19.359 1 98.38 102 GLN B O 1
ATOM 2822 N N . SER B 1 103 ? -3.521 15.07 18.422 1 98.69 103 SER B N 1
ATOM 2823 C CA . SER B 1 103 ? -4.715 14.641 19.125 1 98.69 103 SER B CA 1
ATOM 2824 C C . SER B 1 103 ? -4.938 13.133 18.984 1 98.69 103 SER B C 1
ATOM 2826 O O . SER B 1 103 ? -4.105 12.438 18.406 1 98.69 103 SER B O 1
ATOM 2828 N N . PHE B 1 104 ? -5.977 12.625 19.656 1 98.62 104 PHE B N 1
ATOM 2829 C CA . PHE B 1 104 ? -6.391 11.25 19.438 1 98.62 104 PHE B CA 1
ATOM 2830 C C . PHE B 1 104 ? -7.91 11.125 19.5 1 98.62 104 PHE B C 1
ATOM 2832 O O . PHE B 1 104 ? -8.586 12.016 20.016 1 98.62 104 PHE B O 1
ATOM 2839 N N . ILE B 1 105 ? -8.453 10.164 18.875 1 98.44 105 ILE B N 1
ATOM 2840 C CA . ILE B 1 105 ? -9.852 9.758 19 1 98.44 105 ILE B CA 1
ATOM 2841 C C . ILE B 1 105 ? -9.938 8.281 19.391 1 98.44 105 ILE B C 1
ATOM 2843 O O . ILE B 1 105 ? -9.156 7.461 18.891 1 98.44 105 ILE B O 1
ATOM 2847 N N . ASP B 1 106 ? -10.852 7.973 20.328 1 98.25 106 ASP B N 1
ATOM 2848 C CA . ASP B 1 106 ? -11.117 6.582 20.688 1 98.25 106 ASP B CA 1
ATOM 2849 C C . ASP B 1 106 ? -12.242 5.996 19.844 1 98.25 106 ASP B C 1
ATOM 2851 O O . ASP B 1 106 ? -13.273 6.637 19.641 1 98.25 106 ASP B O 1
ATOM 2855 N N . THR B 1 107 ? -11.977 4.871 19.312 1 97.38 107 THR B N 1
ATOM 2856 C CA . THR B 1 107 ? -12.977 4.148 18.531 1 97.38 107 THR B CA 1
ATOM 2857 C C . THR B 1 107 ? -13.203 2.756 19.109 1 97.38 107 THR B C 1
ATOM 2859 O O . THR B 1 107 ? -12.484 2.328 20.016 1 97.38 107 THR B O 1
ATOM 2862 N N . ASP B 1 108 ? -14.188 2.029 18.594 1 96 108 ASP B N 1
ATOM 2863 C CA . ASP B 1 108 ? -14.461 0.662 19.031 1 96 108 ASP B CA 1
ATOM 2864 C C . ASP B 1 108 ? -13.328 -0.277 18.625 1 96 108 ASP B C 1
ATOM 2866 O O . ASP B 1 108 ? -13.227 -1.397 19.125 1 96 108 ASP B O 1
ATOM 2870 N N . PHE B 1 109 ? -12.461 0.233 17.812 1 96.25 109 PHE B N 1
ATOM 2871 C CA . PHE B 1 109 ? -11.422 -0.638 17.281 1 96.25 109 PHE B CA 1
ATOM 2872 C C . PHE B 1 109 ? -10.039 -0.131 17.672 1 96.25 109 PHE B C 1
ATOM 2874 O O . PHE B 1 109 ? -9.039 -0.506 17.047 1 96.25 109 PHE B O 1
ATOM 2881 N N . GLY B 1 110 ? -10.047 0.763 18.641 1 97.44 110 GLY B N 1
ATOM 2882 C CA . GLY B 1 110 ? -8.781 1.262 19.141 1 97.44 110 GLY B CA 1
ATOM 2883 C C . GLY B 1 110 ? -8.688 2.775 19.141 1 97.44 110 GLY B C 1
ATOM 2884 O O . GLY B 1 110 ? -9.648 3.459 18.766 1 97.44 110 GLY B O 1
ATOM 2885 N N . ARG B 1 111 ? -7.578 3.264 19.641 1 98.69 111 ARG B N 1
ATOM 2886 C CA . ARG B 1 111 ? -7.301 4.695 19.625 1 98.69 111 ARG B CA 1
ATOM 2887 C C . ARG B 1 111 ? -6.574 5.094 18.344 1 98.69 111 ARG B C 1
ATOM 2889 O O . ARG B 1 111 ? -5.668 4.391 17.891 1 98.69 111 ARG B O 1
ATOM 2896 N N . VAL B 1 112 ? -6.988 6.098 17.719 1 98.88 112 VAL B N 1
ATOM 2897 C CA . VAL B 1 112 ? -6.324 6.695 16.562 1 98.88 112 VAL B CA 1
ATOM 2898 C C . VAL B 1 112 ? -5.562 7.945 16.984 1 98.88 112 VAL B C 1
ATOM 2900 O O . VAL B 1 112 ? -6.145 8.875 17.547 1 98.88 112 VAL B O 1
ATOM 2903 N N . LEU B 1 113 ? -4.277 7.922 16.734 1 98.88 113 LEU B N 1
ATOM 2904 C CA . LEU B 1 113 ? -3.42 9.055 17.062 1 98.88 113 LEU B CA 1
ATOM 2905 C C . LEU B 1 113 ? -3.133 9.906 15.836 1 98.88 113 LEU B C 1
ATOM 2907 O O . LEU B 1 113 ? -2.908 9.375 14.742 1 98.88 113 LEU B O 1
ATOM 2911 N N . PHE B 1 114 ? -3.117 11.172 15.984 1 98.94 114 PHE B N 1
ATOM 2912 C CA . PHE B 1 114 ? -2.637 12.148 15.016 1 98.94 114 PHE B CA 1
ATOM 2913 C C . PHE B 1 114 ? -1.428 12.898 15.562 1 98.94 114 PHE B C 1
ATOM 2915 O O . PHE B 1 114 ? -1.562 13.742 16.453 1 98.94 114 PHE B O 1
ATOM 2922 N N . LEU B 1 115 ? -0.273 12.586 15.039 1 98.88 115 LEU B N 1
ATOM 2923 C CA . LEU B 1 115 ? 0.967 13.109 15.609 1 98.88 115 LEU B CA 1
ATOM 2924 C C . LEU B 1 115 ? 1.483 14.289 14.789 1 98.88 115 LEU B C 1
ATOM 2926 O O . LEU B 1 115 ? 1.533 14.227 13.562 1 98.88 115 LEU B O 1
ATOM 2930 N N . ASP B 1 116 ? 1.906 15.328 15.438 1 98.81 116 ASP B N 1
ATOM 2931 C CA . ASP B 1 116 ? 2.469 16.516 14.805 1 98.81 116 ASP B CA 1
ATOM 2932 C C . ASP B 1 116 ? 3.994 16.469 14.797 1 98.81 116 ASP B C 1
ATOM 2934 O O . ASP B 1 116 ? 4.637 16.844 15.781 1 98.81 116 ASP B O 1
ATOM 2938 N N . SER B 1 117 ? 4.523 16.109 13.688 1 98.44 117 SER B N 1
ATOM 2939 C CA . SER B 1 117 ? 5.973 15.984 13.562 1 98.44 117 SER B CA 1
ATOM 2940 C C . SER B 1 117 ? 6.582 17.234 12.93 1 98.44 117 SER B C 1
ATOM 2942 O O . SER B 1 117 ? 7.781 17.266 12.656 1 98.44 117 SER B O 1
ATOM 2944 N N . HIS B 1 118 ? 5.824 18.234 12.648 1 98.19 118 HIS B N 1
ATOM 2945 C CA . HIS B 1 118 ? 6.262 19.453 11.992 1 98.19 118 HIS B CA 1
ATOM 2946 C C . HIS B 1 118 ? 7.129 20.297 12.922 1 98.19 118 HIS B C 1
ATOM 2948 O O . HIS B 1 118 ? 6.785 20.484 14.094 1 98.19 118 HIS B O 1
ATOM 2954 N N . GLU B 1 119 ? 8.227 20.75 12.414 1 96.81 119 GLU B N 1
ATOM 2955 C CA . GLU B 1 119 ? 9.102 21.703 13.086 1 96.81 119 GLU B CA 1
ATOM 2956 C C . GLU B 1 119 ? 9.484 22.844 12.156 1 96.81 119 GLU B C 1
ATOM 2958 O O . GLU B 1 119 ? 10.023 22.609 11.07 1 96.81 119 GLU B O 1
ATOM 2963 N N . PRO B 1 120 ? 9.164 24.125 12.586 1 95.12 120 PRO B N 1
ATOM 2964 C CA . PRO B 1 120 ? 9.492 25.25 11.727 1 95.12 120 PRO B CA 1
ATOM 2965 C C . PRO B 1 120 ? 10.953 25.266 11.297 1 95.12 120 PRO B C 1
ATOM 2967 O O . PRO B 1 120 ? 11.852 25.109 12.133 1 95.12 120 PRO B O 1
ATOM 2970 N N . GLY B 1 121 ? 11.164 25.438 9.969 1 92.38 121 GLY B N 1
ATOM 2971 C CA . GLY B 1 121 ? 12.508 25.594 9.43 1 92.38 121 GLY B CA 1
ATOM 2972 C C . GLY B 1 121 ? 13.188 24.266 9.156 1 92.38 121 GLY B C 1
ATOM 2973 O O . GLY B 1 121 ? 14.328 24.219 8.695 1 92.38 121 GLY B O 1
ATOM 2974 N N . VAL B 1 122 ? 12.5 23.203 9.422 1 93.62 122 VAL B N 1
ATOM 2975 C CA . VAL B 1 122 ? 13.062 21.875 9.211 1 93.62 122 VAL B CA 1
ATOM 2976 C C . VAL B 1 122 ? 12.242 21.125 8.164 1 93.62 122 VAL B C 1
ATOM 2978 O O . VAL B 1 122 ? 11.023 21 8.289 1 93.62 122 VAL B O 1
ATOM 2981 N N . ILE B 1 123 ? 12.859 20.625 7.109 1 94.06 123 ILE B N 1
ATOM 2982 C CA . ILE B 1 123 ? 12.172 19.922 6.031 1 94.06 123 ILE B CA 1
ATOM 2983 C C . ILE B 1 123 ? 11.828 18.5 6.48 1 94.06 123 ILE B C 1
ATOM 2985 O O . ILE B 1 123 ? 10.828 17.938 6.039 1 94.06 123 ILE B O 1
ATOM 2989 N N . GLY B 1 124 ? 12.625 17.953 7.367 1 94.88 124 GLY B N 1
ATOM 2990 C CA . GLY B 1 124 ? 12.297 16.703 8.016 1 94.88 124 GLY B CA 1
ATOM 2991 C C . GLY B 1 124 ? 11.383 16.859 9.211 1 94.88 124 GLY B C 1
ATOM 2992 O O . GLY B 1 124 ? 10.789 17.922 9.398 1 94.88 124 GLY B O 1
ATOM 2993 N N . GLY B 1 125 ? 11.125 15.727 9.938 1 96.81 125 GLY B N 1
ATOM 2994 C CA . GLY B 1 125 ? 10.289 15.758 11.125 1 96.81 125 GLY B CA 1
ATOM 2995 C C . GLY B 1 125 ? 11.086 15.797 12.414 1 96.81 125 GLY B C 1
ATOM 2996 O O . GLY B 1 125 ? 12.18 15.242 12.492 1 96.81 125 GLY B O 1
ATOM 2997 N N . ILE B 1 126 ? 10.617 16.531 13.328 1 97.25 126 ILE B N 1
ATOM 2998 C CA . ILE B 1 126 ? 11.133 16.516 14.688 1 97.25 126 ILE B CA 1
ATOM 2999 C C . ILE B 1 126 ? 9.992 16.266 15.672 1 97.25 126 ILE B C 1
ATOM 3001 O O . ILE B 1 126 ? 8.914 16.844 15.539 1 97.25 126 ILE B O 1
ATOM 3005 N N . TYR B 1 127 ? 10.188 15.344 16.516 1 97.94 127 TYR B N 1
ATOM 3006 C CA . TYR B 1 127 ? 9.25 15.039 17.594 1 97.94 127 TYR B CA 1
ATOM 3007 C C . TYR B 1 127 ? 9.922 15.164 18.953 1 97.94 127 TYR B C 1
ATOM 3009 O O . TYR B 1 127 ? 10.359 14.164 19.531 1 97.94 127 TYR B O 1
ATOM 3017 N N . GLY B 1 128 ? 9.938 16.344 19.453 1 96.25 128 GLY B N 1
ATOM 3018 C CA . GLY B 1 128 ? 10.742 16.703 20.609 1 96.25 128 GLY B CA 1
ATOM 3019 C C . GLY B 1 128 ? 10.188 16.156 21.922 1 96.25 128 GLY B C 1
ATOM 3020 O O . GLY B 1 128 ? 9.18 15.438 21.922 1 96.25 128 GLY B O 1
ATOM 3021 N N . ALA B 1 129 ? 10.805 16.531 23.031 1 96.56 129 ALA B N 1
ATOM 3022 C CA . ALA B 1 129 ? 10.539 15.992 24.359 1 96.56 129 ALA B CA 1
ATOM 3023 C C . ALA B 1 129 ? 9.102 16.266 24.781 1 96.56 129 ALA B C 1
ATOM 3025 O O . ALA B 1 129 ? 8.445 15.406 25.375 1 96.56 129 ALA B O 1
ATOM 3026 N N . ASP B 1 130 ? 8.625 17.438 24.562 1 96.75 130 ASP B N 1
ATOM 3027 C CA . ASP B 1 130 ? 7.258 17.797 24.938 1 96.75 130 ASP B CA 1
ATOM 3028 C C . ASP B 1 130 ? 6.242 16.938 24.188 1 96.75 130 ASP B C 1
ATOM 3030 O O . ASP B 1 130 ? 5.285 16.438 24.781 1 96.75 130 ASP B O 1
ATOM 3034 N N . ARG B 1 131 ? 6.438 16.766 22.938 1 98 131 ARG B N 1
ATOM 3035 C CA . ARG B 1 131 ? 5.555 15.93 22.141 1 98 131 ARG B CA 1
ATOM 3036 C C . ARG B 1 131 ? 5.664 14.461 22.547 1 98 131 ARG B C 1
ATOM 3038 O O . ARG B 1 131 ? 4.672 13.734 22.531 1 98 131 ARG B O 1
ATOM 3045 N N . MET B 1 132 ? 6.879 14.062 22.953 1 98.19 132 MET B N 1
ATOM 3046 C CA . MET B 1 132 ? 7.066 12.688 23.422 1 98.19 132 MET B CA 1
ATOM 3047 C C . MET B 1 132 ? 6.289 12.445 24.719 1 98.19 132 MET B C 1
ATOM 3049 O O . MET B 1 132 ? 5.711 11.375 24.906 1 98.19 132 MET B O 1
ATOM 3053 N N . VAL B 1 133 ? 6.266 13.438 25.594 1 98.44 133 VAL B N 1
ATOM 3054 C CA . VAL B 1 133 ? 5.488 13.336 26.828 1 98.44 133 VAL B CA 1
ATOM 3055 C C . VAL B 1 133 ? 4.008 13.156 26.484 1 98.44 133 VAL B C 1
ATOM 3057 O O . VAL B 1 133 ? 3.33 12.312 27.078 1 98.44 133 VAL B O 1
ATOM 3060 N N . TRP B 1 134 ? 3.566 13.938 25.562 1 98.56 134 TRP B N 1
ATOM 3061 C CA . TRP B 1 134 ? 2.182 13.805 25.125 1 98.56 134 TRP B CA 1
ATOM 3062 C C . TRP B 1 134 ? 1.913 12.406 24.578 1 98.56 134 TRP B C 1
ATOM 3064 O O . TRP B 1 134 ? 0.882 11.797 24.891 1 98.56 134 TRP B O 1
ATOM 3074 N N . LEU B 1 135 ? 2.805 11.875 23.75 1 98.69 135 LEU B N 1
ATOM 3075 C CA . LEU B 1 135 ? 2.67 10.539 23.188 1 98.69 135 LEU B CA 1
ATOM 3076 C C . LEU B 1 135 ? 2.586 9.484 24.281 1 98.69 135 LEU B C 1
ATOM 3078 O O . LEU B 1 135 ? 1.751 8.578 24.219 1 98.69 135 LEU B O 1
ATOM 3082 N N . ASP B 1 136 ? 3.438 9.633 25.234 1 98.5 136 ASP B N 1
ATOM 3083 C CA . ASP B 1 136 ? 3.42 8.719 26.375 1 98.5 136 ASP B CA 1
ATOM 3084 C C . ASP B 1 136 ? 2.049 8.703 27.047 1 98.5 136 ASP B C 1
ATOM 3086 O O . ASP B 1 136 ? 1.508 7.637 27.344 1 98.5 136 ASP B O 1
ATOM 3090 N N . GLN B 1 137 ? 1.555 9.883 27.25 1 98.25 137 GLN B N 1
ATOM 3091 C CA . GLN B 1 137 ? 0.251 10 27.891 1 98.25 137 GLN B CA 1
ATOM 3092 C C . GLN B 1 137 ? -0.849 9.391 27.031 1 98.25 137 GLN B C 1
ATOM 3094 O O . GLN B 1 137 ? -1.731 8.695 27.531 1 98.25 137 GLN B O 1
ATOM 3099 N N . ALA B 1 138 ? -0.81 9.68 25.766 1 98.5 138 ALA B N 1
ATOM 3100 C CA . ALA B 1 138 ? -1.808 9.164 24.844 1 98.5 138 ALA B CA 1
ATOM 3101 C C . ALA B 1 138 ? -1.775 7.641 24.797 1 98.5 138 ALA B C 1
ATOM 3103 O O . ALA B 1 138 ? -2.824 6.992 24.781 1 98.5 138 ALA B O 1
ATOM 3104 N N . LEU B 1 139 ? -0.585 7.02 24.75 1 98.56 139 LEU B N 1
ATOM 3105 C CA . LEU B 1 139 ? -0.431 5.566 24.703 1 98.56 139 LEU B CA 1
ATOM 3106 C C . LEU B 1 139 ? -0.911 4.938 26.016 1 98.56 139 LEU B C 1
ATOM 3108 O O . LEU B 1 139 ? -1.652 3.951 26 1 98.56 139 LEU B O 1
ATOM 3112 N N . ASN B 1 140 ? -0.471 5.516 27.094 1 98.12 140 ASN B N 1
ATOM 3113 C CA . ASN B 1 140 ? -0.916 5.012 28.391 1 98.12 140 ASN B CA 1
ATOM 3114 C C . ASN B 1 140 ? -2.436 5.055 28.516 1 98.12 140 ASN B C 1
ATOM 3116 O O . ASN B 1 140 ? -3.047 4.113 29.031 1 98.12 140 ASN B O 1
ATOM 3120 N N . GLY B 1 141 ? -2.959 6.117 28.062 1 98.25 141 GLY B N 1
ATOM 3121 C CA . GLY B 1 141 ? -4.398 6.301 28.141 1 98.25 141 GLY B CA 1
ATOM 3122 C C . GLY B 1 141 ? -5.168 5.344 27.25 1 98.25 141 GLY B C 1
ATOM 3123 O O . GLY B 1 141 ? -6.355 5.098 27.484 1 98.25 141 GLY B O 1
ATOM 3124 N N . ALA B 1 142 ? -4.551 4.844 26.25 1 98 142 ALA B N 1
ATOM 3125 C CA . ALA B 1 142 ? -5.199 3.889 25.344 1 98 142 ALA B CA 1
ATOM 3126 C C . ALA B 1 142 ? -5.402 2.543 26.031 1 98 142 ALA B C 1
ATOM 3128 O O . ALA B 1 142 ? -6.238 1.741 25.609 1 98 142 ALA B O 1
ATOM 3129 N N . GLY B 1 143 ? -4.605 2.219 27.062 1 96.19 143 GLY B N 1
ATOM 3130 C CA . GLY B 1 143 ? -4.762 0.99 27.812 1 96.19 143 GLY B CA 1
ATOM 3131 C C . GLY B 1 143 ? -4.621 -0.259 26.969 1 96.19 143 GLY B C 1
ATOM 3132 O O . GLY B 1 143 ? -3.621 -0.428 26.266 1 96.19 143 GLY B O 1
ATOM 3133 N N . ALA B 1 144 ? -5.68 -1.012 26.969 1 95.5 144 ALA B N 1
ATOM 3134 C CA . ALA B 1 144 ? -5.617 -2.314 26.312 1 95.5 144 ALA B CA 1
ATOM 3135 C C . ALA B 1 144 ? -6.066 -2.217 24.859 1 95.5 144 ALA B C 1
ATOM 3137 O O . ALA B 1 144 ? -6.246 -3.236 24.188 1 95.5 144 ALA B O 1
ATOM 3138 N N . MET B 1 145 ? -6.203 -1.065 24.359 1 95.62 145 MET B N 1
ATOM 3139 C CA . MET B 1 145 ? -6.645 -0.879 22.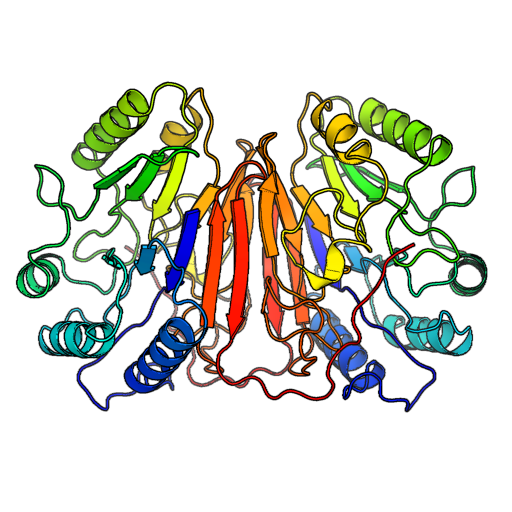984 1 95.62 145 MET B CA 1
ATOM 3140 C C . MET B 1 145 ? -5.453 -0.729 22.047 1 95.62 145 MET B C 1
ATOM 3142 O O . MET B 1 145 ? -4.469 -0.071 22.375 1 95.62 145 MET B O 1
ATOM 3146 N N . PRO B 1 146 ? -5.578 -1.401 20.875 1 97.38 146 PRO B N 1
ATOM 3147 C CA . PRO B 1 146 ? -4.539 -1.132 19.875 1 97.38 146 PRO B CA 1
ATOM 3148 C C . PRO B 1 146 ? -4.566 0.311 19.375 1 97.38 146 PRO B C 1
ATOM 3150 O O . PRO B 1 146 ? -5.562 1.016 19.562 1 97.38 146 PRO B O 1
ATOM 3153 N N . VAL B 1 147 ? -3.465 0.696 18.812 1 98.56 147 VAL B N 1
ATOM 3154 C CA . VAL B 1 147 ? -3.344 2.09 18.391 1 98.56 147 VAL B CA 1
ATOM 3155 C C . VAL B 1 147 ? -3.049 2.16 16.891 1 98.56 147 VAL B C 1
ATOM 3157 O O . VAL B 1 147 ? -2.25 1.376 16.375 1 98.56 147 VAL B O 1
ATOM 3160 N N . THR B 1 148 ? -3.736 2.959 16.188 1 98.88 148 THR B N 1
ATOM 3161 C CA . THR B 1 148 ? -3.432 3.363 14.82 1 98.88 148 THR B CA 1
ATOM 3162 C C . THR B 1 148 ? -2.846 4.77 14.797 1 98.88 148 THR B C 1
ATOM 3164 O O . THR B 1 148 ? -3.355 5.676 15.461 1 98.88 148 THR B O 1
ATOM 3167 N N . VAL B 1 149 ? -1.789 4.953 14.023 1 98.94 149 VAL B N 1
ATOM 3168 C CA . VAL B 1 149 ? -1.061 6.219 14.078 1 98.94 149 VAL B CA 1
ATOM 3169 C C . VAL B 1 149 ? -1.115 6.902 12.711 1 98.94 149 VAL B C 1
ATOM 3171 O O . VAL B 1 149 ? -0.833 6.277 11.688 1 98.94 149 VAL B O 1
ATOM 3174 N N . PHE B 1 150 ? -1.505 8.141 12.703 1 98.94 150 PHE B N 1
ATOM 3175 C CA . PHE B 1 150 ? -1.313 9.031 11.562 1 98.94 150 PHE B CA 1
ATOM 3176 C C . PHE B 1 150 ? -0.204 10.039 11.844 1 98.94 150 PHE B C 1
ATOM 3178 O O . PHE B 1 150 ? -0.188 10.68 12.898 1 98.94 150 PHE B O 1
ATOM 3185 N N . ILE B 1 151 ? 0.702 10.188 10.961 1 98.88 151 ILE B N 1
ATOM 3186 C CA . ILE B 1 151 ? 1.836 11.102 11.078 1 98.88 151 ILE B CA 1
ATOM 3187 C C . ILE B 1 151 ? 2.312 11.516 9.688 1 98.88 151 ILE B C 1
ATOM 3189 O O . ILE B 1 151 ? 2.137 10.773 8.719 1 98.88 151 ILE B O 1
ATOM 3193 N N . HIS B 1 152 ? 2.826 12.672 9.547 1 98.69 152 HIS B N 1
ATOM 3194 C CA . HIS B 1 152 ? 3.264 13.109 8.219 1 98.69 152 HIS B CA 1
ATOM 3195 C C . HIS B 1 152 ? 4.594 12.469 7.844 1 98.69 152 HIS B C 1
ATOM 3197 O O . HIS B 1 152 ? 4.711 11.844 6.785 1 98.69 152 HIS B O 1
ATOM 3203 N N . HIS B 1 153 ? 5.609 12.641 8.719 1 98.31 153 HIS B N 1
ATOM 3204 C CA . HIS B 1 153 ? 6.949 12.117 8.477 1 98.31 153 HIS B CA 1
ATOM 3205 C C . HIS B 1 153 ? 7.07 10.68 8.953 1 98.31 153 HIS B C 1
ATOM 3207 O O . HIS B 1 153 ? 6.855 10.391 10.133 1 98.31 153 HIS B O 1
ATOM 3213 N N . PRO B 1 154 ? 7.383 9.758 8.062 1 97.75 154 PRO B N 1
ATOM 3214 C CA . PRO B 1 154 ? 7.562 8.391 8.539 1 97.75 154 PRO B CA 1
ATOM 3215 C C . PRO B 1 154 ? 8.609 8.289 9.656 1 97.75 154 PRO B C 1
ATOM 3217 O O . PRO B 1 154 ? 9.75 8.719 9.477 1 97.75 154 PRO B O 1
ATOM 3220 N N . PRO B 1 155 ? 8.281 7.66 10.758 1 97.5 155 PRO B N 1
ATOM 3221 C CA . PRO B 1 155 ? 9.219 7.574 11.875 1 97.5 155 PRO B CA 1
ATOM 3222 C C . PRO B 1 155 ? 10.188 6.398 11.742 1 97.5 155 PRO B C 1
ATOM 3224 O O . PRO B 1 155 ? 10.656 5.863 12.75 1 97.5 155 PRO B O 1
ATOM 3227 N N . PHE B 1 156 ? 10.414 5.891 10.562 1 96.38 156 PHE B N 1
ATOM 3228 C CA . PHE B 1 156 ? 11.305 4.797 10.195 1 96.38 156 PHE B CA 1
ATOM 3229 C C . PHE B 1 156 ? 12.062 5.129 8.914 1 96.38 156 PHE B C 1
ATOM 3231 O O . PHE B 1 156 ? 11.773 6.125 8.25 1 96.38 156 PHE B O 1
ATOM 3238 N N . ASP B 1 157 ? 13.086 4.352 8.648 1 95.31 157 ASP B N 1
ATOM 3239 C CA . ASP B 1 157 ? 13.805 4.5 7.387 1 95.31 157 ASP B CA 1
ATOM 3240 C C . ASP B 1 157 ? 12.984 3.979 6.215 1 95.31 157 ASP B C 1
ATOM 3242 O O . ASP B 1 157 ? 12.828 2.768 6.043 1 95.31 157 ASP B O 1
ATOM 3246 N N . ALA B 1 158 ? 12.508 4.879 5.375 1 95.81 158 ALA B N 1
ATOM 3247 C CA . ALA B 1 158 ? 11.656 4.516 4.246 1 95.81 158 ALA B CA 1
ATOM 3248 C C . ALA B 1 158 ? 12.484 3.912 3.111 1 95.81 158 ALA B C 1
ATOM 3250 O O . ALA B 1 158 ? 11.93 3.348 2.164 1 95.81 158 ALA B O 1
ATOM 3251 N N . GLY B 1 159 ? 13.781 4.031 3.191 1 96.94 159 GLY B N 1
ATOM 3252 C CA . GLY B 1 159 ? 14.656 3.443 2.189 1 96.94 159 GLY B CA 1
ATOM 3253 C C . GLY B 1 159 ? 14.656 4.203 0.876 1 96.94 159 GLY B C 1
ATOM 3254 O O . GLY B 1 159 ? 14.867 3.615 -0.186 1 96.94 159 GLY B O 1
ATOM 3255 N N . ILE B 1 160 ? 14.305 5.473 0.895 1 97.31 160 ILE B N 1
ATOM 3256 C CA . ILE B 1 160 ? 14.266 6.316 -0.295 1 97.31 160 ILE B CA 1
ATOM 3257 C C . ILE B 1 160 ? 15.367 7.371 -0.213 1 97.31 160 ILE B C 1
ATOM 3259 O O . ILE B 1 160 ? 15.367 8.211 0.694 1 97.31 160 ILE B O 1
ATOM 3263 N N . ALA B 1 161 ? 16.266 7.387 -1.146 1 97.31 161 ALA B N 1
ATOM 3264 C CA . ALA B 1 161 ? 17.484 8.172 -1.104 1 97.31 161 ALA B CA 1
ATOM 3265 C C . ALA B 1 161 ? 17.188 9.664 -0.979 1 97.31 161 ALA B C 1
ATOM 3267 O O . ALA B 1 161 ? 17.875 10.391 -0.258 1 97.31 161 ALA B O 1
ATOM 3268 N N . HIS B 1 162 ? 16.141 10.141 -1.648 1 97.19 162 HIS B N 1
ATOM 3269 C CA . HIS B 1 162 ? 15.766 11.547 -1.663 1 97.19 162 HIS B CA 1
ATOM 3270 C C . HIS B 1 162 ? 15.406 12.039 -0.265 1 97.19 162 HIS B C 1
ATOM 3272 O O . HIS B 1 162 ? 15.57 13.219 0.046 1 97.19 162 HIS B O 1
ATOM 3278 N N . PHE B 1 163 ? 15 11.133 0.62 1 96.12 163 PHE B N 1
ATOM 3279 C CA . PHE B 1 163 ? 14.461 11.531 1.914 1 96.12 163 PHE B CA 1
ATOM 3280 C C . PHE B 1 163 ? 15.438 11.195 3.033 1 96.12 163 PHE B C 1
ATOM 3282 O O . PHE B 1 163 ? 15.117 11.336 4.215 1 96.12 163 PHE B O 1
ATOM 3289 N N . LEU B 1 164 ? 16.625 10.742 2.707 1 93.19 164 LEU B N 1
ATOM 3290 C CA . LEU B 1 164 ? 17.609 10.289 3.676 1 93.19 164 LEU B CA 1
ATOM 3291 C C . LEU B 1 164 ? 17.875 11.367 4.723 1 93.19 164 LEU B C 1
ATOM 3293 O O . LEU B 1 164 ? 18.047 11.062 5.906 1 93.19 164 LEU B O 1
ATOM 3297 N N . LYS B 1 165 ? 17.844 12.648 4.277 1 93.75 165 LYS B N 1
ATOM 3298 C CA . LYS B 1 165 ? 18.219 13.727 5.188 1 93.75 165 LYS B CA 1
ATOM 3299 C C . LYS B 1 165 ? 16.984 14.531 5.609 1 93.75 165 LYS B C 1
ATOM 3301 O O . LYS B 1 165 ? 17.109 15.539 6.312 1 93.75 165 LYS B O 1
ATOM 3306 N N . ILE B 1 166 ? 15.812 14.094 5.156 1 94.62 166 ILE B N 1
ATOM 3307 C CA . ILE B 1 166 ? 14.633 14.898 5.434 1 94.62 166 ILE B CA 1
ATOM 3308 C C . ILE B 1 166 ? 13.516 14.008 5.98 1 94.62 166 ILE B C 1
ATOM 3310 O O . ILE B 1 166 ? 12.336 14.297 5.785 1 94.62 166 ILE B O 1
ATOM 3314 N N . GLY B 1 167 ? 13.859 12.852 6.547 1 94.44 167 GLY B N 1
ATOM 3315 C CA . GLY B 1 167 ? 12.938 12.031 7.32 1 94.44 167 GLY B CA 1
ATOM 3316 C C . GLY B 1 167 ? 12.766 12.523 8.742 1 94.44 167 GLY B C 1
ATOM 3317 O O . GLY B 1 167 ? 12.898 13.711 9.023 1 94.44 167 GLY B O 1
ATOM 3318 N N . MET B 1 168 ? 12.328 11.648 9.594 1 95.75 168 MET B N 1
ATOM 3319 C CA . MET B 1 168 ? 12.203 11.969 11.016 1 95.75 168 MET B CA 1
ATOM 3320 C C . MET B 1 168 ? 13.57 12.07 11.68 1 95.75 168 MET B C 1
ATOM 3322 O O . MET B 1 168 ? 14.391 11.156 11.555 1 95.75 168 MET B O 1
ATOM 3326 N N . HIS B 1 169 ? 13.867 13.18 12.32 1 94.62 169 HIS B N 1
ATOM 3327 C CA . HIS B 1 169 ? 15.133 13.398 13.008 1 94.62 169 HIS B CA 1
ATOM 3328 C C . HIS B 1 169 ? 15.008 13.094 14.5 1 94.62 169 HIS B C 1
ATOM 3330 O O . HIS B 1 169 ? 15.133 14 15.328 1 94.62 169 HIS B O 1
ATOM 3336 N N . ASP B 1 170 ? 14.844 11.883 14.828 1 93.31 170 ASP B N 1
ATOM 3337 C CA . ASP B 1 170 ? 14.633 11.562 16.234 1 93.31 170 ASP B CA 1
ATOM 3338 C C . ASP B 1 170 ? 15.406 10.312 16.641 1 93.31 170 ASP B C 1
ATOM 3340 O O . ASP B 1 170 ? 15.164 9.734 17.688 1 93.31 170 ASP B O 1
ATOM 3344 N N . ASP B 1 171 ? 16.281 9.781 15.688 1 93 171 ASP B N 1
ATOM 3345 C CA . ASP B 1 171 ? 17.109 8.594 15.93 1 93 171 ASP B CA 1
ATOM 3346 C C . ASP B 1 171 ? 16.25 7.41 16.359 1 93 171 ASP B C 1
ATOM 3348 O O . ASP B 1 171 ? 16.625 6.652 17.25 1 93 171 ASP B O 1
ATOM 3352 N N . GLY B 1 172 ? 15 7.387 15.828 1 96.06 172 GLY B N 1
ATOM 3353 C CA . GLY B 1 172 ? 14.133 6.238 16.047 1 96.06 172 GLY B CA 1
ATOM 3354 C C . GLY B 1 172 ? 13.344 6.32 17.328 1 96.06 172 GLY B C 1
ATOM 3355 O O . GLY B 1 172 ? 12.695 5.352 17.734 1 96.06 172 GLY B O 1
ATOM 3356 N N . ALA B 1 173 ? 13.32 7.41 18.047 1 97.62 173 ALA B N 1
ATOM 3357 C CA . ALA B 1 173 ? 12.695 7.555 19.359 1 97.62 173 ALA B CA 1
ATOM 3358 C C . ALA B 1 173 ? 11.195 7.301 19.281 1 97.62 173 ALA B C 1
ATOM 3360 O O . ALA B 1 173 ? 10.633 6.59 20.125 1 97.62 173 ALA B O 1
ATOM 3361 N N . VAL B 1 174 ? 10.523 7.848 18.281 1 98.44 174 VAL B N 1
ATOM 3362 C CA . VAL B 1 174 ? 9.078 7.688 18.141 1 98.44 174 VAL B CA 1
ATOM 3363 C C . VAL B 1 174 ? 8.734 6.211 17.953 1 98.44 174 VAL B C 1
ATOM 3365 O O . VAL B 1 174 ? 7.863 5.676 18.625 1 98.44 174 VAL B O 1
ATOM 3368 N N . MET B 1 175 ? 9.461 5.516 17.078 1 98.06 175 MET B N 1
ATOM 3369 C CA . MET B 1 175 ? 9.188 4.109 16.797 1 98.06 175 MET B CA 1
ATOM 3370 C C . MET B 1 175 ? 9.445 3.246 18.031 1 98.06 175 MET B C 1
ATOM 3372 O O . MET B 1 175 ? 8.68 2.322 18.312 1 98.06 175 MET B O 1
ATOM 3376 N N . ARG B 1 176 ? 10.555 3.547 18.688 1 97.56 176 ARG B N 1
ATOM 3377 C CA . ARG B 1 176 ? 10.852 2.801 19.906 1 97.56 176 ARG B CA 1
ATOM 3378 C C . ARG B 1 176 ? 9.727 2.949 20.922 1 97.56 176 ARG B C 1
ATOM 3380 O O . ARG B 1 176 ? 9.352 1.981 21.594 1 97.56 176 ARG B O 1
ATOM 3387 N N . ARG B 1 177 ? 9.227 4.152 21.062 1 98.06 177 ARG B N 1
ATOM 3388 C CA . ARG B 1 177 ? 8.148 4.383 22.016 1 98.06 177 ARG B CA 1
ATOM 3389 C C . ARG B 1 177 ? 6.879 3.656 21.578 1 98.06 177 ARG B C 1
ATOM 3391 O O . ARG B 1 177 ? 6.219 3.016 22.406 1 98.06 177 ARG B O 1
ATOM 3398 N N . LEU B 1 178 ? 6.492 3.781 20.328 1 98.44 178 LEU B N 1
ATOM 3399 C CA . LEU B 1 178 ? 5.312 3.094 19.812 1 98.44 178 LEU B CA 1
ATOM 3400 C C . LEU B 1 178 ? 5.41 1.592 20.047 1 98.44 178 LEU B C 1
ATOM 3402 O O . LEU B 1 178 ? 4.426 0.954 20.422 1 98.44 178 LEU B O 1
ATOM 3406 N N . ALA B 1 179 ? 6.582 1.061 19.875 1 97.19 179 ALA B N 1
ATOM 3407 C CA . ALA B 1 179 ? 6.801 -0.381 19.969 1 97.19 179 ALA B CA 1
ATOM 3408 C C . ALA B 1 179 ? 6.578 -0.884 21.391 1 97.19 179 ALA B C 1
ATOM 3410 O O . ALA B 1 179 ? 6.43 -2.088 21.609 1 97.19 179 ALA B O 1
ATOM 3411 N N . THR B 1 180 ? 6.547 -0.034 22.359 1 97 180 THR B N 1
ATOM 3412 C CA . THR B 1 180 ? 6.395 -0.44 23.766 1 97 180 THR B CA 1
ATOM 3413 C C . THR B 1 180 ? 4.922 -0.604 24.109 1 97 180 THR B C 1
ATOM 3415 O O . THR B 1 180 ? 4.59 -1.145 25.172 1 97 180 THR B O 1
ATOM 3418 N N . HIS B 1 181 ? 3.988 -0.112 23.281 1 97.81 181 HIS B N 1
ATOM 3419 C CA . HIS B 1 181 ? 2.57 -0.2 23.609 1 97.81 181 HIS B CA 1
ATOM 3420 C C . HIS B 1 181 ? 2.117 -1.652 23.703 1 97.81 181 HIS B C 1
ATOM 3422 O O . HIS B 1 181 ? 2.148 -2.385 22.703 1 97.81 181 HIS B O 1
ATOM 3428 N N . PRO B 1 182 ? 1.655 -2.096 24.844 1 96.06 182 PRO B N 1
ATOM 3429 C CA . PRO B 1 182 ? 1.409 -3.523 25.062 1 96.06 182 PRO B CA 1
ATOM 3430 C C . PRO B 1 182 ? 0.327 -4.086 24.141 1 96.06 182 PRO B C 1
ATOM 3432 O O . PRO B 1 182 ? 0.409 -5.242 23.719 1 96.06 182 PRO B O 1
ATOM 3435 N N . ALA B 1 183 ? -0.677 -3.275 23.906 1 96.19 183 ALA B N 1
ATOM 3436 C CA . ALA B 1 183 ? -1.776 -3.752 23.062 1 96.19 183 ALA B CA 1
ATOM 3437 C C . ALA B 1 183 ? -1.401 -3.699 21.594 1 96.19 183 ALA B C 1
ATOM 3439 O O . ALA B 1 183 ? -2.18 -4.125 20.734 1 96.19 183 ALA B O 1
ATOM 3440 N N . GLY B 1 184 ? -0.229 -3.139 21.266 1 96.75 184 GLY B N 1
ATOM 3441 C CA . GLY B 1 184 ? 0.316 -3.135 19.922 1 96.75 184 GLY B CA 1
ATOM 3442 C C . GLY B 1 184 ? -0.102 -1.922 19.109 1 96.75 184 GLY B C 1
ATOM 3443 O O . GLY B 1 184 ? -1.033 -1.208 19.484 1 96.75 184 GLY B O 1
ATOM 3444 N N . ILE B 1 185 ? 0.624 -1.694 18.078 1 98.38 185 ILE B N 1
ATOM 3445 C CA . ILE B 1 185 ? 0.299 -0.703 17.062 1 98.38 185 ILE B CA 1
ATOM 3446 C C . ILE B 1 185 ? -0.352 -1.39 15.859 1 98.38 185 ILE B C 1
ATOM 3448 O O . ILE B 1 185 ? 0.257 -2.256 15.227 1 98.38 185 ILE B O 1
ATOM 3452 N N . ARG B 1 186 ? -1.567 -0.95 15.617 1 98.38 186 ARG B N 1
ATOM 3453 C CA . ARG B 1 186 ? -2.314 -1.558 14.516 1 98.38 186 ARG B CA 1
ATOM 3454 C C . ARG B 1 186 ? -1.688 -1.216 13.172 1 98.38 186 ARG B C 1
ATOM 3456 O O . ARG B 1 186 ? -1.557 -2.082 12.305 1 98.38 186 ARG B O 1
ATOM 3463 N N . HIS B 1 187 ? -1.301 -0.015 13.008 1 98.88 187 HIS B N 1
ATOM 3464 C CA . HIS B 1 187 ? -0.806 0.459 11.727 1 98.88 187 HIS B CA 1
ATOM 3465 C C . HIS B 1 187 ? -0.328 1.904 11.812 1 98.88 187 HIS B C 1
ATOM 3467 O O . HIS B 1 187 ? -0.88 2.697 12.578 1 98.88 187 HIS B O 1
ATOM 3473 N N . ILE B 1 188 ? 0.688 2.219 11.086 1 98.88 188 ILE B N 1
ATOM 3474 C CA . ILE B 1 188 ? 1.11 3.607 10.93 1 98.88 188 ILE B CA 1
ATOM 3475 C C . ILE B 1 188 ? 0.789 4.086 9.516 1 98.88 188 ILE B C 1
ATOM 3477 O O . ILE B 1 188 ? 1.22 3.477 8.531 1 98.88 188 ILE B O 1
ATOM 3481 N N . VAL B 1 189 ? 0.028 5.16 9.414 1 98.94 189 VAL B N 1
ATOM 3482 C CA . VAL B 1 189 ? -0.327 5.805 8.156 1 98.94 189 VAL B CA 1
ATOM 3483 C C . VAL B 1 189 ? 0.39 7.145 8.039 1 98.94 189 VAL B C 1
ATOM 3485 O O . VAL B 1 189 ? 0.363 7.953 8.969 1 98.94 189 VAL B O 1
ATOM 3488 N N . PHE B 1 190 ? 1.055 7.387 6.871 1 98.75 190 PHE B N 1
ATOM 3489 C CA . PHE B 1 190 ? 1.878 8.586 6.816 1 98.75 190 PHE B CA 1
ATOM 3490 C C . PHE B 1 190 ? 1.868 9.188 5.414 1 98.75 190 PHE B C 1
ATOM 3492 O O . PHE B 1 190 ? 1.226 8.656 4.508 1 98.75 190 PHE B O 1
ATOM 3499 N N . GLY B 1 191 ? 2.406 10.438 5.215 1 98.06 191 GLY B N 1
ATOM 3500 C CA . GLY B 1 191 ? 2.6 11.133 3.951 1 98.06 191 GLY B CA 1
ATOM 3501 C C . GLY B 1 191 ? 4.047 11.5 3.689 1 98.06 191 GLY B C 1
ATOM 3502 O O . GLY B 1 191 ? 4.945 10.672 3.852 1 98.06 191 GLY B O 1
ATOM 3503 N N . HIS B 1 192 ? 4.367 12.508 3.125 1 98 192 HIS B N 1
ATOM 3504 C CA . HIS B 1 192 ? 5.668 13.156 3.018 1 98 192 HIS B CA 1
ATOM 3505 C C . HIS B 1 192 ? 6.441 12.648 1.806 1 98 192 HIS B C 1
ATOM 3507 O O . HIS B 1 192 ? 7.047 13.43 1.074 1 98 192 HIS B O 1
ATOM 3513 N N . ILE B 1 193 ? 6.324 11.359 1.487 1 97.62 193 ILE B N 1
ATOM 3514 C CA . ILE B 1 193 ? 7.305 10.781 0.569 1 97.62 193 ILE B CA 1
ATOM 3515 C C . ILE B 1 193 ? 6.727 10.75 -0.844 1 97.62 193 ILE B C 1
ATOM 3517 O O . ILE B 1 193 ? 7.441 10.453 -1.807 1 97.62 193 ILE B O 1
ATOM 3521 N N . HIS B 1 194 ? 5.406 10.969 -1.096 1 97.5 194 HIS B N 1
ATOM 3522 C CA . HIS B 1 194 ? 4.766 11.18 -2.389 1 97.5 194 HIS B CA 1
ATOM 3523 C C . HIS B 1 194 ? 4.758 9.898 -3.215 1 97.5 194 HIS B C 1
ATOM 3525 O O . HIS B 1 194 ? 4.562 9.938 -4.43 1 97.5 194 HIS B O 1
ATOM 3531 N N . VAL B 1 195 ? 5.109 8.773 -2.582 1 95.88 195 VAL B N 1
ATOM 3532 C CA . VAL B 1 195 ? 5.082 7.477 -3.246 1 95.88 195 VAL B CA 1
ATOM 3533 C C . VAL B 1 195 ? 4.309 6.473 -2.393 1 95.88 195 VAL B C 1
ATOM 3535 O O . VAL B 1 195 ? 4.426 6.48 -1.164 1 95.88 195 VAL B O 1
ATOM 3538 N N . PRO B 1 196 ? 3.49 5.598 -3.049 1 96.44 196 PRO B N 1
ATOM 3539 C CA . PRO B 1 196 ? 2.879 4.531 -2.252 1 96.44 196 PRO B CA 1
ATOM 3540 C C . PRO B 1 196 ? 3.904 3.543 -1.702 1 96.44 196 PRO B C 1
ATOM 3542 O O . PRO B 1 196 ? 4.754 3.051 -2.449 1 96.44 196 PRO B O 1
ATOM 3545 N N . LEU B 1 197 ? 3.891 3.326 -0.481 1 98.12 197 LEU B N 1
ATOM 3546 C CA . LEU B 1 197 ? 4.797 2.441 0.242 1 98.12 197 LEU B CA 1
ATOM 3547 C C . LEU B 1 197 ? 4.047 1.653 1.312 1 98.12 197 LEU B C 1
ATOM 3549 O O . LEU B 1 197 ? 3.211 2.211 2.027 1 98.12 197 LEU B O 1
ATOM 3553 N N . ALA B 1 198 ? 4.145 0.357 1.348 1 98.62 198 ALA B N 1
ATOM 3554 C CA . ALA B 1 198 ? 3.693 -0.503 2.439 1 98.62 198 ALA B CA 1
ATOM 3555 C C . ALA B 1 198 ? 4.852 -1.318 3.01 1 98.62 198 ALA B C 1
ATOM 3557 O O . ALA B 1 198 ? 5.715 -1.782 2.264 1 98.62 198 ALA B O 1
ATOM 3558 N N . GLY B 1 199 ? 4.812 -1.497 4.328 1 98.56 199 GLY B N 1
ATOM 3559 C CA . GLY B 1 199 ? 5.926 -2.256 4.871 1 98.56 199 GLY B CA 1
ATOM 3560 C C . GLY B 1 199 ? 5.715 -2.674 6.316 1 98.56 199 GLY B C 1
ATOM 3561 O O . GLY B 1 199 ? 4.613 -2.535 6.855 1 98.56 199 GLY B O 1
ATOM 3562 N N . THR B 1 200 ? 6.727 -3.297 6.801 1 98.62 200 THR B N 1
ATOM 3563 C CA . THR B 1 200 ? 6.832 -3.76 8.18 1 98.62 200 THR B CA 1
ATOM 3564 C C . THR B 1 200 ? 8.172 -3.359 8.789 1 98.62 200 THR B C 1
ATOM 3566 O O . THR B 1 200 ? 9.227 -3.645 8.219 1 98.62 200 THR B O 1
ATOM 3569 N N . SER B 1 201 ? 8.117 -2.717 9.914 1 97.75 201 SER B N 1
ATOM 3570 C CA . SER B 1 201 ? 9.344 -2.35 10.609 1 97.75 201 SER B CA 1
ATOM 3571 C C . SER B 1 201 ? 10.016 -3.574 11.227 1 97.75 201 SER B C 1
ATOM 3573 O O . SER B 1 201 ? 9.43 -4.656 11.266 1 97.75 201 SER B O 1
ATOM 3575 N N . PRO B 1 202 ? 11.281 -3.406 11.688 1 94.25 202 PRO B N 1
ATOM 3576 C CA . PRO B 1 202 ? 11.953 -4.52 12.359 1 94.25 202 PRO B CA 1
ATOM 3577 C C . PRO B 1 202 ? 11.203 -5.004 13.594 1 94.25 202 PRO B C 1
ATOM 3579 O O . PRO B 1 202 ? 11.266 -6.184 13.938 1 94.25 202 PRO B O 1
ATOM 3582 N N . GLU B 1 203 ? 10.422 -4.129 14.227 1 92 203 GLU B N 1
ATOM 3583 C CA . GLU B 1 203 ? 9.664 -4.469 15.43 1 92 203 GLU B CA 1
ATOM 3584 C C . GLU B 1 203 ? 8.352 -5.152 15.078 1 92 203 GLU B C 1
ATOM 3586 O O . GLU B 1 203 ? 7.625 -5.605 15.969 1 92 203 GLU B O 1
ATOM 3591 N N . GLY B 1 204 ? 8.086 -5.211 13.805 1 95.31 204 GLY B N 1
ATOM 3592 C CA . GLY B 1 204 ? 6.875 -5.902 13.383 1 95.31 204 GLY B CA 1
ATOM 3593 C C . GLY B 1 204 ? 5.684 -4.977 13.227 1 95.31 204 GLY B C 1
ATOM 3594 O O . GLY B 1 204 ? 4.543 -5.434 13.164 1 95.31 204 GLY B O 1
ATOM 3595 N N . ILE B 1 205 ? 5.887 -3.674 13.125 1 98 205 ILE B N 1
ATOM 3596 C CA . ILE B 1 205 ? 4.805 -2.705 12.992 1 98 205 ILE B CA 1
ATOM 3597 C C . ILE B 1 205 ? 4.543 -2.43 11.516 1 98 205 ILE B C 1
ATOM 3599 O O . ILE B 1 205 ? 5.461 -2.092 10.766 1 98 205 ILE B O 1
ATOM 3603 N N . ALA B 1 206 ? 3.311 -2.594 11.164 1 98.75 206 ALA B N 1
ATOM 3604 C CA . ALA B 1 206 ? 2.9 -2.346 9.781 1 98.75 206 ALA B CA 1
ATOM 3605 C C . ALA B 1 206 ? 2.734 -0.853 9.516 1 98.75 206 ALA B C 1
ATOM 3607 O O . ALA B 1 206 ? 2.264 -0.111 10.383 1 98.75 206 ALA B O 1
ATOM 3608 N N . TYR B 1 207 ? 3.1 -0.447 8.297 1 98.81 207 TYR B N 1
ATOM 3609 C CA . TYR B 1 207 ? 2.893 0.944 7.906 1 98.81 207 TYR B CA 1
ATOM 3610 C C . TYR B 1 207 ? 2.584 1.056 6.418 1 98.81 207 TYR B C 1
ATOM 3612 O O . TYR B 1 207 ? 2.908 0.154 5.641 1 98.81 207 TYR B O 1
ATOM 3620 N N . SER B 1 208 ? 1.929 2.125 6.023 1 98.81 208 SER B N 1
ATOM 3621 C CA . SER B 1 208 ? 1.7 2.385 4.605 1 98.81 208 SER B CA 1
ATOM 3622 C C . SER B 1 208 ? 1.45 3.867 4.348 1 98.81 208 SER B C 1
ATOM 3624 O O . SER B 1 208 ? 1.016 4.594 5.246 1 98.81 208 SER B O 1
ATOM 3626 N N . SER B 1 209 ? 1.783 4.238 3.197 1 96.5 209 SER B N 1
ATOM 3627 C CA . SER B 1 209 ? 1.596 5.602 2.715 1 96.5 209 SER B CA 1
ATOM 3628 C C . SER B 1 209 ? 0.656 5.637 1.514 1 96.5 209 SER B C 1
ATOM 3630 O O . SER B 1 209 ? 0.606 4.691 0.729 1 96.5 209 SER B O 1
ATOM 3632 N N . GLY B 1 210 ? -0.04 6.68 1.384 1 86.56 210 GLY B N 1
ATOM 3633 C CA . GLY B 1 210 ? -0.725 6.941 0.129 1 86.56 210 GLY B CA 1
ATOM 3634 C C . GLY B 1 210 ? 0.108 7.75 -0.849 1 86.56 210 GLY B C 1
ATOM 3635 O O . GLY B 1 210 ? 1.102 8.367 -0.462 1 86.56 210 GLY B O 1
ATOM 3636 N N . GLN B 1 211 ? -0.31 7.691 -2.084 1 92.62 211 GLN B N 1
ATOM 3637 C CA . GLN B 1 211 ? 0.245 8.594 -3.09 1 92.62 211 GLN B CA 1
ATOM 3638 C C . GLN B 1 211 ? -0.267 10.016 -2.896 1 92.62 211 GLN B C 1
ATOM 3640 O O . GLN B 1 211 ? -1.423 10.219 -2.52 1 92.62 211 GLN B O 1
ATOM 3645 N N . ALA B 1 212 ? 0.606 10.945 -3.113 1 97.44 212 ALA B N 1
ATOM 3646 C CA . ALA B 1 212 ? 0.197 12.344 -3.006 1 97.44 212 ALA B CA 1
ATOM 3647 C C . ALA B 1 212 ? -0.998 12.633 -3.908 1 97.44 212 ALA B C 1
ATOM 3649 O O . ALA B 1 212 ? -1.062 12.148 -5.039 1 97.44 212 ALA B O 1
ATOM 3650 N N . CYS B 1 213 ? -1.896 13.477 -3.455 1 97.81 213 CYS B N 1
ATOM 3651 C CA . CYS B 1 213 ? -3.051 13.914 -4.23 1 97.81 213 CYS B CA 1
ATOM 3652 C C . CYS B 1 213 ? -2.623 14.82 -5.379 1 97.81 213 CYS B C 1
ATOM 3654 O O . CYS B 1 213 ? -3.234 14.805 -6.449 1 97.81 213 CYS B O 1
ATOM 3656 N N . SER B 1 214 ? -1.581 15.617 -5.164 1 96.75 214 SER B N 1
ATOM 3657 C CA . SER B 1 214 ? -1.081 16.562 -6.156 1 96.75 214 SER B CA 1
ATOM 3658 C C . SER B 1 214 ? 0.024 15.945 -7.004 1 96.75 214 SER B C 1
ATOM 3660 O O . SER B 1 214 ? -0.23 15.039 -7.801 1 96.75 214 SER B O 1
ATOM 3662 N N . HIS B 1 215 ? 1.222 16.531 -6.914 1 97.5 215 HIS B N 1
ATOM 3663 C CA . HIS B 1 215 ? 2.359 15.969 -7.633 1 97.5 215 HIS B CA 1
ATOM 3664 C C . HIS B 1 215 ? 2.977 14.805 -6.871 1 97.5 215 HIS B C 1
ATOM 3666 O O . HIS B 1 215 ? 2.969 14.789 -5.637 1 97.5 215 HIS B O 1
ATOM 3672 N N . ARG B 1 216 ? 3.461 13.836 -7.566 1 97.5 216 ARG B N 1
ATOM 3673 C CA . ARG B 1 216 ? 4.07 12.648 -6.973 1 97.5 216 ARG B CA 1
ATOM 3674 C C . ARG B 1 216 ? 5.371 12.297 -7.68 1 97.5 216 ARG B C 1
ATOM 3676 O O . ARG B 1 216 ? 5.672 12.828 -8.75 1 97.5 216 ARG B O 1
ATOM 3683 N N . PHE B 1 217 ? 6.137 11.461 -7.137 1 97.81 217 PHE B N 1
ATOM 3684 C CA . PHE B 1 217 ? 7.391 11.031 -7.738 1 97.81 217 PHE B CA 1
ATOM 3685 C C . PHE B 1 217 ? 7.164 9.844 -8.672 1 97.81 217 PHE B C 1
ATOM 3687 O O . PHE B 1 217 ? 6.371 8.953 -8.375 1 97.81 217 PHE B O 1
ATOM 3694 N N . ILE B 1 218 ? 7.863 9.859 -9.758 1 98.06 218 ILE B N 1
ATOM 3695 C CA . ILE B 1 218 ? 8.133 8.586 -10.422 1 98.06 218 ILE B CA 1
ATOM 3696 C C . ILE B 1 218 ? 9.008 7.711 -9.523 1 98.06 218 ILE B C 1
ATOM 3698 O O . ILE B 1 218 ? 10.117 8.109 -9.156 1 98.06 218 ILE B O 1
ATOM 3702 N N . THR B 1 219 ? 8.562 6.543 -9.164 1 97.88 219 THR B N 1
ATOM 3703 C CA . THR B 1 219 ? 9.172 5.715 -8.133 1 97.88 219 THR B CA 1
ATOM 3704 C C . THR B 1 219 ? 10.594 5.316 -8.523 1 97.88 219 THR B C 1
ATOM 3706 O O . THR B 1 219 ? 10.797 4.625 -9.523 1 97.88 219 THR B O 1
ATOM 3709 N N . ASP B 1 220 ? 11.5 5.754 -7.805 1 97.69 220 ASP B N 1
ATOM 3710 C CA . ASP B 1 220 ? 12.922 5.418 -7.883 1 97.69 220 ASP B CA 1
ATOM 3711 C C . ASP B 1 220 ? 13.594 5.562 -6.52 1 97.69 220 ASP B C 1
ATOM 3713 O O . ASP B 1 220 ? 14.18 6.602 -6.219 1 97.69 220 ASP B O 1
ATOM 3717 N N . PRO B 1 221 ? 13.555 4.5 -5.719 1 97.25 221 PRO B N 1
ATOM 3718 C CA . PRO B 1 221 ? 14.031 4.609 -4.34 1 97.25 221 PRO B CA 1
ATOM 3719 C C . PRO B 1 221 ? 15.5 5.016 -4.258 1 97.25 221 PRO B C 1
ATOM 3721 O O . PRO B 1 221 ? 15.945 5.547 -3.236 1 97.25 221 PRO B O 1
ATOM 3724 N N . ASP B 1 222 ? 16.281 4.855 -5.27 1 97.44 222 ASP B N 1
ATOM 3725 C CA . ASP B 1 222 ? 17.719 5.074 -5.199 1 97.44 222 ASP B CA 1
ATOM 3726 C C . ASP B 1 222 ? 18.094 6.461 -5.723 1 97.44 222 ASP B C 1
ATOM 3728 O O . ASP B 1 222 ? 19.234 6.891 -5.59 1 97.44 222 ASP B O 1
ATOM 3732 N N . ALA B 1 223 ? 17.141 7.152 -6.32 1 97.69 223 ALA B N 1
ATOM 3733 C CA . ALA B 1 223 ? 17.438 8.461 -6.895 1 97.69 223 ALA B CA 1
ATOM 3734 C C . ALA B 1 223 ? 17.422 9.547 -5.82 1 97.69 223 ALA B C 1
ATOM 3736 O O . ALA B 1 223 ? 16.453 9.672 -5.062 1 97.69 223 ALA B O 1
ATOM 3737 N N . ARG B 1 224 ? 18.469 10.359 -5.715 1 97.25 224 ARG B N 1
ATOM 3738 C CA . ARG B 1 224 ? 18.516 11.492 -4.797 1 97.25 224 ARG B CA 1
ATOM 3739 C C . ARG B 1 224 ? 17.734 12.68 -5.344 1 97.25 224 ARG B C 1
ATOM 3741 O O . ARG B 1 224 ? 17.328 13.562 -4.586 1 97.25 224 ARG B O 1
ATOM 3748 N N . ASP B 1 225 ? 17.562 12.734 -6.688 1 98.06 225 ASP B N 1
ATOM 3749 C CA . ASP B 1 225 ? 16.828 13.781 -7.387 1 98.06 225 ASP B CA 1
ATOM 3750 C C . ASP B 1 225 ? 15.773 13.188 -8.312 1 98.06 225 ASP B C 1
ATOM 3752 O O . ASP B 1 225 ? 15.82 13.391 -9.531 1 98.06 225 ASP B O 1
ATOM 3756 N N . PRO B 1 226 ? 14.766 12.516 -7.789 1 98 226 PRO B N 1
ATOM 3757 C CA . PRO B 1 226 ? 13.758 11.844 -8.617 1 98 226 PRO B CA 1
ATOM 3758 C C . PRO B 1 226 ? 12.922 12.828 -9.43 1 98 226 PRO B C 1
ATOM 3760 O O . PRO B 1 226 ? 12.945 14.031 -9.172 1 98 226 PRO B O 1
ATOM 3763 N N . TRP B 1 227 ? 12.242 12.32 -10.453 1 98.44 227 TRP B N 1
ATOM 3764 C CA . TRP B 1 227 ? 11.352 13.109 -11.305 1 98.44 227 TRP B CA 1
ATOM 3765 C C . TRP B 1 227 ? 9.953 13.195 -10.695 1 98.44 227 TRP B C 1
ATOM 3767 O O . TRP B 1 227 ? 9.422 12.203 -10.195 1 98.44 227 TRP B O 1
ATOM 3777 N N . TRP B 1 228 ? 9.398 14.367 -10.711 1 98.19 228 TRP B N 1
ATOM 3778 C CA . TRP B 1 228 ? 7.98 14.562 -10.422 1 98.19 228 TRP B CA 1
ATOM 3779 C C . TRP B 1 228 ? 7.121 14.156 -11.617 1 98.19 228 TRP B C 1
ATOM 3781 O O . TRP B 1 228 ? 7.594 14.148 -12.758 1 98.19 228 TRP B O 1
ATOM 3791 N N . THR B 1 229 ? 5.957 13.805 -11.336 1 97.88 229 THR B N 1
ATOM 3792 C CA . THR B 1 229 ? 4.938 13.547 -12.352 1 97.88 229 THR B CA 1
ATOM 3793 C C . THR B 1 229 ? 3.553 13.922 -11.828 1 97.88 229 THR B C 1
ATOM 3795 O O . THR B 1 229 ? 3.391 14.227 -10.641 1 97.88 229 THR B O 1
ATOM 3798 N N . GLY B 1 230 ? 2.596 14.055 -12.68 1 96.06 230 GLY B N 1
ATOM 3799 C CA . GLY B 1 230 ? 1.2 14.242 -12.32 1 96.06 230 GLY B CA 1
ATOM 3800 C C . GLY B 1 230 ? 0.378 12.977 -12.422 1 96.06 230 GLY B C 1
ATOM 3801 O O . GLY B 1 230 ? 0.873 11.883 -12.133 1 96.06 230 GLY B O 1
ATOM 3802 N N . GLY B 1 231 ? -0.77 13.102 -12.859 1 93.94 231 GLY B N 1
ATOM 3803 C CA . GLY B 1 231 ? -1.714 12.008 -13 1 93.94 231 GLY B CA 1
ATOM 3804 C C . GLY B 1 231 ? -3.029 12.258 -12.289 1 93.94 231 GLY B C 1
ATOM 3805 O O . GLY B 1 231 ? -3.334 13.391 -11.914 1 93.94 231 GLY B O 1
ATOM 3806 N N . ASN B 1 232 ? -3.846 11.164 -12.141 1 96.25 232 ASN B N 1
ATOM 3807 C CA . ASN B 1 232 ? -5.125 11.273 -11.445 1 96.25 232 ASN B CA 1
ATOM 3808 C C . ASN B 1 232 ? -4.934 11.633 -9.977 1 96.25 232 ASN B C 1
ATOM 3810 O O . ASN B 1 232 ? -4.016 11.133 -9.328 1 96.25 232 ASN B O 1
ATOM 3814 N N . PRO B 1 233 ? -5.812 12.508 -9.477 1 97.62 233 PRO B N 1
ATOM 3815 C CA . PRO B 1 233 ? -5.789 12.672 -8.023 1 97.62 233 PRO B CA 1
ATOM 3816 C C . PRO B 1 233 ? -6.023 11.367 -7.273 1 97.62 233 PRO B C 1
ATOM 3818 O O . PRO B 1 233 ? -6.832 10.539 -7.707 1 97.62 233 PRO B O 1
ATOM 3821 N N . CYS B 1 234 ? -5.324 11.227 -6.18 1 97.38 234 CYS B N 1
ATOM 3822 C CA . CYS B 1 234 ? -5.402 9.977 -5.422 1 97.38 234 CYS B CA 1
ATOM 3823 C C . CYS B 1 234 ? -5.855 10.242 -3.99 1 97.38 234 CYS B C 1
ATOM 3825 O O . CYS B 1 234 ? -5.645 11.328 -3.457 1 97.38 234 CYS B O 1
ATOM 3827 N N . TYR B 1 235 ? -6.535 9.352 -3.422 1 98.5 235 TYR B N 1
ATOM 3828 C CA . TYR B 1 235 ? -6.809 9.25 -1.994 1 98.5 235 TYR B CA 1
ATOM 3829 C C . TYR B 1 235 ? -6.871 7.789 -1.558 1 98.5 235 TYR B C 1
ATOM 3831 O O . TYR B 1 235 ? -6.707 6.883 -2.377 1 98.5 235 TYR B O 1
ATOM 3839 N N . ARG B 1 236 ? -7.008 7.559 -0.269 1 98.69 236 ARG B N 1
ATOM 3840 C CA . ARG B 1 236 ? -7.125 6.188 0.225 1 98.69 236 ARG B CA 1
ATOM 3841 C C . ARG B 1 236 ? -8.406 6.004 1.034 1 98.69 236 ARG B C 1
ATOM 3843 O O . ARG B 1 236 ? -8.852 6.926 1.721 1 98.69 236 ARG B O 1
ATOM 3850 N N . ILE B 1 237 ? -8.945 4.84 0.896 1 98.88 237 ILE B N 1
ATOM 3851 C CA . ILE B 1 237 ? -10.07 4.379 1.704 1 98.88 237 ILE B CA 1
ATOM 3852 C C . ILE B 1 237 ? -9.57 3.418 2.781 1 98.88 237 ILE B C 1
ATOM 3854 O O . ILE B 1 237 ? -9.094 2.322 2.475 1 98.88 237 ILE B O 1
ATOM 3858 N N . ILE B 1 238 ? -9.711 3.805 4.008 1 98.81 238 ILE B N 1
ATOM 3859 C CA . ILE B 1 238 ? -9.211 3.006 5.121 1 98.81 238 ILE B CA 1
ATOM 3860 C C . ILE B 1 238 ? -10.383 2.5 5.961 1 98.81 238 ILE B C 1
ATOM 3862 O O . ILE B 1 238 ? -11.227 3.287 6.391 1 98.81 238 ILE B O 1
ATOM 3866 N N . ARG B 1 239 ? -10.414 1.247 6.152 1 98.69 239 ARG B N 1
ATOM 3867 C CA . ARG B 1 239 ? -11.406 0.617 7.016 1 98.69 239 ARG B CA 1
ATOM 3868 C C . ARG B 1 239 ? -10.758 0.046 8.273 1 98.69 239 ARG B C 1
ATOM 3870 O O . ARG B 1 239 ? -9.742 -0.654 8.188 1 98.69 239 ARG B O 1
ATOM 3877 N N . LEU B 1 240 ? -11.25 0.398 9.336 1 98.06 240 LEU B N 1
ATOM 3878 C CA . LEU B 1 240 ? -10.875 -0.13 10.641 1 98.06 240 LEU B CA 1
ATOM 3879 C C . LEU B 1 240 ? -12.047 -0.863 11.289 1 98.06 240 LEU B C 1
ATOM 3881 O O . LEU B 1 240 ? -13.047 -0.244 11.648 1 98.06 240 LEU B O 1
ATOM 3885 N N . ASP B 1 241 ? -11.953 -2.166 11.477 1 97.5 241 ASP B N 1
ATOM 3886 C CA . ASP B 1 241 ? -13.031 -2.979 12.031 1 97.5 241 ASP B CA 1
ATOM 3887 C C . ASP B 1 241 ? -12.492 -4.285 12.609 1 97.5 241 ASP B C 1
ATOM 3889 O O . ASP B 1 241 ? -11.305 -4.391 12.914 1 97.5 241 ASP B O 1
ATOM 3893 N N . ALA B 1 242 ? -13.32 -5.254 12.836 1 95.62 242 ALA B N 1
ATOM 3894 C CA . ALA B 1 242 ? -12.945 -6.504 13.5 1 95.62 242 ALA B CA 1
ATOM 3895 C C . ALA B 1 242 ? -11.969 -7.301 12.641 1 95.62 242 ALA B C 1
ATOM 3897 O O . ALA B 1 242 ? -11.305 -8.219 13.133 1 95.62 242 ALA B O 1
ATOM 3898 N N . HIS B 1 243 ? -11.844 -6.918 11.375 1 95.19 243 HIS B N 1
ATOM 3899 C CA . HIS B 1 243 ? -10.938 -7.617 10.469 1 95.19 243 HIS B CA 1
ATOM 3900 C C . HIS B 1 243 ? -9.578 -6.922 10.398 1 95.19 243 HIS B C 1
ATOM 3902 O O . HIS B 1 243 ? -8.695 -7.348 9.656 1 95.19 243 HIS B O 1
ATOM 3908 N N . GLY B 1 244 ? -9.383 -5.883 11.227 1 97.38 244 GLY B N 1
ATOM 3909 C CA . GLY B 1 244 ? -8.125 -5.156 11.234 1 97.38 244 GLY B CA 1
ATOM 3910 C C . GLY B 1 244 ? -8.195 -3.838 10.484 1 97.38 244 GLY B C 1
ATOM 3911 O O . GLY B 1 244 ? -9.172 -3.102 10.602 1 97.38 244 GLY B O 1
ATOM 3912 N N . LEU B 1 245 ? -7.137 -3.49 9.898 1 98.69 245 LEU B N 1
ATOM 3913 C CA . LEU B 1 245 ? -7.07 -2.275 9.094 1 98.69 245 LEU B CA 1
ATOM 3914 C C . LEU B 1 245 ? -6.805 -2.611 7.629 1 98.69 245 LEU B C 1
ATOM 3916 O O . LEU B 1 245 ? -5.918 -3.412 7.32 1 98.69 245 LEU B O 1
ATOM 3920 N N . ARG B 1 246 ? -7.578 -2.07 6.742 1 98.69 246 ARG B N 1
ATOM 3921 C CA . ARG B 1 246 ? -7.402 -2.18 5.297 1 98.69 246 ARG B CA 1
ATOM 3922 C C . ARG B 1 246 ? -7.387 -0.804 4.645 1 98.69 246 ARG B C 1
ATOM 3924 O O . ARG B 1 246 ? -8.297 0.002 4.859 1 98.69 246 ARG B O 1
ATOM 3931 N N . ALA B 1 247 ? -6.379 -0.553 3.92 1 98.81 247 ALA B N 1
ATOM 3932 C CA . ALA B 1 247 ? -6.258 0.706 3.188 1 98.81 247 ALA B CA 1
ATOM 3933 C C . ALA B 1 247 ? -6.211 0.463 1.683 1 98.81 247 ALA B C 1
ATOM 3935 O O . ALA B 1 247 ? -5.273 -0.163 1.177 1 98.81 247 ALA B O 1
ATOM 3936 N N . TYR B 1 248 ? -7.199 0.983 0.976 1 98.31 248 TYR B N 1
ATOM 3937 C CA . TYR B 1 248 ? -7.297 0.864 -0.475 1 98.31 248 TYR B CA 1
ATOM 3938 C C . TYR B 1 248 ? -6.879 2.16 -1.157 1 98.31 248 TYR B C 1
ATOM 3940 O O . TYR B 1 248 ? -7.25 3.25 -0.715 1 98.31 248 TYR B O 1
ATOM 3948 N N . SER B 1 249 ? -6.109 2.021 -2.215 1 97.69 249 SER B N 1
ATOM 3949 C CA . SER B 1 249 ? -5.777 3.207 -2.998 1 97.69 249 SER B CA 1
ATOM 3950 C C . SER B 1 249 ? -6.836 3.475 -4.066 1 97.69 249 SER B C 1
ATOM 3952 O O . SER B 1 249 ? -7.27 2.555 -4.762 1 97.69 249 SER B O 1
ATOM 3954 N N . ALA B 1 250 ? -7.23 4.734 -4.215 1 97.25 250 ALA B N 1
ATOM 3955 C CA . ALA B 1 250 ? -8.219 5.145 -5.211 1 97.25 250 ALA B CA 1
ATOM 3956 C C . ALA B 1 250 ? -7.676 6.262 -6.094 1 97.25 250 ALA B C 1
ATOM 3958 O O . ALA B 1 250 ? -6.91 7.113 -5.633 1 97.25 250 ALA B O 1
ATOM 3959 N N . GLU B 1 251 ? -8.031 6.262 -7.348 1 96.44 251 GLU B N 1
ATOM 3960 C CA . GLU B 1 251 ? -7.707 7.297 -8.32 1 96.44 251 GLU B CA 1
ATOM 3961 C C . GLU B 1 251 ? -8.969 7.895 -8.938 1 96.44 251 GLU B C 1
ATOM 3963 O O . GLU B 1 251 ? -9.852 7.16 -9.391 1 96.44 251 GLU B O 1
ATOM 3968 N N . VAL B 1 252 ? -8.953 9.18 -8.977 1 97.88 252 VAL B N 1
ATOM 3969 C CA . VAL B 1 252 ? -10.117 9.875 -9.508 1 97.88 252 VAL B CA 1
ATOM 3970 C C . VAL B 1 252 ? -10.031 9.961 -11.031 1 97.88 252 VAL B C 1
ATOM 3972 O O . VAL B 1 252 ? -8.969 10.281 -11.578 1 97.88 252 VAL B O 1
ATOM 3975 N N . GLY B 1 253 ? -11.078 9.648 -11.688 1 96.94 253 GLY B N 1
ATOM 3976 C CA . GLY B 1 253 ? -11.18 9.945 -13.109 1 96.94 253 GLY B CA 1
ATOM 3977 C C . GLY B 1 253 ? -10.633 8.836 -13.984 1 96.94 253 GLY B C 1
ATOM 3978 O O . GLY B 1 253 ? -10.336 9.055 -15.164 1 96.94 253 GLY B O 1
ATOM 3979 N N . GLN B 1 254 ? -10.383 7.641 -13.445 1 96.94 254 GLN B N 1
ATOM 3980 C CA . GLN B 1 254 ? -10.008 6.508 -14.281 1 96.94 254 GLN B CA 1
ATOM 3981 C C . GLN B 1 254 ? -11.102 6.191 -15.297 1 96.94 254 GLN B C 1
ATOM 3983 O O . GLN B 1 254 ? -12.289 6.309 -14.992 1 96.94 254 GLN B O 1
ATOM 3988 N N . VAL B 1 255 ? -10.719 5.707 -16.438 1 97 255 VAL B N 1
ATOM 3989 C CA . VAL B 1 255 ? -11.656 5.441 -17.531 1 97 255 VAL B CA 1
ATOM 3990 C C . VAL B 1 255 ? -12.055 3.967 -17.516 1 97 255 VAL B C 1
ATOM 3992 O O . VAL B 1 255 ? -11.203 3.09 -17.703 1 97 255 VAL B O 1
ATOM 3995 N N . PRO B 1 256 ? -13.297 3.701 -17.328 1 97.69 256 PRO B N 1
ATOM 3996 C CA . PRO B 1 256 ? -13.727 2.301 -17.344 1 97.69 256 PRO B CA 1
ATOM 3997 C C . PRO B 1 256 ? -13.609 1.656 -18.719 1 97.69 256 PRO B C 1
ATOM 3999 O O . PRO B 1 256 ? -13.805 2.328 -19.734 1 97.69 256 PRO B O 1
ATOM 4002 N N . THR B 1 257 ? -13.305 0.425 -18.828 1 97.25 257 THR B N 1
ATOM 4003 C CA . THR B 1 257 ? -13.289 -0.337 -20.078 1 97.25 257 THR B CA 1
ATOM 4004 C C . THR B 1 257 ? -14.461 -1.309 -20.125 1 97.25 257 THR B C 1
ATOM 4006 O O . THR B 1 257 ? -15.367 -1.156 -20.953 1 97.25 257 THR B O 1
ATOM 4009 N N . THR B 1 258 ? -14.508 -2.309 -19.203 1 96.12 258 THR B N 1
ATOM 4010 C CA . THR B 1 258 ? -15.578 -3.293 -19.078 1 96.12 258 THR B CA 1
ATOM 4011 C C . THR B 1 258 ? -15.977 -3.484 -17.625 1 96.12 258 THR B C 1
ATOM 4013 O O . THR B 1 258 ? -15.156 -3.326 -16.719 1 96.12 258 THR B O 1
ATOM 4016 N N . GLN B 1 259 ? -17.281 -3.773 -17.438 1 97.44 259 GLN B N 1
ATOM 4017 C CA . GLN B 1 259 ? -17.75 -4.062 -16.078 1 97.44 259 GLN B CA 1
ATOM 4018 C C . GLN B 1 259 ? -17.609 -5.551 -15.766 1 97.44 259 GLN B C 1
ATOM 4020 O O . GLN B 1 259 ? -17.984 -6.402 -16.562 1 97.44 259 GLN B O 1
ATOM 4025 N N . ALA B 1 260 ? -17 -5.832 -14.672 1 96.81 260 ALA B N 1
ATOM 4026 C CA . ALA B 1 260 ? -16.844 -7.227 -14.273 1 96.81 260 ALA B CA 1
ATOM 4027 C C . ALA B 1 260 ? -18.203 -7.836 -13.906 1 96.81 260 ALA B C 1
ATOM 4029 O O . ALA B 1 260 ? -19.047 -7.172 -13.305 1 96.81 260 ALA B O 1
ATOM 4030 N N . PRO B 1 261 ? -18.469 -9.102 -14.312 1 95.25 261 PRO B N 1
ATOM 4031 C CA . PRO B 1 261 ? -19.672 -9.766 -13.805 1 95.25 261 PRO B CA 1
ATOM 4032 C C . PRO B 1 261 ? -19.609 -10.039 -12.305 1 95.25 261 PRO B C 1
ATOM 4034 O O . PRO B 1 261 ? -18.516 -10.109 -11.734 1 95.25 261 PRO B O 1
ATOM 4037 N N . ILE B 1 262 ? -20.734 -10.141 -11.695 1 95.06 262 ILE B N 1
ATOM 4038 C CA . ILE B 1 262 ? -20.781 -10.562 -10.305 1 95.06 262 ILE B CA 1
ATOM 4039 C C . ILE B 1 262 ? -20.281 -12 -10.18 1 95.06 262 ILE B C 1
ATOM 4041 O O . ILE B 1 262 ? -20.719 -12.883 -10.914 1 95.06 262 ILE B O 1
ATOM 4045 N N . CYS B 1 263 ? -19.266 -12.156 -9.367 1 89.81 263 CYS B N 1
ATOM 4046 C CA . CYS B 1 263 ? -18.734 -13.5 -9.156 1 89.81 263 CYS B CA 1
ATOM 4047 C C . CYS B 1 263 ? -19.5 -14.234 -8.078 1 89.81 263 CYS B C 1
ATOM 4049 O O . CYS B 1 263 ? -19.469 -13.844 -6.906 1 89.81 263 CYS B O 1
ATOM 4051 N N . GLU B 1 264 ? -20.25 -15.273 -8.344 1 85.5 264 GLU B N 1
ATOM 4052 C CA . GLU B 1 264 ? -21.109 -15.984 -7.414 1 85.5 264 GLU B CA 1
ATOM 4053 C C . GLU B 1 264 ? -20.359 -17.094 -6.699 1 85.5 264 GLU B C 1
ATOM 4055 O O . GLU B 1 264 ? -20.875 -17.703 -5.75 1 85.5 264 GLU B O 1
ATOM 4060 N N . GLY B 1 265 ? -19.234 -17.031 -6.68 1 74 265 GLY B N 1
ATOM 4061 C CA . GLY B 1 265 ? -18.438 -17.984 -5.91 1 74 265 GLY B CA 1
ATOM 4062 C C . GLY B 1 265 ? -18.578 -19.406 -6.414 1 74 265 GLY B C 1
ATOM 4063 O O . GLY B 1 265 ? -18.984 -19.641 -7.555 1 74 265 GLY B O 1
ATOM 4064 N N . PRO B 1 266 ? -18.5 -20.516 -5.535 1 61.38 266 PRO B N 1
ATOM 4065 C CA . PRO B 1 266 ? -17.875 -21.844 -5.66 1 61.38 266 PRO B CA 1
ATOM 4066 C C . PRO B 1 266 ? -17.578 -22.203 -7.113 1 61.38 266 PRO B C 1
ATOM 4068 O O . PRO B 1 266 ? -18.219 -21.688 -8.031 1 61.38 266 PRO B O 1
#

Sequence (532 aa):
MKIIQLTDTHLMPPGTVVNGVDPEKQLRAAVADIVARHADTDLLVMTGDLCNDGDPAAYALLRDILAPVPFPVRLMLGNHDRRPEFVAAFPEQPRDDNGYIQSFIDTDFGRVLFLDSHEPGVIGGIYGADRMVWLDQALNGAGAMPVTVFIHHPPFDAGIAHFLKIGMHDDGAVMRRLATHPAGIRHIVFGHIHVPLAGTSPEGIAYSSGQACSHRFITDPDARDPWWTGGNPCYRIIRLDAHGLRAYSAEVGQVPTTQAPICEGPMKIIQLTDTHLMPPGTVVNGVDPEKQLRAAVADIVARHADTDLLVMTGDLCNDGDPAAYALLRDILAPVPFPVRLMLGNHDRRPEFVAAFPEQPRDDNGYIQSFIDTDFGRVLFLDSHEPGVIGGIYGADRMVWLDQALNGAGAMPVTVFIHHPPFDAGIAHFLKIGMHDDGAVMRRLATHPAGIRHIVFGHIHVPLAGTSPEGIAYSSGQACSHRFITDPDARDPWWTGGNPCYRIIRLDAHGLRAYSAEVGQVPTTQAPICEGP

pLDDT: mean 97.19, std 3.2, range [61.38, 98.94]

Nearest PDB structures (foldseek):
  2dxl-assembly1_A  TM=9.210E-01  e=2.195E-22  Klebsiella aerogenes
  3d03-assembly1_A  TM=9.157E-01  e=1.445E-22  Klebsiella aerogenes
  3ib7-assembly1_A  TM=8.623E-01  e=1.351E-20  Mycobacterium tuberculosis
  2hyp-assembly1_A-2  TM=8.664E-01  e=2.990E-17  Mycobacterium tuberculosis H37Rv
  2hy1-assembly1_A-2  TM=8.754E-01  e=7.323E-17  Mycobacterium tuberculosis H37Rv

Solvent-accessible surface area (backbone atoms only — not comparable to full-atom values): 26594 Å² total; per-residue (Å²): 89,36,34,36,39,38,24,34,34,39,23,45,50,89,92,44,68,50,64,78,25,49,18,60,64,26,50,50,51,39,47,53,49,44,55,72,73,43,74,79,42,59,32,38,36,33,32,8,18,56,20,54,74,33,46,60,61,16,49,51,49,48,52,61,65,50,61,79,54,88,49,53,73,46,79,39,44,17,50,31,39,35,70,69,48,45,42,72,69,43,68,82,59,65,52,41,97,87,66,46,50,26,52,70,48,81,52,100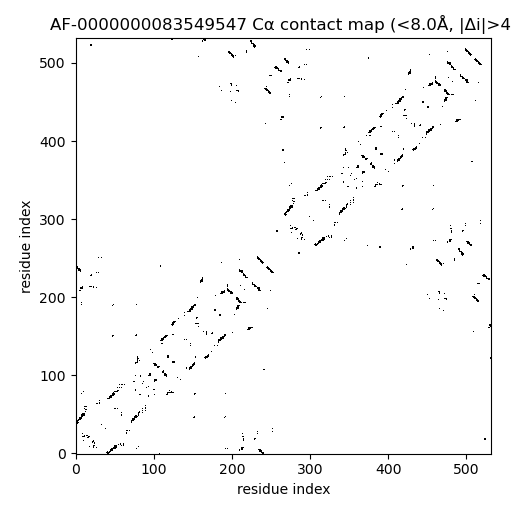,73,21,31,38,38,37,49,48,26,48,34,94,91,28,70,22,18,38,66,52,70,69,56,46,52,51,48,51,50,55,54,60,71,40,53,82,36,28,30,34,38,36,28,10,45,46,58,59,82,82,72,35,47,40,40,69,52,38,33,43,66,49,90,46,49,64,44,58,55,51,68,64,43,86,45,37,53,54,33,37,39,32,25,80,72,25,44,38,34,37,34,18,39,71,88,54,42,22,35,38,32,51,42,19,20,26,45,24,50,54,70,47,50,78,36,44,47,40,35,23,14,65,75,60,21,29,38,30,47,30,38,42,49,90,66,22,37,40,36,32,56,35,62,48,85,72,65,72,61,37,68,44,71,69,56,82,44,95,89,34,35,36,40,39,24,33,35,38,22,46,50,89,93,46,68,49,64,78,24,49,18,60,64,25,51,49,50,40,48,52,49,43,56,71,74,42,74,79,41,58,31,37,35,33,33,8,18,55,19,54,74,32,45,61,61,17,48,52,50,49,52,60,65,49,61,80,56,88,51,51,74,46,78,41,43,19,50,33,39,36,70,69,49,46,41,71,69,42,69,84,59,66,52,41,97,87,65,46,50,26,52,71,50,82,51,100,74,21,33,39,36,37,48,47,27,48,35,93,90,25,63,20,18,37,66,52,70,71,56,46,52,50,48,51,50,55,54,60,70,40,52,80,36,29,30,33,38,36,28,11,46,47,58,60,82,81,72,35,46,41,41,70,51,38,35,44,67,50,91,46,49,65,44,57,54,52,69,64,42,86,47,38,54,54,32,38,39,32,26,80,71,26,42,38,35,36,33,18,40,71,89,53,43,23,34,38,32,51,40,19,20,25,45,24,49,54,69,46,51,78,36,42,47,40,36,22,15,64,75,61,19,28,38,29,48,30,39,42,49,91,67,22,38,41,35,34,58,37,63,48,84,71,62,72,62,39,68,44,71,69,56,83,35,116

Foldseek 3Di:
DKEKEAEQLAFDQPPDDDQRWHSLVLLLLVLVVCVVPPVVHQEYEYQENQHQAQDLNRLLSVCVSCVVPDHYYAYAYAQNHDQVSNCVSCVPQDDDPVSARKDWDQDPQFIEIEAHQYDHPALEGEQDDVNVVVVLVSLVVRPLHAYEYRHAADLDDQLALLCPRRGYDPVSVVVVSQLPRPNHHLEYEYHSQQDWDWDADPSGHTYTYAHHSIKGFDDDRHDNDTRIDGFFGKMWMWDRDPVGIDIHIDGGPDDDDDDDDDDPDD/DKEKEAEQLAFDQPPDDDQRWHSLVLLLLVLVVCVVPPVVHQEYEYQENQHQAQDLNRLLSVCVSCVVPDHYYAYAYAQNHDLVSNCVSCVPQDDDPVSARKDWDQDPQFIEIEAHQYDHPALEGEQDDVNVVVVLVSLVVRPLHAYEYRHAAPLDDQLAQLCPRRGYDPVSVVVVSQLPRPNHHLEYEYHSQQDWDWDADPSGHTYTYAHHSIKGFDDDRHDNDTRIDGFFGKMWMWDRDPVGIDIHIDGGPDDDDDDDDDDPDD

Secondary structure (DSSP, 8-state):
-EEEEE----B-STT--BTTB-HHHHHHHHHHHHHHH-TT-SEEEE-S--BSS--HHHHHHHHHHHTT--S-EEE---TT--HHHHHHH-TTS---TTS-S-EEEEETTEEEEEE----TT-SSB---HHHHHHHHHHHHHHTTS-EEEEESS-SS----GGGTTSSB-STTHHHHHHTT-TT-EEEEEE-SS-S-EEEE-TTS-EEEEPPPSS-EEPP-TT-SSPEEE--S-EEEEEEEETTEEEEEEEETTPPEEEEPPP----/-EEEEE----B-STT--BTTB-HHHHHHHHHHHHHHH-TT-SEEEE-S--BSS--HHHHHHHHHHHTT--S-EEE---TT--HHHHHHH-TTS---TTS-S-EEEEETTEEEEEE----TT-SSB---HHHHHHHHHHHHHHTTS-EEEEESS-SS----GGGTTSSB-STTHHHHHHTT-TT-EEEEEE-SS-S-EEEE-TTS-EEEEPPPSS-EE---TT-SSPEEE--S-EEEEEEEETTEEEEEEEETTPPEEEEPPP----

Organism: NCBI:txid2306993

InterPro domains:
  IPR004843 Calcineurin-like, phosphoesterase domain [PF00149] (1-196)
  IPR026575 Cyclic nucleotide phosphodiesterase GpdQ/CpdA-like [cd07402] (3-244)
  IPR029052 Metallo-dependent phosphatase-like [G3DSA:3.60.21.10] (1-263)
  IPR029052 Metallo-dependent phosphatase-like [SSF56300] (1-249)
  IPR050884 Cyclic nucleotide phosphodiesterase class-III [PTHR42988] (1-248)